Protein AF-A0AAD2FYW3-F1 (afdb_monomer_lite)

Radius of gyration: 29.4 Å; chains: 1; bounding box: 101×71×99 Å

InterPro domains:
  IPR007577 Glycosyltransferase, DXD sugar-binding motif [PF04488] (246-311)
  IPR029044 Nucleotide-diphospho-sugar transferases [SSF53448] (274-359)
  IPR051706 Glycosyltransferase domain-containing protein [PTHR32385] (171-465)

Sequence (490 aa):
MMSLLSVPASPSTAAPTSHLYRLRKALIPLLCFVVGFNINFGGIYHDISDGSFGGHPIIDATKEWKSLMVKEKETLSLIIEKGEKDNKKDNLGLNKDQAKADEAERRQYEEESAILRDHMKRNIEDYGFDPWANQVYDDDSEDEEYWCGEYCSTPKGTCWRNTTITDHYRPPNITHTTTTATPAMTTERTKIRRRRGGKPIIPRRLIFTYHTNLFDCTFPPHLYDNVQKTIQTYADLWGIENKSNVEVMFFDDQDCARVIEASEPKLVPIFWAETNGSYRADICRIAALYMYGGYYLDVDIEPIQALDPLPQVDFITAQAANRVFFQAVMASTPRHPLMKHTLETMLVDWYMIPKIMKDYGKTEYEPLWFRSQTYADMRLEHVVQYGFDPHHSIGILMGPATLRIAYDRKANLTTPWLLDEFENKAEKVYPALIRETSHWGCNFMVHDNATKTPYFYSRCKGTANCPNYDEKKKSHDEKKKSYDEKTMYS

Structure (mmCIF, N/CA/C/O backbone):
data_AF-A0AAD2FYW3-F1
#
_entry.id   AF-A0AAD2FYW3-F1
#
loop_
_atom_site.group_PDB
_atom_site.id
_atom_site.type_symbol
_atom_site.label_atom_id
_atom_site.label_alt_id
_atom_site.label_comp_id
_atom_site.label_asym_id
_atom_site.label_entity_id
_atom_site.label_seq_id
_atom_site.pdbx_PDB_ins_code
_atom_site.Cartn_x
_atom_site.Cartn_y
_atom_site.Cartn_z
_atom_site.occupancy
_atom_site.B_iso_or_equiv
_atom_site.auth_seq_id
_atom_site.auth_comp_id
_atom_site.auth_asym_id
_atom_site.auth_atom_id
_atom_site.pdbx_PDB_model_num
ATOM 1 N N . MET A 1 1 ? -52.696 -7.104 -53.228 1.00 42.19 1 MET A N 1
ATOM 2 C CA . MET A 1 1 ? -51.972 -7.104 -54.518 1.00 42.19 1 MET A CA 1
ATOM 3 C C . MET A 1 1 ? -50.487 -6.977 -54.186 1.00 42.19 1 MET A C 1
ATOM 5 O O . MET A 1 1 ? -50.029 -5.870 -53.983 1.00 42.19 1 MET A O 1
ATOM 9 N N . MET A 1 2 ? -49.779 -8.017 -53.733 1.00 33.59 2 MET A N 1
ATOM 10 C CA . MET A 1 2 ? -49.302 -9.218 -54.447 1.00 33.59 2 MET A CA 1
ATOM 11 C C . MET A 1 2 ? -48.606 -8.924 -55.783 1.00 33.59 2 MET A C 1
ATOM 13 O O . MET A 1 2 ? -49.286 -8.723 -56.780 1.00 33.59 2 MET A O 1
ATOM 17 N N . SER A 1 3 ? -47.268 -8.943 -55.758 1.00 33.78 3 SER A N 1
ATOM 18 C CA . SER A 1 3 ? -46.374 -9.629 -56.714 1.00 33.78 3 SER A CA 1
ATOM 19 C C . SER A 1 3 ? -44.949 -9.538 -56.128 1.00 33.78 3 SER A C 1
ATOM 21 O O . SER A 1 3 ? -44.424 -8.439 -56.006 1.00 33.78 3 SER A O 1
ATOM 23 N N . LEU A 1 4 ? -44.387 -10.549 -55.453 1.00 39.88 4 LEU A N 1
ATOM 24 C CA . LEU A 1 4 ? -43.815 -11.812 -55.954 1.00 39.88 4 LEU A CA 1
ATOM 25 C C . LEU A 1 4 ? -42.819 -11.619 -57.104 1.00 39.88 4 LEU A C 1
ATOM 27 O O . LEU A 1 4 ? -43.238 -11.556 -58.253 1.00 39.88 4 LEU A O 1
ATOM 31 N N . LEU A 1 5 ? -41.522 -11.644 -56.774 1.00 38.00 5 LEU A N 1
ATOM 32 C CA . LEU A 1 5 ? -40.512 -12.404 -57.514 1.00 38.00 5 LEU A CA 1
ATOM 33 C C . LEU A 1 5 ? -39.480 -12.984 -56.537 1.00 38.00 5 LEU A C 1
ATOM 35 O O . LEU A 1 5 ? -38.756 -12.283 -55.836 1.00 38.00 5 LEU A O 1
ATOM 39 N N . SER A 1 6 ? -39.495 -14.305 -56.499 1.00 37.31 6 SER A N 1
ATOM 40 C CA . SER A 1 6 ? -38.588 -15.239 -55.842 1.00 37.31 6 SER A CA 1
ATOM 41 C C . SER A 1 6 ? -37.495 -15.742 -56.797 1.00 37.31 6 SER A C 1
ATOM 43 O O . SER A 1 6 ? -37.725 -15.725 -58.006 1.00 37.31 6 SER A O 1
ATOM 45 N N . VAL A 1 7 ? -36.426 -16.323 -56.205 1.00 37.88 7 VAL A N 1
ATOM 46 C CA . VAL A 1 7 ? -35.569 -17.479 -56.642 1.00 37.88 7 VAL A CA 1
ATOM 47 C C . VAL A 1 7 ? -34.051 -17.149 -56.704 1.00 37.88 7 VAL A C 1
ATOM 49 O O . VAL A 1 7 ? -33.717 -16.074 -57.192 1.00 37.88 7 VAL A O 1
ATOM 52 N N . PRO A 1 8 ? -33.096 -18.053 -56.347 1.00 43.78 8 PRO A N 1
ATOM 53 C CA . PRO A 1 8 ? -33.008 -19.018 -55.236 1.00 43.78 8 PRO A CA 1
ATOM 54 C C . PRO A 1 8 ? -31.675 -18.911 -54.437 1.00 43.78 8 PRO A C 1
ATOM 56 O O . PRO A 1 8 ? -30.741 -18.197 -54.795 1.00 43.78 8 PRO A O 1
ATOM 59 N N . ALA A 1 9 ? -31.569 -19.701 -53.367 1.00 36.69 9 ALA A N 1
ATOM 60 C CA . ALA A 1 9 ? -30.332 -19.966 -52.634 1.00 36.69 9 ALA A CA 1
ATOM 61 C C . ALA A 1 9 ? -29.476 -21.070 -53.293 1.00 36.69 9 ALA A C 1
ATOM 63 O O . ALA A 1 9 ? -30.024 -22.061 -53.773 1.00 36.69 9 ALA A O 1
ATOM 64 N N . SER A 1 10 ? -28.147 -20.931 -53.197 1.00 33.19 10 SER A N 1
ATOM 65 C CA . SER A 1 10 ? -27.155 -22.019 -53.275 1.00 33.19 10 SER A CA 1
ATOM 66 C C . SER A 1 10 ? -26.056 -21.793 -52.219 1.00 33.19 10 SER A C 1
ATOM 68 O O . SER A 1 10 ? -25.721 -20.638 -51.945 1.00 33.19 10 SER A O 1
ATOM 70 N N . PRO A 1 11 ? -25.493 -22.855 -51.609 1.00 38.03 11 PRO A N 1
ATOM 71 C CA . PRO A 1 11 ? -24.612 -22.746 -50.450 1.00 38.03 11 PRO A CA 1
ATOM 72 C C . PRO A 1 11 ? -23.142 -22.585 -50.865 1.00 38.03 11 PRO A C 1
ATOM 74 O O . PRO A 1 11 ? -22.623 -23.359 -51.664 1.00 38.03 11 PRO A O 1
ATOM 77 N N . SER A 1 12 ? -22.450 -21.611 -50.273 1.00 32.25 12 SER A N 1
ATOM 78 C CA . SER A 1 12 ? -20.992 -21.476 -50.355 1.00 32.25 12 SER A CA 1
ATOM 79 C C . SER A 1 12 ? -20.386 -21.800 -48.993 1.00 32.25 12 SER A C 1
ATOM 81 O O . SER A 1 12 ? -20.363 -20.966 -48.089 1.00 32.25 12 SER A O 1
ATOM 83 N N . THR A 1 13 ? -19.881 -23.021 -48.852 1.00 38.25 13 THR A N 1
ATOM 84 C CA . THR A 1 13 ? -18.986 -23.432 -47.769 1.00 38.25 13 THR A CA 1
ATOM 85 C C . THR A 1 13 ? -17.618 -22.775 -47.963 1.00 38.25 13 THR A C 1
ATOM 87 O O . THR A 1 13 ? -16.819 -23.237 -48.776 1.00 38.25 13 THR A O 1
ATOM 90 N N . ALA A 1 14 ? -17.335 -21.711 -47.212 1.00 34.47 14 ALA A N 1
ATOM 91 C CA . ALA A 1 14 ? -15.979 -21.202 -47.035 1.00 34.47 14 ALA A CA 1
ATOM 92 C C . ALA A 1 14 ? -15.400 -21.787 -45.739 1.00 34.47 14 ALA A C 1
ATOM 94 O O . ALA A 1 14 ? -15.909 -21.535 -44.648 1.00 34.47 14 ALA A O 1
ATOM 95 N N . ALA A 1 15 ? -14.360 -22.610 -45.871 1.00 36.81 15 ALA A N 1
ATOM 96 C CA . ALA A 1 15 ? -13.594 -23.141 -44.749 1.00 36.81 15 ALA A CA 1
ATOM 97 C C . ALA A 1 15 ? -12.789 -22.019 -44.059 1.00 36.81 15 ALA A C 1
ATOM 99 O O . ALA A 1 15 ? -12.269 -21.138 -44.750 1.00 36.81 15 ALA A O 1
ATOM 100 N N . PRO A 1 16 ? -12.623 -22.045 -42.724 1.00 36.69 16 PRO A N 1
ATOM 101 C CA . PRO A 1 16 ? -11.762 -21.095 -42.039 1.00 36.69 16 PRO A CA 1
ATOM 102 C C . PRO A 1 16 ? -10.295 -21.438 -42.318 1.00 36.69 16 PRO A C 1
ATOM 104 O O . PRO A 1 16 ? -9.795 -22.506 -41.963 1.00 36.69 16 PRO A O 1
ATOM 107 N N . THR A 1 17 ? -9.588 -20.512 -42.961 1.00 36.56 17 THR A N 1
ATOM 108 C CA . THR A 1 17 ? -8.128 -20.533 -43.074 1.00 36.56 17 THR A CA 1
ATOM 109 C C . THR A 1 17 ? -7.512 -20.524 -41.678 1.00 36.56 17 THR A C 1
ATOM 111 O O . THR A 1 17 ? -7.669 -19.559 -40.929 1.00 36.56 17 THR A O 1
ATOM 114 N N . SER A 1 18 ? -6.821 -21.607 -41.327 1.00 42.88 18 SER A N 1
ATOM 115 C CA . SER A 1 18 ? -6.193 -21.789 -40.025 1.00 42.88 18 SER A CA 1
ATOM 116 C C . SER A 1 18 ? -4.970 -20.882 -39.838 1.00 42.88 18 SER A C 1
ATOM 118 O O . SER A 1 18 ? -4.176 -20.640 -40.753 1.00 42.88 18 SER A O 1
ATOM 120 N N . HIS A 1 19 ? -4.789 -20.431 -38.595 1.00 43.00 19 HIS A N 1
ATOM 121 C CA . HIS A 1 19 ? -3.648 -19.662 -38.081 1.00 43.00 19 HIS A CA 1
ATOM 122 C C . HIS A 1 19 ? -2.261 -20.279 -38.381 1.00 43.00 19 HIS A C 1
ATOM 124 O O . HIS A 1 19 ? -1.241 -19.593 -38.306 1.00 43.00 19 HIS A O 1
ATOM 130 N N . LEU A 1 20 ? -2.210 -21.549 -38.794 1.00 39.94 20 LEU A N 1
ATOM 131 C CA . LEU A 1 20 ? -0.994 -22.300 -39.116 1.00 39.94 20 LEU A CA 1
ATOM 132 C C . LEU A 1 20 ? -0.232 -21.780 -40.348 1.00 39.94 20 LEU A C 1
ATOM 134 O O . LEU A 1 20 ? 0.979 -21.981 -40.440 1.00 39.94 20 LEU A O 1
ATOM 138 N N . TYR A 1 21 ? -0.882 -21.065 -41.274 1.00 34.88 21 TYR A N 1
ATOM 139 C CA . TYR A 1 21 ? -0.188 -20.532 -42.456 1.00 34.88 21 TYR A CA 1
ATOM 140 C C . TYR A 1 21 ? 0.655 -19.278 -42.152 1.00 34.88 21 TYR A C 1
ATOM 142 O O . TYR A 1 21 ? 1.644 -19.018 -42.836 1.00 34.88 21 TYR A O 1
ATOM 150 N N . ARG A 1 22 ? 0.325 -18.523 -41.090 1.00 41.94 22 ARG A N 1
ATOM 151 C CA . ARG A 1 22 ? 1.111 -17.348 -40.661 1.00 41.94 22 ARG A CA 1
ATOM 152 C C . ARG A 1 22 ? 2.337 -17.727 -39.819 1.00 41.94 22 ARG A C 1
ATOM 154 O O . ARG A 1 22 ? 3.348 -17.039 -39.901 1.00 41.94 22 ARG A O 1
ATOM 161 N N . LEU A 1 23 ? 2.298 -18.860 -39.113 1.00 40.78 23 LEU A N 1
ATOM 162 C CA . LEU A 1 23 ? 3.420 -19.371 -38.308 1.00 40.78 23 LEU A CA 1
ATOM 163 C C . LEU A 1 23 ? 4.574 -19.949 -39.148 1.00 40.78 23 LEU A C 1
ATOM 165 O O . LEU A 1 23 ? 5.733 -19.858 -38.752 1.00 40.78 23 LEU A O 1
ATOM 169 N N . ARG A 1 24 ? 4.305 -20.462 -40.357 1.00 37.00 24 ARG A N 1
ATOM 170 C CA . ARG A 1 24 ? 5.354 -21.030 -41.228 1.00 37.00 24 ARG A CA 1
ATOM 171 C C . ARG A 1 24 ? 6.332 -20.007 -41.816 1.00 37.00 24 ARG A C 1
ATOM 173 O O . ARG A 1 24 ? 7.427 -20.399 -42.205 1.00 37.00 24 ARG A O 1
ATOM 180 N N . LYS A 1 25 ? 5.988 -18.714 -41.865 1.00 38.12 25 LYS A N 1
ATOM 181 C CA . LYS A 1 25 ? 6.899 -17.665 -42.368 1.00 38.12 25 LYS A CA 1
ATOM 182 C C . LYS A 1 25 ? 7.860 -17.099 -41.314 1.00 38.12 25 LYS A C 1
ATOM 184 O O . LYS A 1 25 ? 8.802 -16.420 -41.700 1.00 38.12 25 LYS A O 1
ATOM 189 N N . ALA A 1 26 ? 7.667 -17.405 -40.029 1.00 42.91 26 ALA A N 1
ATOM 190 C CA . ALA A 1 26 ? 8.534 -16.925 -38.946 1.00 42.91 26 ALA A CA 1
ATOM 191 C C . ALA A 1 26 ? 9.619 -17.936 -38.518 1.00 42.91 26 ALA A C 1
ATOM 193 O O . ALA A 1 26 ? 10.596 -17.552 -37.890 1.00 42.91 26 ALA A O 1
ATOM 194 N N . LEU A 1 27 ? 9.482 -19.217 -38.881 1.00 40.44 27 LEU A N 1
ATOM 195 C CA . LEU A 1 27 ? 10.332 -20.307 -38.368 1.00 40.44 27 LEU A CA 1
ATOM 196 C C . LEU A 1 27 ? 11.541 -20.674 -39.248 1.00 40.44 27 LEU A C 1
ATOM 198 O O . LEU A 1 27 ? 12.388 -21.454 -38.829 1.00 40.44 27 LEU A O 1
ATOM 202 N N . ILE A 1 28 ? 11.655 -20.110 -40.451 1.00 36.94 28 ILE A N 1
ATOM 203 C CA . ILE A 1 28 ? 12.764 -20.407 -41.377 1.00 36.94 28 ILE A CA 1
ATOM 204 C C . ILE A 1 28 ? 14.053 -19.607 -41.064 1.00 36.94 28 ILE A C 1
ATOM 206 O O . ILE A 1 28 ? 15.129 -20.175 -41.227 1.00 36.94 28 ILE A O 1
ATOM 210 N N . PRO A 1 29 ? 14.015 -18.364 -40.537 1.00 40.06 29 PRO A N 1
ATOM 211 C CA . PRO A 1 29 ? 15.241 -17.665 -40.127 1.00 40.06 29 PRO A CA 1
ATOM 212 C C . PRO A 1 29 ? 15.896 -18.235 -38.855 1.00 40.06 29 PRO A C 1
ATOM 214 O O . PRO A 1 29 ? 17.099 -18.080 -38.674 1.00 40.06 29 PRO A O 1
ATOM 217 N N . LEU A 1 30 ? 15.133 -18.923 -37.995 1.00 33.94 30 LEU A N 1
ATOM 218 C CA . LEU A 1 30 ? 15.613 -19.421 -36.697 1.00 33.94 30 LEU A CA 1
ATOM 219 C C . LEU A 1 30 ? 16.527 -20.657 -36.828 1.00 33.94 30 LEU A C 1
ATOM 221 O O . LEU A 1 30 ? 17.409 -20.876 -36.005 1.00 33.94 30 LEU A O 1
ATOM 225 N N . LEU A 1 31 ? 16.356 -21.444 -37.894 1.00 31.72 31 LEU A N 1
ATOM 226 C CA . LEU A 1 31 ? 17.137 -22.663 -38.144 1.00 31.72 31 LEU A CA 1
ATOM 227 C C . LEU A 1 31 ? 18.495 -22.402 -38.817 1.00 31.72 31 LEU A C 1
ATOM 229 O O . LEU A 1 31 ? 19.354 -23.278 -38.798 1.00 31.72 31 LEU A O 1
ATOM 233 N N . CYS A 1 32 ? 18.725 -21.202 -39.357 1.00 35.59 32 CYS A N 1
ATOM 234 C CA . CYS A 1 32 ? 19.996 -20.850 -40.000 1.00 35.59 32 CYS A CA 1
ATOM 235 C C . CYS A 1 32 ? 21.026 -20.214 -39.050 1.00 35.59 32 CYS A C 1
ATOM 237 O O . CYS A 1 32 ? 22.164 -20.022 -39.462 1.00 35.59 32 CYS A O 1
ATOM 239 N N . PHE A 1 33 ? 20.670 -19.902 -37.798 1.00 35.56 33 PHE A N 1
ATOM 240 C CA . PHE A 1 33 ? 21.558 -19.169 -36.879 1.00 35.56 33 PHE A CA 1
ATOM 241 C C . PHE A 1 33 ? 22.276 -20.053 -35.841 1.00 35.56 33 PHE A C 1
ATOM 243 O O . PHE A 1 33 ? 23.176 -19.593 -35.150 1.00 35.56 33 PHE A O 1
ATOM 250 N N . VAL A 1 34 ? 21.935 -21.346 -35.758 1.00 35.06 34 VAL A N 1
ATOM 251 C CA . VAL A 1 34 ? 22.518 -22.292 -34.780 1.00 35.06 34 VAL A CA 1
ATOM 252 C C . VAL A 1 34 ? 23.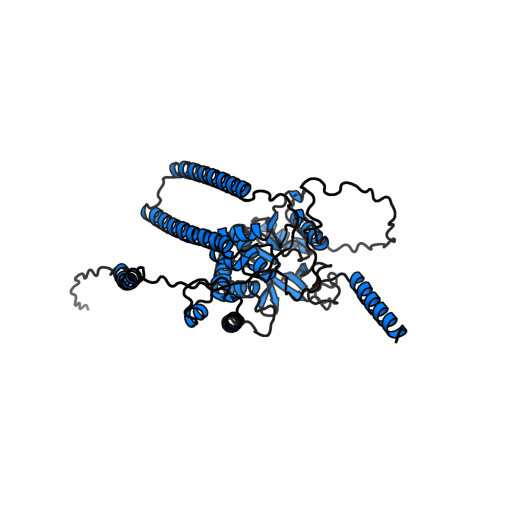913 -22.799 -35.196 1.00 35.06 34 VAL A C 1
ATOM 254 O O . VAL A 1 34 ? 24.581 -23.493 -34.436 1.00 35.06 34 VAL A O 1
ATOM 257 N N . VAL A 1 35 ? 24.425 -22.411 -36.370 1.00 40.03 35 VAL A N 1
ATOM 258 C CA . VAL A 1 35 ? 25.786 -22.762 -36.807 1.00 40.03 35 VAL A CA 1
ATOM 259 C C . VAL A 1 35 ? 26.584 -21.501 -37.131 1.00 40.03 35 VAL A C 1
ATOM 261 O O . VAL A 1 35 ? 26.675 -21.091 -38.284 1.00 40.03 35 VAL A O 1
ATOM 264 N N . GLY A 1 36 ? 27.204 -20.912 -36.107 1.00 30.50 36 GLY A N 1
ATOM 265 C CA . GLY A 1 36 ? 28.356 -20.025 -36.287 1.00 30.50 36 GLY A CA 1
ATOM 266 C C . GLY A 1 36 ? 28.380 -18.813 -35.364 1.00 30.50 36 GLY A C 1
ATOM 267 O O . GLY A 1 36 ? 27.772 -17.801 -35.675 1.00 30.50 36 GLY A O 1
ATOM 268 N N . PHE A 1 37 ? 29.145 -18.877 -34.273 1.00 28.88 37 PHE A N 1
ATOM 269 C CA . PHE A 1 37 ? 30.460 -18.227 -34.188 1.00 28.88 37 PHE A CA 1
ATOM 270 C C . PHE A 1 37 ? 31.071 -18.448 -32.795 1.00 28.88 37 PHE A C 1
ATOM 272 O O . PHE A 1 37 ? 30.545 -18.007 -31.780 1.00 28.88 37 PHE A O 1
ATOM 279 N N . ASN A 1 38 ? 32.220 -19.121 -32.779 1.00 34.31 38 ASN A N 1
ATOM 280 C CA . ASN A 1 38 ? 33.213 -19.047 -31.713 1.00 34.31 38 ASN A CA 1
ATOM 281 C C . ASN A 1 38 ? 34.026 -17.771 -31.959 1.00 34.31 38 ASN A C 1
ATOM 283 O O . ASN A 1 38 ? 34.689 -17.701 -32.995 1.00 34.31 38 ASN A O 1
ATOM 287 N N . ILE A 1 39 ? 34.024 -16.799 -31.041 1.00 29.95 39 ILE A N 1
ATOM 288 C CA . ILE A 1 39 ? 35.105 -15.806 -30.964 1.00 29.95 39 ILE A CA 1
ATOM 289 C C . ILE A 1 39 ? 35.578 -15.658 -29.522 1.00 29.95 39 ILE A C 1
ATOM 291 O O . ILE A 1 39 ? 34.840 -15.342 -28.598 1.00 29.95 39 ILE A O 1
ATOM 295 N N . ASN A 1 40 ? 36.868 -15.926 -29.432 1.00 32.56 40 ASN A N 1
ATOM 296 C CA . ASN A 1 40 ? 37.818 -15.845 -28.349 1.00 32.56 40 ASN A CA 1
ATOM 297 C C . ASN A 1 40 ? 38.068 -14.381 -27.938 1.00 32.56 40 ASN A C 1
ATOM 299 O O . ASN A 1 40 ? 38.341 -13.563 -28.813 1.00 32.56 40 ASN A O 1
ATOM 303 N N . PHE A 1 41 ? 38.083 -14.075 -26.639 1.00 28.53 41 PHE A N 1
ATOM 304 C CA . PHE A 1 41 ? 38.864 -12.957 -26.098 1.00 28.53 41 PHE A CA 1
ATOM 305 C C . PHE A 1 41 ? 39.431 -13.338 -24.729 1.00 28.53 41 PHE A C 1
ATOM 307 O O . PHE A 1 41 ? 38.738 -13.336 -23.716 1.00 28.53 41 PHE A O 1
ATOM 314 N N . GLY A 1 42 ? 40.722 -13.674 -24.729 1.00 26.59 42 GLY A N 1
ATOM 315 C CA . GLY A 1 42 ? 41.572 -13.597 -23.549 1.00 26.59 42 GLY A CA 1
ATOM 316 C C . GLY A 1 42 ? 42.080 -12.168 -23.358 1.00 26.59 42 GLY A C 1
ATOM 317 O O . GLY A 1 42 ? 42.318 -11.454 -24.333 1.00 26.59 42 GLY A O 1
ATOM 318 N N . GLY A 1 43 ? 42.266 -11.763 -22.102 1.00 26.91 43 GLY A N 1
ATOM 319 C CA . GLY A 1 43 ? 42.808 -10.450 -21.766 1.00 26.91 43 GLY A CA 1
ATOM 320 C C . GLY A 1 43 ? 42.942 -10.199 -20.264 1.00 26.91 43 GLY A C 1
ATOM 321 O O . GLY A 1 43 ? 42.068 -9.583 -19.680 1.00 26.91 43 GLY A O 1
ATOM 322 N N . ILE A 1 44 ? 44.048 -10.688 -19.692 1.00 31.03 44 ILE A N 1
ATOM 323 C CA . ILE A 1 44 ? 44.939 -10.031 -18.710 1.00 31.03 44 ILE A CA 1
ATOM 324 C C . ILE A 1 44 ? 44.282 -9.303 -17.516 1.00 31.03 44 ILE A C 1
ATOM 326 O O . ILE A 1 44 ? 43.795 -8.188 -17.667 1.00 31.03 44 ILE A O 1
ATOM 330 N N . TYR A 1 45 ? 44.473 -9.835 -16.301 1.00 27.34 45 TYR A N 1
ATOM 331 C CA . TYR A 1 45 ? 44.625 -9.016 -15.090 1.00 27.34 45 TYR A CA 1
ATOM 332 C C . TYR A 1 45 ? 45.788 -9.520 -14.224 1.00 27.34 45 TYR A C 1
ATOM 334 O O . TYR A 1 45 ? 46.006 -10.722 -14.080 1.00 27.34 45 TYR A O 1
ATOM 342 N N . HIS A 1 46 ? 46.558 -8.548 -13.738 1.00 28.78 46 HIS A N 1
ATOM 343 C CA . HIS A 1 46 ? 47.799 -8.657 -12.975 1.00 28.78 46 HIS A CA 1
ATOM 344 C C . HIS A 1 46 ? 47.568 -8.971 -11.486 1.00 28.78 46 HIS A C 1
ATOM 346 O O . HIS A 1 46 ? 46.540 -8.604 -10.922 1.00 28.78 46 HIS A O 1
ATOM 352 N N . ASP A 1 47 ? 48.597 -9.582 -10.888 1.00 32.91 47 ASP A N 1
ATOM 353 C CA . ASP A 1 47 ? 48.880 -9.776 -9.459 1.00 32.91 47 ASP A CA 1
ATOM 354 C C . ASP A 1 47 ? 48.373 -8.680 -8.509 1.00 32.91 47 ASP A C 1
ATOM 356 O O . ASP A 1 47 ? 48.756 -7.517 -8.651 1.00 32.91 47 ASP A O 1
ATOM 360 N N . ILE A 1 48 ? 47.689 -9.098 -7.435 1.00 31.94 48 ILE A N 1
ATOM 361 C CA . ILE A 1 48 ? 47.904 -8.561 -6.082 1.00 31.94 48 ILE A CA 1
ATOM 362 C C . ILE A 1 48 ? 47.941 -9.743 -5.104 1.00 31.94 48 ILE A C 1
ATOM 364 O O . ILE A 1 48 ? 46.972 -10.482 -4.941 1.00 31.94 48 ILE A O 1
ATOM 368 N N . SER A 1 49 ? 49.104 -9.906 -4.484 1.00 31.77 49 SER A N 1
ATOM 369 C CA . SER A 1 49 ? 49.434 -10.848 -3.422 1.00 31.77 49 SER A CA 1
ATOM 370 C C . SER A 1 49 ? 48.991 -10.360 -2.036 1.00 31.77 49 SER A C 1
ATOM 372 O O . SER A 1 49 ? 49.013 -9.164 -1.759 1.00 31.77 49 SER A O 1
ATOM 374 N N . ASP A 1 50 ? 48.759 -11.342 -1.165 1.00 32.50 50 ASP A N 1
ATOM 375 C CA . ASP A 1 50 ? 48.913 -11.337 0.296 1.00 32.50 50 ASP A CA 1
ATOM 376 C C . ASP A 1 50 ? 47.937 -10.532 1.172 1.00 32.50 50 ASP A C 1
ATOM 378 O O . ASP A 1 50 ? 48.023 -9.321 1.348 1.00 32.50 50 ASP A O 1
ATOM 382 N N . GLY A 1 51 ? 47.081 -11.287 1.868 1.00 26.67 51 GLY A N 1
ATOM 383 C CA . GLY A 1 51 ? 46.284 -10.823 2.999 1.00 26.67 51 GLY A CA 1
ATOM 384 C C . GLY A 1 51 ? 45.564 -11.985 3.677 1.00 26.67 51 GLY A C 1
ATOM 385 O O . GLY A 1 51 ? 44.409 -12.270 3.387 1.00 26.67 51 GLY A O 1
ATOM 386 N N . SER A 1 52 ? 46.266 -12.691 4.560 1.00 35.25 52 SER A N 1
ATOM 387 C CA . SER A 1 52 ? 45.741 -13.776 5.393 1.00 35.25 52 SER A CA 1
ATOM 388 C C . SER A 1 52 ? 44.553 -13.327 6.256 1.00 35.25 52 SER A C 1
ATOM 390 O O . SER A 1 52 ? 44.736 -12.492 7.142 1.00 35.25 52 SER A O 1
ATOM 392 N N . PHE A 1 53 ? 43.380 -13.946 6.084 1.00 31.33 53 PHE A N 1
ATOM 393 C CA . PHE A 1 53 ? 42.287 -13.898 7.060 1.00 31.33 53 PHE A CA 1
ATOM 394 C C . PHE A 1 53 ? 41.836 -15.308 7.452 1.00 31.33 53 PHE A C 1
ATOM 396 O O . PHE A 1 53 ? 41.723 -16.209 6.622 1.00 31.33 53 PHE A O 1
ATOM 403 N N . GLY A 1 54 ? 41.675 -15.490 8.765 1.00 28.81 54 GLY A N 1
ATOM 404 C CA . GLY A 1 54 ? 41.466 -16.765 9.437 1.00 28.81 54 GLY A CA 1
ATOM 405 C C . GLY A 1 54 ? 40.140 -17.437 9.090 1.00 28.81 54 GLY A C 1
ATOM 406 O O . GLY A 1 54 ? 39.109 -16.792 8.920 1.00 28.81 54 GLY A O 1
ATOM 407 N N . GLY A 1 55 ? 40.192 -18.766 9.008 1.00 31.33 55 GLY A N 1
ATOM 408 C CA . GLY A 1 55 ? 39.046 -19.612 8.714 1.00 31.33 55 GLY A CA 1
ATOM 409 C C . GLY A 1 55 ? 38.027 -19.637 9.852 1.00 31.33 55 GLY A C 1
ATOM 410 O O . GLY A 1 55 ? 38.319 -20.110 10.949 1.00 31.33 55 GLY A O 1
ATOM 411 N N . HIS A 1 56 ? 36.808 -19.207 9.541 1.00 31.52 56 HIS A N 1
ATOM 412 C CA . HIS A 1 56 ? 35.595 -19.634 10.229 1.00 31.52 56 HIS A CA 1
ATOM 413 C C . HIS A 1 56 ? 34.926 -20.766 9.431 1.00 31.52 56 HIS A C 1
ATOM 415 O O . HIS A 1 56 ? 35.077 -20.830 8.208 1.00 31.52 56 HIS A O 1
ATOM 421 N N . PRO A 1 57 ? 34.220 -21.699 10.094 1.00 33.94 57 PRO A N 1
ATOM 422 C CA . PRO A 1 57 ? 33.661 -22.865 9.430 1.00 33.94 57 PRO A CA 1
ATOM 423 C C . PRO A 1 57 ? 32.497 -22.443 8.530 1.00 33.94 57 PRO A C 1
ATOM 425 O O . PRO A 1 57 ? 31.445 -22.028 9.013 1.00 33.94 57 PRO A O 1
ATOM 428 N N . ILE A 1 58 ? 32.691 -22.584 7.218 1.00 36.09 58 ILE A N 1
ATOM 429 C CA . ILE A 1 58 ? 31.616 -22.533 6.228 1.00 36.09 58 ILE A CA 1
ATOM 430 C C . ILE A 1 58 ? 30.642 -23.662 6.574 1.00 36.09 58 ILE A C 1
ATOM 432 O O . ILE A 1 58 ? 30.952 -24.846 6.420 1.00 36.09 58 ILE A O 1
ATOM 436 N N . ILE A 1 59 ? 29.470 -23.293 7.084 1.00 40.22 59 ILE A N 1
ATOM 437 C CA . ILE A 1 59 ? 28.317 -24.186 7.124 1.00 40.22 59 ILE A CA 1
ATOM 438 C C . ILE A 1 59 ? 27.971 -24.479 5.662 1.00 40.22 59 ILE A C 1
ATOM 440 O O . ILE A 1 59 ? 27.729 -23.568 4.876 1.00 40.22 59 ILE A O 1
ATOM 444 N N . ASP A 1 60 ? 28.021 -25.756 5.291 1.00 45.62 60 ASP A N 1
ATOM 445 C CA . ASP A 1 60 ? 27.786 -26.257 3.937 1.00 45.62 60 ASP A CA 1
ATOM 446 C C . ASP A 1 60 ? 26.314 -26.023 3.528 1.00 45.62 60 ASP A C 1
ATOM 448 O O . ASP A 1 60 ? 25.463 -26.907 3.655 1.00 45.62 60 ASP A O 1
ATOM 452 N N . ALA A 1 61 ? 26.006 -24.803 3.068 1.00 41.88 61 ALA A N 1
ATOM 453 C CA . ALA A 1 61 ? 24.684 -24.353 2.615 1.00 41.88 61 ALA A CA 1
ATOM 454 C C . ALA A 1 61 ? 24.116 -25.242 1.493 1.00 41.88 61 ALA A C 1
ATOM 456 O O . ALA A 1 61 ? 22.904 -25.436 1.370 1.00 41.88 61 ALA A O 1
ATOM 457 N N . THR A 1 62 ? 24.995 -25.901 0.736 1.00 43.47 62 THR A N 1
ATOM 458 C CA . THR A 1 62 ? 24.639 -26.911 -0.262 1.00 43.47 62 THR A CA 1
ATOM 459 C C . THR A 1 62 ? 23.907 -28.111 0.342 1.00 43.47 62 THR A C 1
ATOM 461 O O . THR A 1 62 ? 23.119 -28.765 -0.345 1.00 43.47 62 THR A O 1
ATOM 464 N N . LYS A 1 63 ? 24.138 -28.424 1.622 1.00 44.47 63 LYS A N 1
ATOM 465 C CA . LYS A 1 63 ? 23.518 -29.555 2.319 1.00 44.47 63 LYS A CA 1
ATOM 466 C C . LYS A 1 63 ? 22.109 -29.229 2.818 1.00 44.47 63 LYS A C 1
ATOM 468 O O . LYS A 1 63 ? 21.221 -30.075 2.697 1.00 44.47 63 LYS A O 1
ATOM 473 N N . GLU A 1 64 ? 21.880 -28.013 3.313 1.00 46.56 64 GLU A N 1
ATOM 474 C CA . GLU A 1 64 ? 20.538 -27.545 3.694 1.00 46.56 64 GLU A CA 1
ATOM 475 C C . GLU A 1 64 ? 19.645 -27.321 2.472 1.00 46.56 64 GLU A C 1
ATOM 477 O O . GLU A 1 64 ? 18.496 -27.767 2.471 1.00 46.56 64 GLU A O 1
ATOM 482 N N . TRP A 1 65 ? 20.187 -26.762 1.387 1.00 48.94 65 TRP A N 1
ATOM 483 C CA . TRP A 1 65 ? 19.439 -26.568 0.143 1.00 48.94 65 TRP A CA 1
ATOM 484 C C . TRP A 1 65 ? 18.999 -27.899 -0.487 1.00 48.94 65 TRP A C 1
ATOM 486 O O . TRP A 1 65 ? 17.835 -28.076 -0.844 1.00 48.94 65 TRP A O 1
ATOM 496 N N . LYS A 1 66 ? 19.886 -28.907 -0.526 1.00 53.12 66 LYS A N 1
ATOM 497 C CA . LYS A 1 66 ? 19.528 -30.267 -0.975 1.00 53.12 66 LYS A CA 1
ATOM 498 C C . LYS A 1 66 ? 18.428 -30.899 -0.112 1.00 53.12 66 LYS A C 1
ATOM 500 O O . LYS A 1 66 ? 17.575 -31.601 -0.646 1.00 53.12 66 LYS A O 1
ATOM 505 N N . SER A 1 67 ? 18.431 -30.646 1.198 1.00 55.09 67 SER A N 1
ATOM 506 C CA . SER A 1 67 ? 17.404 -31.138 2.130 1.00 55.09 67 SER A CA 1
ATOM 507 C C . SER A 1 67 ? 16.035 -30.488 1.882 1.00 55.09 67 SER A C 1
ATOM 509 O O . SER A 1 67 ? 15.014 -31.178 1.872 1.00 55.09 67 SER A O 1
ATOM 511 N N . LEU A 1 68 ? 16.012 -29.179 1.612 1.00 52.19 68 LEU A N 1
ATOM 512 C CA . LEU A 1 68 ? 14.804 -28.430 1.246 1.00 52.19 68 LEU A CA 1
ATOM 513 C C . LEU A 1 68 ? 14.189 -28.931 -0.069 1.00 52.19 68 LEU A C 1
ATOM 515 O O . LEU A 1 68 ? 13.001 -29.246 -0.097 1.00 52.19 68 LEU A O 1
ATOM 519 N N . MET A 1 69 ? 15.005 -29.129 -1.108 1.00 60.91 69 MET A N 1
ATOM 520 C CA . MET A 1 69 ? 14.535 -29.620 -2.413 1.00 60.91 69 MET A CA 1
ATOM 521 C C . MET A 1 69 ? 13.943 -31.039 -2.344 1.00 60.91 69 MET A C 1
ATOM 523 O O . MET A 1 69 ? 13.000 -31.364 -3.067 1.00 60.91 69 MET A O 1
ATOM 527 N N . VAL A 1 70 ? 14.465 -31.900 -1.460 1.00 68.44 70 VAL A N 1
ATOM 528 C CA . VAL A 1 70 ? 13.902 -33.243 -1.225 1.00 68.44 70 VAL A CA 1
ATOM 529 C C . VAL A 1 70 ? 12.526 -33.149 -0.558 1.00 68.44 70 VAL A C 1
ATOM 531 O O . VAL A 1 70 ? 11.586 -33.787 -1.031 1.00 68.44 70 VAL A O 1
ATOM 534 N N . LYS A 1 71 ? 12.371 -32.305 0.472 1.00 59.00 71 LYS A N 1
ATOM 535 C CA . LYS A 1 71 ? 11.083 -32.101 1.163 1.00 59.00 71 LYS A CA 1
ATOM 536 C C . LYS A 1 71 ? 10.011 -31.508 0.250 1.00 59.00 71 LYS A C 1
ATOM 538 O O . LYS A 1 71 ? 8.840 -31.881 0.337 1.00 59.00 71 LYS A O 1
ATOM 543 N N . GLU A 1 72 ? 10.401 -30.603 -0.639 1.00 62.69 72 GLU A N 1
ATOM 544 C CA . GLU A 1 72 ? 9.488 -29.988 -1.601 1.00 62.69 72 GLU A CA 1
ATOM 545 C C . GLU A 1 72 ? 9.015 -31.002 -2.653 1.00 62.69 72 GLU A C 1
ATOM 547 O O . GLU A 1 72 ? 7.817 -31.111 -2.923 1.00 62.69 72 GLU A O 1
ATOM 552 N N . LYS A 1 73 ? 9.926 -31.847 -3.155 1.00 69.00 73 LYS A N 1
ATOM 553 C CA . LYS A 1 73 ? 9.593 -32.953 -4.066 1.00 69.00 73 LYS A CA 1
ATOM 554 C C . LYS A 1 73 ? 8.646 -33.980 -3.431 1.00 69.00 73 LYS A C 1
ATOM 556 O O . LYS A 1 73 ? 7.728 -34.466 -4.098 1.00 69.00 73 LYS A O 1
ATOM 561 N N . GLU A 1 74 ? 8.844 -34.309 -2.156 1.00 73.50 74 GLU A N 1
ATOM 562 C CA . GLU A 1 74 ? 7.954 -35.204 -1.402 1.00 73.50 74 GLU A CA 1
ATOM 563 C C . GLU A 1 74 ? 6.564 -34.583 -1.200 1.00 73.50 74 GLU A C 1
ATOM 565 O O . GLU A 1 74 ? 5.548 -35.241 -1.426 1.00 73.50 74 GLU A O 1
ATOM 570 N N . THR A 1 75 ? 6.509 -33.291 -0.869 1.00 62.25 75 THR A N 1
ATOM 571 C CA . THR A 1 75 ? 5.252 -32.549 -0.684 1.00 62.25 75 THR A CA 1
ATOM 572 C C . THR A 1 75 ? 4.453 -32.464 -1.987 1.00 62.25 75 THR A C 1
ATOM 574 O O . THR A 1 75 ? 3.252 -32.737 -1.996 1.00 62.25 75 THR A O 1
ATOM 577 N N . LEU A 1 76 ? 5.117 -32.168 -3.109 1.00 55.81 76 LEU A N 1
ATOM 578 C CA . LEU A 1 76 ? 4.496 -32.157 -4.436 1.00 55.81 76 LEU A CA 1
ATOM 579 C C . LEU A 1 76 ? 3.969 -33.540 -4.836 1.00 55.81 76 LEU A C 1
ATOM 581 O O . LEU A 1 76 ? 2.862 -33.642 -5.361 1.00 55.81 76 LEU A O 1
ATOM 585 N N . SER A 1 77 ? 4.708 -34.609 -4.525 1.00 69.00 77 SER A N 1
ATOM 586 C CA . SER A 1 77 ? 4.268 -35.985 -4.802 1.00 69.00 77 SER A CA 1
ATOM 587 C C . SER A 1 77 ? 2.983 -36.341 -4.041 1.00 69.00 77 SER A C 1
ATOM 589 O O . SER A 1 77 ? 2.069 -36.929 -4.617 1.00 69.00 77 SER A O 1
ATOM 591 N N . LEU A 1 78 ? 2.861 -35.917 -2.777 1.00 70.06 78 LEU A N 1
ATOM 592 C CA . LEU A 1 78 ? 1.657 -36.130 -1.962 1.00 70.06 78 LEU A CA 1
ATOM 593 C C . LEU A 1 78 ? 0.448 -35.325 -2.460 1.00 70.06 78 LEU A C 1
ATOM 595 O O . LEU A 1 78 ? -0.683 -35.816 -2.424 1.00 70.06 78 LEU A O 1
ATOM 599 N N . ILE A 1 79 ? 0.670 -34.097 -2.936 1.00 59.00 79 ILE A N 1
ATOM 600 C CA . ILE A 1 79 ? -0.384 -33.255 -3.520 1.00 59.00 79 ILE A CA 1
ATOM 601 C C . ILE A 1 79 ? -0.906 -33.877 -4.821 1.00 59.00 79 ILE A C 1
ATOM 603 O O . ILE A 1 79 ? -2.121 -33.929 -5.021 1.00 59.00 79 ILE A O 1
ATOM 607 N N . ILE A 1 80 ? -0.013 -34.396 -5.671 1.00 67.94 80 ILE A N 1
ATOM 608 C CA . ILE A 1 80 ? -0.376 -35.088 -6.916 1.00 67.94 80 ILE A CA 1
ATOM 609 C C . ILE A 1 80 ? -1.199 -36.343 -6.609 1.00 67.94 80 ILE A C 1
ATOM 611 O O . ILE A 1 80 ? -2.287 -36.509 -7.159 1.00 67.94 80 ILE A O 1
ATOM 615 N N . GLU A 1 81 ? -0.746 -37.183 -5.675 1.00 78.88 81 GLU A N 1
ATOM 616 C CA . GLU A 1 81 ? -1.454 -38.418 -5.318 1.00 78.88 81 GLU A CA 1
ATOM 617 C C . GLU A 1 81 ? -2.852 -38.138 -4.733 1.00 78.88 81 GLU A C 1
ATOM 619 O O . GLU A 1 81 ? -3.808 -38.885 -4.970 1.00 78.88 81 GLU A O 1
ATOM 624 N N . LYS A 1 82 ? -3.002 -37.036 -3.988 1.00 67.88 82 LYS A N 1
ATOM 625 C CA . LYS A 1 82 ? -4.299 -36.580 -3.475 1.00 67.88 82 LYS A CA 1
ATOM 626 C C . LYS A 1 82 ? -5.201 -36.062 -4.598 1.00 67.88 82 LYS A C 1
ATOM 628 O O . LYS A 1 82 ? -6.359 -36.467 -4.672 1.00 67.88 82 LYS A O 1
ATOM 633 N N . GLY A 1 83 ? -4.656 -35.255 -5.509 1.00 65.25 83 GLY A N 1
ATOM 634 C CA . GLY A 1 83 ? -5.369 -34.754 -6.684 1.00 65.25 83 GLY A CA 1
ATOM 635 C C . GLY A 1 83 ? -5.899 -35.878 -7.576 1.00 65.25 83 GLY A C 1
ATOM 636 O O . GLY A 1 83 ? -7.053 -35.836 -7.984 1.00 65.25 83 GLY A O 1
ATOM 637 N N . GLU A 1 84 ? -5.116 -36.933 -7.815 1.00 75.44 84 GLU A N 1
ATOM 638 C CA . GLU A 1 84 ? -5.550 -38.099 -8.600 1.00 75.44 84 GLU A CA 1
ATOM 639 C C . GLU A 1 84 ? -6.655 -38.923 -7.915 1.00 75.44 84 GLU A C 1
ATOM 641 O O . GLU A 1 84 ? -7.533 -39.476 -8.588 1.00 75.44 84 GLU A O 1
ATOM 646 N N . LYS A 1 85 ? -6.640 -39.005 -6.577 1.00 70.44 85 LYS A N 1
ATOM 647 C CA . LYS A 1 85 ? -7.691 -39.681 -5.795 1.00 70.44 85 LYS A CA 1
ATOM 648 C C . LYS A 1 85 ? -8.998 -38.893 -5.796 1.00 70.44 85 LYS A C 1
ATOM 650 O O . LYS A 1 85 ? -10.062 -39.504 -5.909 1.00 70.44 85 LYS A O 1
ATOM 655 N N . ASP A 1 86 ? -8.915 -37.570 -5.725 1.00 60.00 86 ASP A N 1
ATOM 656 C CA . ASP A 1 86 ? -10.081 -36.687 -5.726 1.00 60.00 86 ASP A CA 1
ATOM 657 C C . ASP A 1 86 ? -10.693 -36.574 -7.140 1.00 60.00 86 ASP A C 1
ATOM 659 O O . ASP A 1 86 ? -11.909 -36.680 -7.294 1.00 60.00 86 ASP A O 1
ATOM 663 N N . ASN A 1 87 ? -9.876 -36.544 -8.203 1.00 52.12 87 ASN A N 1
ATOM 664 C CA . ASN A 1 87 ? -10.360 -36.517 -9.596 1.00 52.12 87 ASN A CA 1
ATOM 665 C C . ASN A 1 87 ? -11.063 -37.817 -10.035 1.00 52.12 87 ASN A C 1
ATOM 667 O O . ASN A 1 87 ? -11.876 -37.820 -10.958 1.00 52.12 87 ASN A O 1
ATOM 671 N N . LYS A 1 88 ? -10.790 -38.947 -9.367 1.00 57.81 88 LYS A N 1
ATOM 672 C CA . LYS A 1 88 ? -11.545 -40.193 -9.584 1.00 57.81 88 LYS A CA 1
ATOM 673 C C . LYS A 1 88 ? -12.963 -40.149 -9.005 1.00 57.81 88 LYS A C 1
ATOM 675 O O . LYS A 1 88 ? -13.771 -40.991 -9.396 1.00 57.81 88 LYS A O 1
ATOM 680 N N . LYS A 1 89 ? -13.275 -39.216 -8.097 1.00 49.22 89 LYS A N 1
ATOM 681 C CA . LYS A 1 89 ? -14.601 -39.111 -7.465 1.00 49.22 89 LYS A CA 1
ATOM 682 C C . LYS A 1 89 ? -15.584 -38.210 -8.216 1.00 49.22 89 LYS A C 1
ATOM 684 O O . LYS A 1 89 ? -16.770 -38.520 -8.188 1.00 49.22 89 LYS A O 1
ATOM 689 N N . ASP A 1 90 ? -15.114 -37.216 -8.968 1.00 50.25 90 ASP A N 1
ATOM 690 C CA . ASP A 1 90 ? -15.982 -36.186 -9.569 1.00 50.25 90 ASP A CA 1
ATOM 691 C C . ASP A 1 90 ? -16.081 -36.265 -11.101 1.00 50.25 90 ASP A C 1
ATOM 693 O O . ASP A 1 90 ? -16.103 -35.262 -11.815 1.00 50.25 90 ASP A O 1
ATOM 697 N N . ASN A 1 91 ? -16.188 -37.480 -11.643 1.00 46.66 91 ASN A N 1
ATOM 698 C CA . ASN A 1 91 ? -16.367 -37.685 -13.081 1.00 46.66 91 ASN A CA 1
ATOM 699 C C . ASN A 1 91 ? -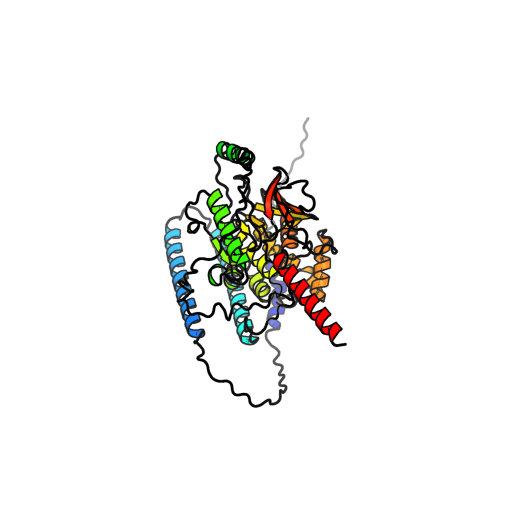17.845 -37.512 -13.495 1.00 46.66 91 ASN A C 1
ATOM 701 O O . ASN A 1 91 ? -18.534 -38.468 -13.850 1.00 46.66 91 ASN A O 1
ATOM 705 N N . LEU A 1 92 ? -18.330 -36.268 -13.448 1.00 51.12 92 LEU A N 1
ATOM 706 C CA . LEU A 1 92 ? -19.591 -35.821 -14.048 1.00 51.12 92 LEU A CA 1
ATOM 707 C C . LEU A 1 92 ? -19.346 -34.543 -14.875 1.00 51.12 92 LEU A C 1
ATOM 709 O O . LEU A 1 92 ? -19.523 -33.426 -14.405 1.00 51.12 92 LEU A O 1
ATOM 713 N N . GLY A 1 93 ? -18.981 -34.724 -16.150 1.00 52.66 93 GLY A N 1
ATOM 714 C CA . GLY A 1 93 ? -19.403 -33.805 -17.217 1.00 52.66 93 GLY A CA 1
ATOM 715 C C . GLY A 1 93 ? -18.453 -32.702 -17.702 1.00 52.66 93 GLY A C 1
ATOM 716 O O . GLY A 1 93 ? -18.918 -31.835 -18.438 1.00 52.66 93 GLY A O 1
ATOM 717 N N . LEU A 1 94 ? -17.156 -32.712 -17.382 1.00 56.56 94 LEU A N 1
ATOM 718 C CA . LEU A 1 94 ? -16.214 -31.773 -18.014 1.00 56.56 94 LEU A CA 1
ATOM 719 C C . LEU A 1 94 ? -15.832 -32.229 -19.435 1.00 56.56 94 LEU A C 1
ATOM 721 O O . LEU A 1 94 ? -15.472 -33.385 -19.669 1.00 56.56 94 LEU A O 1
ATOM 725 N N . ASN A 1 95 ? -15.933 -31.307 -20.398 1.00 76.25 95 ASN A N 1
ATOM 726 C CA . ASN A 1 95 ? -15.571 -31.534 -21.796 1.00 76.25 95 ASN A CA 1
ATOM 727 C C . ASN A 1 95 ? -14.070 -31.865 -21.898 1.00 76.25 95 ASN A C 1
ATOM 729 O O . ASN A 1 95 ? -13.225 -31.061 -21.502 1.00 76.25 95 ASN A O 1
ATOM 733 N N . LYS A 1 96 ? -13.740 -33.036 -22.461 1.00 77.62 96 LYS A N 1
ATOM 734 C CA . LYS A 1 96 ? -12.359 -33.517 -22.651 1.00 77.62 96 LYS A CA 1
ATOM 735 C C . LYS A 1 96 ? -11.473 -32.526 -23.408 1.00 77.62 96 LYS A C 1
ATOM 737 O O . LYS A 1 96 ? -10.261 -32.545 -23.213 1.00 77.62 96 LYS A O 1
ATOM 742 N N . ASP A 1 97 ? -12.059 -31.684 -24.252 1.00 76.06 97 ASP A N 1
ATOM 743 C CA . ASP A 1 97 ? -11.312 -30.695 -25.026 1.00 76.06 97 ASP A CA 1
ATOM 744 C C . ASP A 1 97 ? -10.889 -29.491 -24.172 1.00 76.06 97 ASP A C 1
ATOM 746 O O . ASP A 1 97 ? -9.785 -28.985 -24.355 1.00 76.06 97 ASP A O 1
ATOM 750 N N . GLN A 1 98 ? -11.698 -29.095 -23.180 1.00 64.25 98 GLN A N 1
ATOM 751 C CA . GLN A 1 98 ? -11.336 -28.024 -22.242 1.00 64.25 98 GLN A CA 1
ATOM 752 C C . GLN A 1 98 ? -10.215 -28.479 -21.305 1.00 64.25 98 GLN A C 1
ATOM 754 O O . GLN A 1 98 ? -9.218 -27.785 -21.161 1.00 64.25 98 GLN A O 1
ATOM 759 N N . ALA A 1 99 ? -10.318 -29.695 -20.759 1.00 73.69 99 ALA A N 1
ATOM 760 C CA . ALA A 1 99 ? -9.278 -30.251 -19.892 1.00 73.69 99 ALA A CA 1
ATOM 761 C C . ALA A 1 99 ? -7.916 -30.360 -20.604 1.00 73.69 99 ALA A C 1
ATOM 763 O O . ALA A 1 99 ? -6.877 -30.116 -19.999 1.00 73.69 99 ALA A O 1
ATOM 764 N N . LYS A 1 100 ? -7.913 -30.685 -21.906 1.00 82.50 100 LYS A N 1
ATOM 765 C CA . LYS A 1 100 ? -6.688 -30.710 -22.720 1.00 82.50 100 LYS A CA 1
ATOM 766 C C . LYS A 1 100 ? -6.116 -29.319 -22.988 1.00 82.50 100 LYS A C 1
ATOM 768 O O . LYS A 1 100 ? -4.897 -29.192 -23.051 1.00 82.50 100 LYS A O 1
ATOM 773 N N . ALA A 1 101 ? -6.967 -28.312 -23.184 1.00 77.56 101 ALA A N 1
ATOM 774 C CA . ALA A 1 101 ? -6.526 -26.932 -23.366 1.00 77.56 101 ALA A CA 1
ATOM 775 C C . ALA A 1 101 ? -5.898 -26.383 -22.075 1.00 77.56 101 ALA A C 1
ATOM 777 O O . ALA A 1 101 ? -4.776 -25.885 -22.118 1.00 77.56 101 ALA A O 1
ATOM 778 N N . ASP A 1 102 ? -6.563 -26.588 -20.935 1.00 68.06 102 ASP A N 1
ATOM 779 C CA . ASP A 1 102 ? -6.077 -26.162 -19.619 1.00 68.06 102 ASP A CA 1
ATOM 780 C C . ASP A 1 102 ? -4.758 -26.876 -19.250 1.00 68.06 102 ASP A C 1
ATOM 782 O O . ASP A 1 102 ? -3.838 -26.267 -18.704 1.00 68.06 102 ASP A O 1
ATOM 786 N N . GLU A 1 103 ? -4.616 -28.166 -19.588 1.00 85.88 103 GLU A N 1
ATOM 787 C CA . GLU A 1 103 ? -3.366 -28.909 -19.375 1.00 85.88 103 GLU A CA 1
ATOM 788 C C . GLU A 1 103 ? -2.226 -28.420 -20.285 1.00 85.88 103 GLU A C 1
ATOM 790 O O . GLU A 1 103 ? -1.075 -28.363 -19.849 1.00 85.88 103 GLU A O 1
ATOM 795 N N . ALA A 1 104 ? -2.520 -28.041 -21.533 1.00 82.88 104 ALA A N 1
ATOM 796 C CA . ALA A 1 104 ? -1.520 -27.487 -22.445 1.00 82.88 104 ALA A CA 1
ATOM 797 C C . ALA A 1 104 ? -1.028 -26.104 -21.986 1.00 82.88 104 ALA A C 1
ATOM 799 O O . ALA A 1 104 ? 0.179 -25.868 -21.972 1.00 82.88 104 ALA A O 1
ATOM 800 N N . GLU A 1 105 ? -1.941 -25.229 -21.556 1.00 69.25 105 GLU A N 1
ATOM 801 C CA . GLU A 1 105 ? -1.610 -23.913 -20.993 1.00 69.25 105 GLU A CA 1
ATOM 802 C C . GLU A 1 105 ? -0.774 -24.054 -19.712 1.00 69.25 105 GLU A C 1
ATOM 804 O O . GLU A 1 105 ? 0.257 -23.397 -19.557 1.00 69.25 105 GLU A O 1
ATOM 809 N N . ARG A 1 106 ? -1.142 -24.997 -18.834 1.00 70.69 106 ARG A N 1
ATOM 810 C CA . ARG A 1 106 ? -0.371 -25.305 -17.625 1.00 70.69 106 ARG A CA 1
ATOM 811 C C . ARG A 1 106 ? 1.044 -25.805 -17.933 1.00 70.69 106 ARG A C 1
ATOM 813 O O . ARG A 1 106 ? 1.984 -25.366 -17.276 1.00 70.69 106 ARG A O 1
ATOM 820 N N . ARG A 1 107 ? 1.221 -26.694 -18.919 1.00 82.25 107 ARG A N 1
ATOM 821 C CA . ARG A 1 107 ? 2.555 -27.189 -19.319 1.00 82.25 107 ARG A CA 1
ATOM 822 C C . ARG A 1 107 ? 3.433 -26.083 -19.888 1.00 82.25 107 ARG A C 1
ATOM 824 O O . ARG A 1 107 ? 4.609 -26.026 -19.548 1.00 82.25 107 ARG A O 1
ATOM 831 N N . GLN A 1 108 ? 2.862 -25.205 -20.713 1.00 76.06 108 GLN A N 1
ATOM 832 C CA . GLN A 1 108 ? 3.588 -24.052 -21.241 1.00 76.06 108 GLN A CA 1
ATOM 833 C C . GLN A 1 108 ? 4.070 -23.143 -20.101 1.00 76.06 108 GLN A C 1
ATOM 835 O O . GLN A 1 108 ? 5.233 -22.751 -20.072 1.00 76.06 108 GLN A O 1
ATOM 840 N N . TYR A 1 109 ? 3.206 -22.870 -19.122 1.00 64.81 109 TYR A N 1
ATOM 841 C CA . TYR A 1 109 ? 3.575 -22.083 -17.948 1.00 64.81 109 TYR A CA 1
ATOM 842 C C . TYR A 1 109 ? 4.671 -22.753 -17.099 1.00 64.81 109 TYR A C 1
ATOM 844 O O . TYR A 1 109 ? 5.614 -22.092 -16.663 1.00 64.81 109 TYR A O 1
ATOM 852 N N . GLU A 1 110 ? 4.578 -24.066 -16.866 1.00 72.44 110 GLU A N 1
ATOM 853 C CA . GLU A 1 110 ? 5.592 -24.826 -16.121 1.00 72.44 110 GLU A CA 1
ATOM 854 C C . GLU A 1 110 ? 6.962 -24.805 -16.829 1.00 72.44 110 GLU A C 1
ATOM 856 O O . GLU A 1 110 ? 7.988 -24.662 -16.159 1.00 72.44 110 GLU A O 1
ATOM 861 N N . GLU A 1 111 ? 6.984 -24.879 -18.164 1.00 82.88 111 GLU A N 1
ATOM 862 C CA . GLU A 1 111 ? 8.199 -24.784 -18.984 1.00 82.88 111 GLU A CA 1
ATOM 863 C C . GLU A 1 111 ? 8.819 -23.377 -18.936 1.00 82.88 111 GLU A C 1
ATOM 865 O O . GLU A 1 111 ? 10.006 -23.239 -18.634 1.00 82.88 111 GLU A O 1
ATOM 870 N N . GLU A 1 112 ? 8.018 -22.323 -19.128 1.00 62.91 112 GLU A N 1
ATOM 871 C CA . GLU A 1 112 ? 8.470 -20.926 -19.024 1.00 62.91 112 GLU A CA 1
ATOM 872 C C . GLU A 1 112 ? 9.021 -20.610 -17.620 1.00 62.91 112 GLU A C 1
ATOM 874 O O . GLU A 1 112 ? 10.075 -19.986 -17.473 1.00 62.91 112 GLU A O 1
ATOM 879 N N . SER A 1 113 ? 8.354 -21.104 -16.573 1.00 53.47 113 SER A N 1
ATOM 880 C CA . SER A 1 113 ? 8.790 -20.953 -15.182 1.00 53.47 113 SER A CA 1
ATOM 881 C C . SER A 1 113 ? 10.087 -21.721 -14.888 1.00 53.47 113 SER A C 1
ATOM 883 O O . SER A 1 113 ? 10.949 -21.225 -14.160 1.00 53.47 113 SER A O 1
ATOM 885 N N . ALA A 1 114 ? 10.273 -22.911 -15.470 1.00 72.31 114 ALA A N 1
ATOM 886 C CA . ALA A 1 114 ? 11.509 -23.679 -15.328 1.00 72.31 114 ALA A CA 1
ATOM 887 C C . ALA A 1 114 ? 12.706 -22.978 -15.989 1.00 72.31 114 ALA A C 1
ATOM 889 O O . ALA A 1 114 ? 13.776 -22.918 -15.383 1.00 72.31 114 ALA A O 1
ATOM 890 N N . ILE A 1 115 ? 12.513 -22.400 -17.179 1.00 70.19 115 ILE A N 1
ATOM 891 C CA . ILE A 1 115 ? 13.537 -21.604 -17.872 1.00 70.19 115 ILE A CA 1
ATOM 892 C C . ILE A 1 115 ? 13.923 -20.381 -17.033 1.00 70.19 115 ILE A C 1
ATOM 894 O O . ILE A 1 115 ? 15.111 -20.093 -16.877 1.00 70.19 115 ILE A O 1
ATOM 898 N N . LEU A 1 116 ? 12.941 -19.688 -16.446 1.00 55.41 116 LEU A N 1
ATOM 899 C CA . LEU A 1 116 ? 13.196 -18.528 -15.593 1.00 55.41 116 LEU A CA 1
ATOM 900 C C . LEU A 1 116 ? 13.991 -18.908 -14.335 1.00 55.41 116 LEU A C 1
ATOM 902 O O . LEU A 1 116 ? 14.986 -18.253 -14.034 1.00 55.41 116 LEU A O 1
ATOM 906 N N . ARG A 1 117 ? 13.609 -19.988 -13.635 1.00 66.06 117 ARG A N 1
ATOM 907 C CA . ARG A 1 117 ? 14.348 -20.486 -12.459 1.00 66.06 117 ARG A CA 1
ATOM 908 C C . ARG A 1 117 ? 15.792 -20.855 -12.793 1.00 66.06 117 ARG A C 1
ATOM 910 O O . ARG A 1 117 ? 16.699 -20.510 -12.041 1.00 66.06 117 ARG A O 1
ATOM 917 N N . ASP A 1 118 ? 16.010 -21.530 -13.917 1.00 72.25 118 ASP A N 1
ATOM 918 C CA . ASP A 1 118 ? 17.344 -21.912 -14.388 1.00 72.25 118 ASP A CA 1
ATOM 919 C C . ASP A 1 118 ? 18.193 -20.683 -14.761 1.00 72.25 118 ASP A C 1
ATOM 921 O O . ASP A 1 118 ? 19.369 -20.603 -14.412 1.00 72.25 118 ASP A O 1
ATOM 925 N N . HIS A 1 119 ? 17.584 -19.668 -15.383 1.00 57.50 119 HIS A N 1
ATOM 926 C CA . HIS A 1 119 ? 18.237 -18.388 -15.658 1.00 57.50 119 HIS A CA 1
ATOM 927 C C . HIS A 1 119 ? 18.587 -17.616 -14.377 1.00 57.50 119 HIS A C 1
ATOM 929 O O . HIS A 1 119 ? 19.692 -17.095 -14.269 1.00 57.50 119 HIS A O 1
ATOM 935 N N . MET A 1 120 ? 17.696 -17.574 -13.381 1.00 49.94 120 MET A N 1
ATOM 936 C CA . MET A 1 120 ? 17.988 -16.938 -12.088 1.00 49.94 120 MET A CA 1
ATOM 937 C C . MET A 1 120 ? 19.107 -17.662 -11.347 1.00 49.94 120 MET A C 1
ATOM 939 O O . MET A 1 120 ? 20.011 -17.013 -10.830 1.00 49.94 120 MET A O 1
ATOM 943 N N . LYS A 1 121 ? 19.085 -18.997 -11.352 1.00 67.12 121 LYS A N 1
ATOM 944 C CA . LYS A 1 121 ? 20.150 -19.813 -10.773 1.00 67.12 121 LYS A CA 1
ATOM 945 C C . LYS A 1 121 ? 21.500 -19.518 -11.432 1.00 67.12 121 LYS A C 1
ATOM 947 O O . LYS A 1 121 ? 22.458 -19.250 -10.717 1.00 67.12 121 LYS A O 1
ATOM 952 N N . ARG A 1 122 ? 21.553 -19.486 -12.769 1.00 61.69 122 ARG A N 1
ATOM 953 C CA . ARG A 1 122 ? 22.762 -19.092 -13.508 1.00 61.69 122 ARG A CA 1
ATOM 954 C C . ARG A 1 122 ? 23.207 -17.675 -13.178 1.00 61.69 122 ARG A C 1
ATOM 956 O O . ARG A 1 122 ? 24.377 -17.474 -12.924 1.00 61.69 122 ARG A O 1
ATOM 963 N N . ASN A 1 123 ? 22.297 -16.707 -13.101 1.00 48.25 123 ASN A N 1
ATOM 964 C CA . ASN A 1 123 ? 22.683 -15.332 -12.779 1.00 48.25 123 ASN A CA 1
ATOM 965 C C . ASN A 1 123 ? 23.256 -15.193 -11.361 1.00 48.25 123 ASN A C 1
ATOM 967 O O . ASN A 1 123 ? 24.173 -14.406 -11.147 1.00 48.25 123 ASN A O 1
ATOM 971 N N . ILE A 1 124 ? 22.752 -15.968 -10.399 1.00 53.12 124 ILE A N 1
ATOM 972 C CA . ILE A 1 124 ? 23.319 -16.018 -9.046 1.00 53.12 124 ILE A CA 1
ATOM 973 C C . ILE A 1 124 ? 24.725 -16.641 -9.076 1.00 53.12 124 ILE A C 1
ATOM 975 O O . ILE A 1 124 ? 25.639 -16.112 -8.445 1.00 53.12 124 ILE A O 1
ATOM 979 N N . GLU A 1 125 ? 24.905 -17.731 -9.828 1.00 60.91 125 GLU A N 1
ATOM 980 C CA . GLU A 1 125 ? 26.175 -18.463 -9.946 1.00 60.91 125 GLU A CA 1
ATOM 981 C C . GLU A 1 125 ? 27.245 -17.698 -10.761 1.00 60.91 125 GLU A C 1
ATOM 983 O O . GLU A 1 125 ? 28.404 -17.659 -10.352 1.00 60.91 125 GLU A O 1
ATOM 988 N N . ASP A 1 126 ? 26.867 -17.053 -11.870 1.00 49.25 126 ASP A N 1
ATOM 989 C CA . ASP A 1 126 ? 27.775 -16.430 -12.846 1.00 49.25 126 ASP A CA 1
ATOM 990 C C . ASP A 1 126 ? 28.182 -14.996 -12.471 1.00 49.25 126 ASP A C 1
ATOM 992 O O . ASP A 1 126 ? 29.299 -14.575 -12.775 1.00 49.25 126 ASP A O 1
ATOM 996 N N . TYR A 1 127 ? 27.309 -14.231 -11.804 1.00 42.06 127 TYR A N 1
ATOM 997 C CA . TYR A 1 127 ? 27.594 -12.833 -11.450 1.00 42.06 127 TYR A CA 1
ATOM 998 C C . TYR A 1 127 ? 28.123 -12.646 -10.028 1.00 42.06 127 TYR A C 1
ATOM 1000 O O . TYR A 1 127 ? 28.329 -11.507 -9.611 1.00 42.06 127 TYR A O 1
ATOM 1008 N N . GLY A 1 128 ? 28.346 -13.732 -9.275 1.00 35.69 128 GLY A N 1
ATOM 1009 C CA . GLY A 1 128 ? 28.762 -13.631 -7.876 1.00 35.69 128 GLY A CA 1
ATOM 1010 C C . GLY A 1 128 ? 27.793 -12.765 -7.073 1.00 35.69 128 GLY A C 1
ATOM 1011 O O . GLY A 1 128 ? 28.225 -11.947 -6.264 1.00 35.69 128 GLY A O 1
ATOM 1012 N N . PHE A 1 129 ? 26.491 -12.900 -7.356 1.00 40.97 129 PHE A N 1
ATOM 1013 C CA . PHE A 1 129 ? 25.444 -12.192 -6.636 1.00 40.97 129 PHE A CA 1
ATOM 1014 C C . PHE A 1 129 ? 25.397 -12.773 -5.226 1.00 40.97 129 PHE A C 1
ATOM 1016 O O . PHE A 1 129 ? 24.658 -13.715 -4.953 1.00 40.97 129 PHE A O 1
ATOM 1023 N N . ASP A 1 130 ? 26.241 -12.252 -4.344 1.00 45.94 130 ASP A N 1
ATOM 1024 C CA . ASP A 1 130 ? 26.006 -12.326 -2.919 1.00 45.94 130 ASP A CA 1
ATOM 1025 C C . ASP A 1 130 ? 24.886 -11.317 -2.632 1.00 45.94 130 ASP A C 1
ATOM 1027 O O . ASP A 1 130 ? 25.129 -10.110 -2.724 1.00 45.94 130 ASP A O 1
ATOM 1031 N N . PRO A 1 131 ? 23.658 -11.763 -2.302 1.00 43.34 131 PRO A N 1
ATOM 1032 C CA . PRO A 1 131 ? 22.571 -10.855 -1.935 1.00 43.34 131 PRO A CA 1
ATOM 1033 C C . PRO A 1 131 ? 22.923 -9.976 -0.722 1.00 43.34 131 PRO A C 1
ATOM 1035 O O . PRO A 1 131 ? 22.170 -9.063 -0.396 1.00 43.34 131 PRO A O 1
ATOM 1038 N N . TRP A 1 132 ? 24.045 -10.264 -0.050 1.00 42.62 132 TRP A N 1
ATOM 1039 C CA . TRP A 1 132 ? 24.514 -9.634 1.174 1.00 42.62 132 TRP A CA 1
ATOM 1040 C C . TRP A 1 132 ? 25.829 -8.856 1.014 1.00 42.62 132 TRP A C 1
ATOM 1042 O O . TRP A 1 132 ? 26.216 -8.151 1.947 1.00 42.62 132 TRP A O 1
ATOM 1052 N N . ALA A 1 133 ? 26.509 -8.911 -0.140 1.00 35.94 133 ALA A N 1
ATOM 1053 C CA . ALA A 1 133 ? 27.734 -8.137 -0.347 1.00 35.94 133 ALA A CA 1
ATOM 1054 C C . ALA A 1 133 ? 27.399 -6.704 -0.782 1.00 35.94 133 ALA A C 1
ATOM 1056 O O . ALA A 1 133 ? 27.276 -6.402 -1.966 1.00 35.94 133 ALA A O 1
ATOM 1057 N N . ASN A 1 134 ? 27.300 -5.819 0.211 1.00 42.41 134 ASN A N 1
ATOM 1058 C CA . ASN A 1 134 ? 27.350 -4.360 0.091 1.00 42.41 134 ASN A CA 1
ATOM 1059 C C . ASN A 1 134 ? 26.371 -3.737 -0.922 1.00 42.41 134 ASN A C 1
ATOM 1061 O O . ASN A 1 134 ? 26.762 -3.286 -1.998 1.00 42.41 134 ASN A O 1
ATOM 1065 N N . GLN A 1 135 ? 25.110 -3.589 -0.513 1.00 37.00 135 GLN A N 1
ATOM 1066 C CA . GLN A 1 135 ? 24.262 -2.503 -1.007 1.00 37.00 135 GLN A CA 1
ATOM 1067 C C . GLN A 1 135 ? 24.131 -1.448 0.087 1.00 37.00 135 GLN A C 1
ATOM 1069 O O . GLN A 1 135 ? 23.413 -1.621 1.068 1.00 37.00 135 GLN A O 1
ATOM 1074 N N . VAL A 1 136 ? 24.881 -0.364 -0.096 1.00 34.50 136 VAL A N 1
ATOM 1075 C CA . VAL A 1 136 ? 24.635 0.908 0.578 1.00 34.50 136 VAL A CA 1
ATOM 1076 C C . VAL A 1 136 ? 23.317 1.443 0.021 1.00 34.50 136 VAL A C 1
ATOM 1078 O O . VAL A 1 136 ? 23.151 1.551 -1.195 1.00 34.50 136 VAL A O 1
ATOM 1081 N N . TYR A 1 137 ? 22.359 1.693 0.908 1.00 38.84 137 TYR A N 1
ATOM 1082 C CA . TYR A 1 137 ? 21.105 2.351 0.574 1.00 38.84 137 TYR A CA 1
ATOM 1083 C C . TYR A 1 137 ? 21.392 3.841 0.349 1.00 38.84 137 TYR A C 1
ATOM 1085 O O . TYR A 1 137 ? 21.486 4.591 1.311 1.00 38.84 137 TYR A O 1
ATOM 1093 N N . ASP A 1 138 ? 21.529 4.267 -0.908 1.00 30.08 138 ASP A N 1
ATOM 1094 C CA . ASP A 1 138 ? 21.370 5.680 -1.279 1.00 30.08 138 ASP A CA 1
ATOM 1095 C C . ASP A 1 138 ? 19.863 5.964 -1.398 1.00 30.08 138 ASP A C 1
ATOM 1097 O O . ASP A 1 138 ? 19.297 6.027 -2.491 1.00 30.08 138 ASP A O 1
ATOM 1101 N N . ASP A 1 139 ? 19.186 6.040 -0.256 1.00 37.59 139 ASP A N 1
ATOM 1102 C CA . ASP A 1 139 ? 17.929 6.777 -0.133 1.00 37.59 139 ASP A CA 1
ATOM 1103 C C . ASP A 1 139 ? 18.223 7.983 0.765 1.00 37.59 139 ASP A C 1
ATOM 1105 O O . ASP A 1 139 ? 19.074 7.892 1.651 1.00 37.59 139 ASP A O 1
ATOM 1109 N N . ASP A 1 140 ? 17.518 9.099 0.579 1.00 36.84 140 ASP A N 1
ATOM 1110 C CA . ASP A 1 140 ? 17.660 10.338 1.370 1.00 36.84 140 ASP A CA 1
ATOM 1111 C C . ASP A 1 140 ? 17.241 10.160 2.862 1.00 36.84 140 ASP A C 1
ATOM 1113 O O . ASP A 1 140 ? 16.897 11.113 3.565 1.00 36.84 140 ASP A O 1
ATOM 1117 N N . SER A 1 141 ? 17.269 8.926 3.376 1.00 42.94 141 SER A N 1
ATOM 1118 C CA . SER A 1 141 ? 17.282 8.561 4.788 1.00 42.94 141 SER A CA 1
ATOM 1119 C C . SER A 1 141 ? 18.729 8.435 5.287 1.00 42.94 141 SER A C 1
ATOM 1121 O O . SER A 1 141 ? 19.189 7.341 5.608 1.00 42.94 141 SER A O 1
ATOM 1123 N N . GLU A 1 142 ? 19.453 9.551 5.398 1.00 37.06 142 GLU A N 1
ATOM 1124 C CA . GLU A 1 142 ? 20.820 9.587 5.960 1.00 37.06 142 GLU A CA 1
ATOM 1125 C C . GLU A 1 142 ? 20.924 9.120 7.441 1.00 37.06 142 GLU A C 1
ATOM 1127 O O . GLU A 1 142 ? 22.007 9.170 8.013 1.00 37.06 142 GLU A O 1
ATOM 1132 N N . ASP A 1 143 ? 19.850 8.630 8.081 1.00 38.56 143 ASP A N 1
ATOM 1133 C CA . ASP A 1 143 ? 19.812 8.350 9.528 1.00 38.56 143 ASP A CA 1
ATOM 1134 C C . ASP A 1 143 ? 19.456 6.894 9.937 1.00 38.56 143 ASP A C 1
ATOM 1136 O O . ASP A 1 143 ? 19.340 6.624 11.133 1.00 38.56 143 ASP A O 1
ATOM 1140 N N . GLU A 1 144 ? 19.305 5.923 9.023 1.00 47.28 144 GLU A N 1
ATOM 1141 C CA . GLU A 1 144 ? 18.943 4.530 9.398 1.00 47.28 144 GLU A CA 1
ATOM 1142 C C . GLU A 1 144 ? 19.998 3.468 9.038 1.00 47.28 144 GLU A C 1
ATOM 1144 O O . GLU A 1 144 ? 19.693 2.354 8.612 1.00 47.28 144 GLU A O 1
ATOM 1149 N N . GLU A 1 145 ? 21.270 3.766 9.305 1.00 38.03 145 GLU A N 1
ATOM 1150 C CA . GLU A 1 145 ? 22.335 2.757 9.363 1.00 38.03 145 GLU A CA 1
ATOM 1151 C C . GLU A 1 145 ? 22.245 1.948 10.679 1.00 38.03 145 GLU A C 1
ATOM 1153 O O . GLU A 1 145 ? 23.093 2.041 11.562 1.00 38.03 145 GLU A O 1
ATOM 1158 N N . TYR A 1 146 ? 21.190 1.143 10.847 1.00 45.44 146 TYR A N 1
ATOM 1159 C CA . TYR A 1 146 ? 21.095 0.176 11.948 1.00 45.44 146 TYR A CA 1
ATOM 1160 C C . TYR A 1 146 ? 20.969 -1.243 11.402 1.00 45.44 146 TYR A C 1
ATOM 1162 O O . TYR A 1 146 ? 19.886 -1.803 11.243 1.00 45.44 146 TYR A O 1
ATOM 1170 N N . TRP A 1 147 ? 22.125 -1.849 11.141 1.00 44.12 147 TRP A N 1
ATOM 1171 C CA . TRP A 1 147 ? 22.239 -3.270 10.838 1.00 44.12 147 TRP A CA 1
ATOM 1172 C C . TRP A 1 147 ? 21.694 -4.116 12.004 1.00 44.12 147 TRP A C 1
ATOM 1174 O O . TRP A 1 147 ? 22.264 -4.152 13.094 1.00 44.12 147 TRP A O 1
ATOM 1184 N N . CYS A 1 148 ? 20.627 -4.886 11.766 1.00 47.44 148 CYS A N 1
ATOM 1185 C CA . CYS A 1 148 ? 20.120 -5.872 12.732 1.00 47.44 148 CYS A CA 1
ATOM 1186 C C . CYS A 1 148 ? 21.096 -7.040 12.999 1.00 47.44 148 CYS A C 1
ATOM 1188 O O . CYS A 1 148 ? 20.850 -7.841 13.904 1.00 47.44 148 CYS A O 1
ATOM 1190 N N . GLY A 1 149 ? 22.193 -7.160 12.239 1.00 44.38 149 GLY A N 1
ATOM 1191 C CA . GLY A 1 149 ? 23.12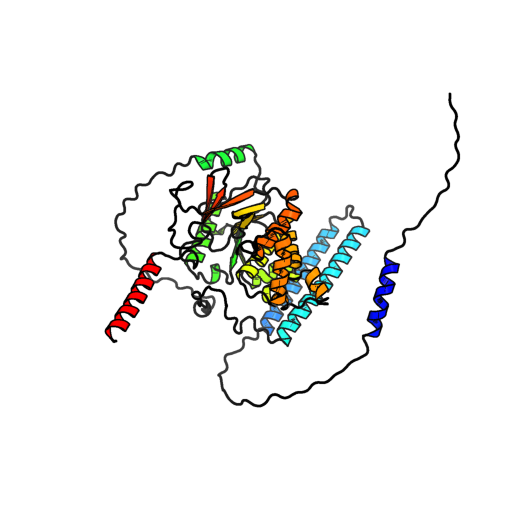7 -8.291 12.309 1.00 44.38 149 GLY A CA 1
ATOM 1192 C C . GLY A 1 149 ? 23.823 -8.472 13.662 1.00 44.38 149 GLY A C 1
ATOM 1193 O O . GLY A 1 149 ? 24.036 -9.611 14.079 1.00 44.38 149 GLY A O 1
ATOM 1194 N N . GLU A 1 150 ? 24.110 -7.397 14.401 1.00 49.16 150 GLU A N 1
ATOM 1195 C CA . GLU A 1 150 ? 24.710 -7.517 15.743 1.00 49.16 150 GLU A CA 1
ATOM 1196 C C . GLU A 1 150 ? 23.680 -7.829 16.839 1.00 49.16 150 GLU A C 1
ATOM 1198 O O . GLU A 1 150 ? 24.001 -8.514 17.808 1.00 49.16 150 GLU A O 1
ATOM 1203 N N . TYR A 1 151 ? 22.423 -7.405 16.678 1.00 46.75 151 TYR A N 1
ATOM 1204 C CA . TYR A 1 151 ? 21.382 -7.614 17.693 1.00 46.75 151 TYR A CA 1
ATOM 1205 C C . TYR A 1 151 ? 20.608 -8.930 17.524 1.00 46.75 151 TYR A C 1
ATOM 1207 O O . TYR A 1 151 ? 20.082 -9.462 18.502 1.00 46.75 151 TYR A O 1
ATOM 1215 N N . CYS A 1 152 ? 20.562 -9.492 16.311 1.00 48.19 152 CYS A N 1
ATOM 1216 C CA . CYS A 1 152 ? 19.797 -10.710 16.008 1.00 48.19 152 CYS A CA 1
ATOM 1217 C C . CYS A 1 152 ? 20.645 -11.991 15.950 1.00 48.19 152 CYS A C 1
ATOM 1219 O O . CYS A 1 152 ? 20.097 -13.082 15.809 1.00 48.19 152 CYS A O 1
ATOM 1221 N N . SER A 1 153 ? 21.970 -11.903 16.089 1.00 42.50 153 SER A N 1
ATOM 1222 C CA . SER A 1 153 ? 22.891 -13.044 15.950 1.00 42.50 153 SER A CA 1
ATOM 1223 C C . SER A 1 153 ? 22.993 -13.948 17.187 1.00 42.50 153 SER A C 1
ATOM 1225 O O . SER A 1 153 ? 23.849 -14.834 17.240 1.00 42.50 153 SER A O 1
ATOM 1227 N N . THR A 1 154 ? 22.093 -13.820 18.170 1.00 41.31 154 THR A N 1
ATOM 1228 C CA . THR A 1 154 ? 22.022 -14.846 19.220 1.00 41.31 154 THR A CA 1
ATOM 1229 C C . THR A 1 154 ? 21.386 -16.124 18.656 1.00 41.31 154 THR A C 1
ATOM 1231 O O . THR A 1 154 ? 20.313 -16.065 18.051 1.00 41.31 154 THR A O 1
ATOM 1234 N N . PRO A 1 155 ? 22.016 -17.303 18.824 1.00 40.19 155 PRO A N 1
ATOM 1235 C CA . PRO A 1 155 ? 21.418 -18.566 18.410 1.00 40.19 155 PRO A CA 1
ATOM 1236 C C . PRO A 1 155 ? 20.031 -18.696 19.037 1.00 40.19 155 PRO A C 1
ATOM 1238 O O . PRO A 1 155 ? 19.906 -18.476 20.242 1.00 40.19 155 PRO A O 1
ATOM 1241 N N . LYS A 1 156 ? 19.019 -19.046 18.225 1.00 42.44 156 LYS A N 1
ATOM 1242 C CA . LYS A 1 156 ? 17.624 -19.346 18.612 1.00 42.44 156 LYS A CA 1
ATOM 1243 C C . LYS A 1 156 ? 17.567 -20.025 19.990 1.00 42.44 156 LYS A C 1
ATOM 1245 O O . LYS A 1 156 ? 17.671 -21.247 20.072 1.00 42.44 156 LYS A O 1
ATOM 1250 N N . GLY A 1 157 ? 17.476 -19.255 21.077 1.00 39.78 157 GLY A N 1
ATOM 1251 C CA . GLY A 1 157 ? 17.789 -19.846 22.379 1.00 39.78 157 GLY A CA 1
ATOM 1252 C C . GLY A 1 157 ? 17.894 -18.948 23.604 1.00 39.78 157 GLY A C 1
ATOM 1253 O O . GLY A 1 157 ? 17.697 -19.483 24.687 1.00 39.78 157 GLY A O 1
ATOM 1254 N N . THR A 1 158 ? 18.125 -17.635 23.505 1.00 35.09 158 THR A N 1
ATOM 1255 C CA . THR A 1 158 ? 18.075 -16.746 24.687 1.00 35.09 158 THR A CA 1
ATOM 1256 C C . THR A 1 158 ? 17.767 -15.292 24.313 1.00 35.09 158 THR A C 1
ATOM 1258 O O . THR A 1 158 ? 18.654 -14.444 24.324 1.00 35.09 158 THR A O 1
ATOM 1261 N N . CYS A 1 159 ? 16.496 -14.965 24.058 1.00 34.91 159 CYS A N 1
ATOM 1262 C CA . CYS A 1 159 ? 16.033 -13.608 24.360 1.00 34.91 159 CYS A CA 1
ATOM 1263 C C . CYS A 1 159 ? 16.084 -13.430 25.881 1.00 34.91 159 CYS A C 1
ATOM 1265 O O . CYS A 1 159 ? 15.616 -14.294 26.629 1.00 34.91 159 CYS A O 1
ATOM 1267 N N . TRP A 1 160 ? 16.680 -12.324 26.319 1.00 28.33 160 TRP A N 1
ATOM 1268 C CA . TRP A 1 160 ? 16.826 -11.914 27.711 1.00 28.33 160 TRP A CA 1
ATOM 1269 C C . TRP A 1 160 ? 15.562 -12.194 28.542 1.00 28.33 160 TRP A C 1
ATOM 1271 O O . TRP A 1 160 ? 14.551 -11.505 28.426 1.00 28.33 160 TRP A O 1
ATOM 1281 N N . ARG A 1 161 ? 15.625 -13.203 29.421 1.00 32.75 161 ARG A N 1
ATOM 1282 C CA . ARG A 1 161 ? 14.709 -13.324 30.560 1.00 32.75 161 ARG A CA 1
ATOM 1283 C C . ARG A 1 161 ? 15.292 -12.549 31.738 1.00 32.75 161 ARG A C 1
ATOM 1285 O O . ARG A 1 161 ? 16.390 -12.854 32.184 1.00 32.75 161 ARG A O 1
ATOM 1292 N N . ASN A 1 162 ? 14.478 -11.640 32.268 1.00 35.66 162 ASN A N 1
ATOM 1293 C CA . ASN A 1 162 ? 14.535 -11.045 33.603 1.00 35.66 162 ASN A CA 1
ATOM 1294 C C . ASN A 1 162 ? 15.853 -10.386 34.035 1.00 35.66 162 ASN A C 1
ATOM 1296 O O . ASN A 1 162 ? 16.648 -10.968 34.769 1.00 35.66 162 ASN A O 1
ATOM 1300 N N . THR A 1 163 ? 15.945 -9.082 33.797 1.00 28.97 163 THR A N 1
ATOM 1301 C CA . THR A 1 163 ? 16.359 -8.165 34.863 1.00 28.97 163 THR A CA 1
ATOM 1302 C C . THR A 1 163 ? 15.103 -7.573 35.493 1.00 28.97 163 THR A C 1
ATOM 1304 O O . THR A 1 163 ? 14.339 -6.841 34.870 1.00 28.97 163 THR A O 1
ATOM 1307 N N . THR A 1 164 ? 14.860 -7.939 36.748 1.00 32.50 164 THR A N 1
ATOM 1308 C CA . THR A 1 164 ? 13.958 -7.224 37.650 1.00 32.50 164 THR A CA 1
ATOM 1309 C C . THR A 1 164 ? 14.361 -5.754 37.686 1.00 32.50 164 THR A C 1
ATOM 1311 O O . THR A 1 164 ? 15.350 -5.401 38.325 1.00 32.50 164 THR A O 1
ATOM 1314 N N . ILE A 1 165 ? 13.593 -4.900 37.009 1.00 30.03 165 ILE A N 1
ATOM 1315 C CA . ILE A 1 165 ? 13.580 -3.465 37.280 1.00 30.03 165 ILE A CA 1
ATOM 1316 C C . ILE A 1 165 ? 12.846 -3.303 38.609 1.00 30.03 165 ILE A C 1
ATOM 1318 O O . ILE A 1 165 ? 11.619 -3.331 38.679 1.00 30.03 165 ILE A O 1
ATOM 1322 N N . THR A 1 166 ? 13.620 -3.216 39.684 1.00 30.62 166 THR A N 1
ATOM 1323 C CA . THR A 1 166 ? 13.149 -2.705 40.966 1.00 30.62 166 THR A CA 1
ATOM 1324 C C . THR A 1 166 ? 12.849 -1.218 40.825 1.00 30.62 166 THR A C 1
ATOM 1326 O O . THR A 1 166 ? 13.702 -0.458 40.370 1.00 30.62 166 THR A O 1
ATOM 1329 N N . ASP A 1 167 ? 11.626 -0.857 41.211 1.00 38.41 167 ASP A N 1
ATOM 1330 C CA . ASP A 1 167 ? 11.183 0.421 41.767 1.00 38.41 167 ASP A CA 1
ATOM 1331 C C . ASP A 1 167 ? 12.149 1.606 41.634 1.00 38.41 167 ASP A C 1
ATOM 1333 O O . ASP A 1 167 ? 13.089 1.717 42.411 1.00 38.41 167 ASP A O 1
ATOM 1337 N N . HIS A 1 168 ? 11.847 2.532 40.717 1.00 31.97 168 HIS A N 1
ATOM 1338 C CA . HIS A 1 168 ? 11.841 3.987 40.949 1.00 31.97 168 HIS A CA 1
ATOM 1339 C C . HIS A 1 168 ? 11.444 4.736 39.667 1.00 31.97 168 HIS A C 1
ATOM 1341 O O . HIS A 1 168 ? 12.246 5.404 39.022 1.00 31.97 168 HIS A O 1
ATOM 1347 N N . TYR A 1 169 ? 10.156 4.682 39.325 1.00 26.44 169 TYR A N 1
ATOM 1348 C CA . TYR A 1 169 ? 9.537 5.743 38.534 1.00 26.44 169 TYR A CA 1
ATOM 1349 C C . TYR A 1 169 ? 8.114 5.971 39.045 1.00 26.44 169 TYR A C 1
ATOM 1351 O O . TYR A 1 169 ? 7.188 5.228 38.732 1.00 26.44 169 TYR A O 1
ATOM 1359 N N . ARG A 1 170 ? 7.951 6.979 39.910 1.00 28.00 170 ARG A N 1
ATOM 1360 C CA . ARG A 1 170 ? 6.637 7.546 40.234 1.00 28.00 170 ARG A CA 1
ATOM 1361 C C . ARG A 1 170 ? 6.330 8.575 39.144 1.00 28.00 170 ARG A C 1
ATOM 1363 O O . ARG A 1 170 ? 6.984 9.619 39.147 1.00 28.00 170 ARG A O 1
ATOM 1370 N N . PRO A 1 171 ? 5.379 8.334 38.229 1.00 29.94 171 PRO A N 1
ATOM 1371 C CA . PRO A 1 171 ? 4.906 9.406 37.370 1.00 29.94 171 PRO A CA 1
ATOM 1372 C C . PRO A 1 171 ? 4.203 10.468 38.237 1.00 29.94 171 PRO A C 1
ATOM 1374 O O . PRO A 1 171 ? 3.594 10.126 39.260 1.00 29.94 171 PRO A O 1
ATOM 1377 N N . PRO A 1 172 ? 4.292 11.761 37.883 1.00 30.11 172 PRO A N 1
ATOM 1378 C CA . PRO A 1 172 ? 3.540 12.796 38.574 1.00 30.11 172 PRO A CA 1
ATOM 1379 C C . PRO A 1 172 ? 2.039 12.518 38.439 1.00 30.11 172 PRO A C 1
ATOM 1381 O O . PRO A 1 172 ? 1.573 12.083 37.387 1.00 30.11 172 PRO A O 1
ATOM 1384 N N . ASN A 1 173 ? 1.293 12.778 39.518 1.00 28.17 173 ASN A N 1
ATOM 1385 C CA . ASN A 1 173 ? -0.170 12.775 39.545 1.00 28.17 173 ASN A CA 1
ATOM 1386 C C . ASN A 1 173 ? -0.705 13.781 38.516 1.00 28.17 173 ASN A C 1
ATOM 1388 O O . ASN A 1 173 ? -0.982 14.936 38.835 1.00 28.17 173 ASN A O 1
ATOM 1392 N N . ILE A 1 174 ? -0.856 13.333 37.275 1.00 29.14 174 ILE A N 1
ATOM 1393 C CA . ILE A 1 174 ? -1.710 13.968 36.287 1.00 29.14 174 ILE A CA 1
ATOM 1394 C C . ILE A 1 174 ? -3.091 13.382 36.542 1.00 29.14 174 ILE A C 1
ATOM 1396 O O . ILE A 1 174 ? -3.391 12.241 36.193 1.00 29.14 174 ILE A O 1
ATOM 1400 N N . THR A 1 175 ? -3.935 14.164 37.206 1.00 26.12 175 THR A N 1
ATOM 1401 C CA . THR A 1 175 ? -5.380 13.965 37.175 1.00 26.12 175 THR A CA 1
ATOM 1402 C C . THR A 1 175 ? -5.828 14.055 35.720 1.00 26.12 175 THR A C 1
ATOM 1404 O O . THR A 1 175 ? -6.093 15.140 35.207 1.00 26.12 175 THR A O 1
ATOM 1407 N N . HIS A 1 176 ? -5.883 12.913 35.038 1.00 29.31 176 HIS A N 1
ATOM 1408 C CA . HIS A 1 176 ? -6.601 12.780 33.785 1.00 29.31 176 HIS A CA 1
ATOM 1409 C C . HIS A 1 176 ? -8.083 12.979 34.093 1.00 29.31 176 HIS A C 1
ATOM 1411 O O . HIS A 1 176 ? -8.767 12.072 34.571 1.00 29.31 176 HIS A O 1
ATOM 1417 N N . THR A 1 177 ? -8.590 14.180 33.822 1.00 26.03 177 THR A N 1
ATOM 1418 C CA . THR A 1 177 ? -10.013 14.386 33.574 1.00 26.03 177 THR A CA 1
ATOM 1419 C C . THR A 1 177 ? -10.374 13.425 32.451 1.00 26.03 177 THR A C 1
ATOM 1421 O O . THR A 1 177 ? -10.003 13.619 31.295 1.00 26.03 177 THR A O 1
ATOM 1424 N N . THR A 1 178 ? -11.008 12.314 32.817 1.00 27.75 178 THR A N 1
ATOM 1425 C CA . THR A 1 178 ? -11.526 11.336 31.869 1.00 27.75 178 THR A CA 1
ATOM 1426 C C . THR A 1 178 ? -12.689 12.014 31.162 1.00 27.75 178 THR A C 1
ATOM 1428 O O . THR A 1 178 ? -13.834 11.930 31.598 1.00 27.75 178 THR A O 1
ATOM 1431 N N . THR A 1 179 ? -12.391 12.769 30.105 1.00 29.45 179 THR A N 1
ATOM 1432 C CA . THR A 1 179 ? -13.407 13.216 29.162 1.00 29.45 179 THR A CA 1
ATOM 1433 C C . THR A 1 179 ? -13.949 11.947 28.531 1.00 29.45 179 THR A C 1
ATOM 1435 O O . THR A 1 179 ? -13.291 11.302 27.718 1.00 29.45 179 THR A O 1
ATOM 1438 N N . THR A 1 180 ? -15.119 11.537 29.001 1.00 31.83 180 THR A N 1
ATOM 1439 C CA . THR A 1 180 ? -15.917 10.449 28.458 1.00 31.83 180 THR A CA 1
ATOM 1440 C C . THR A 1 180 ? -16.159 10.738 26.982 1.00 31.83 180 THR A C 1
ATOM 1442 O O . THR A 1 180 ? -17.045 11.505 26.616 1.00 31.83 180 THR A O 1
ATOM 1445 N N . ALA A 1 181 ? -15.320 10.157 26.124 1.00 36.50 181 ALA A N 1
ATOM 1446 C CA . ALA A 1 181 ? -15.525 10.167 24.690 1.00 36.50 181 ALA A CA 1
ATOM 1447 C C . ALA A 1 181 ? -16.885 9.519 24.413 1.00 36.50 181 ALA A C 1
ATOM 1449 O O . ALA A 1 181 ? -17.134 8.362 24.754 1.00 36.50 181 ALA A O 1
ATOM 1450 N N . THR A 1 182 ? -17.792 10.309 23.858 1.00 34.50 182 THR A N 1
ATOM 1451 C CA . THR A 1 182 ? -19.178 9.945 23.593 1.00 34.50 182 THR A CA 1
ATOM 1452 C C . THR A 1 182 ? -19.235 8.709 22.677 1.00 34.50 182 THR A C 1
ATOM 1454 O O . THR A 1 182 ? -18.814 8.799 21.524 1.00 34.50 182 THR A O 1
ATOM 1457 N N . PRO A 1 183 ? -19.803 7.563 23.104 1.00 43.44 183 PRO A N 1
ATOM 1458 C CA . PRO A 1 183 ? -19.830 6.324 22.313 1.00 43.44 183 PRO A CA 1
ATOM 1459 C C . PRO A 1 183 ? -20.913 6.314 21.210 1.00 43.44 183 PRO A C 1
ATOM 1461 O O . PRO A 1 183 ? -21.424 5.265 20.822 1.00 43.44 183 PRO A O 1
ATOM 1464 N N . ALA A 1 184 ? -21.322 7.479 20.700 1.00 45.19 184 ALA A N 1
ATOM 1465 C CA . ALA A 1 184 ? -22.547 7.595 19.909 1.00 45.19 184 ALA A CA 1
ATOM 1466 C C . ALA A 1 184 ? -22.398 7.191 18.425 1.00 45.19 184 ALA A C 1
ATOM 1468 O O . ALA A 1 184 ? -23.346 6.641 17.857 1.00 45.19 184 ALA A O 1
ATOM 1469 N N . MET A 1 185 ? -21.238 7.396 17.784 1.00 47.34 185 MET A N 1
ATOM 1470 C CA . MET A 1 185 ? -21.133 7.264 16.315 1.00 47.34 185 MET A CA 1
ATOM 1471 C C . MET A 1 185 ? -20.864 5.844 15.793 1.00 47.34 185 MET A C 1
ATOM 1473 O O . MET A 1 185 ? -21.298 5.516 14.690 1.00 47.34 185 MET A O 1
ATOM 1477 N N . THR A 1 186 ? -20.271 4.941 16.579 1.00 51.25 186 THR A N 1
ATOM 1478 C CA . THR A 1 186 ? -20.128 3.522 16.183 1.00 51.25 186 THR A CA 1
ATOM 1479 C C . THR A 1 186 ? -21.470 2.789 16.109 1.00 51.25 186 THR A C 1
ATOM 1481 O O . THR A 1 186 ? -21.565 1.709 15.519 1.00 51.25 186 THR A O 1
ATOM 1484 N N . THR A 1 187 ? -22.551 3.359 16.654 1.00 55.72 187 THR A N 1
ATOM 1485 C CA . THR A 1 187 ? -23.830 2.650 16.725 1.00 55.72 187 THR A CA 1
ATOM 1486 C C . THR A 1 187 ? -24.549 2.534 15.381 1.00 55.72 187 THR A C 1
ATOM 1488 O O . THR A 1 187 ? -25.247 1.544 15.180 1.00 55.72 187 THR A O 1
ATOM 1491 N N . GLU A 1 188 ? -24.391 3.462 14.435 1.00 59.69 188 GLU A N 1
ATOM 1492 C CA . GLU A 1 188 ? -25.249 3.492 13.239 1.00 59.69 188 GLU A CA 1
ATOM 1493 C C . GLU A 1 188 ? -24.826 2.494 12.150 1.00 59.69 188 GLU A C 1
ATOM 1495 O O . GLU A 1 188 ? -25.659 1.706 11.695 1.00 59.69 188 GLU A O 1
ATOM 1500 N N . ARG A 1 189 ? -23.530 2.397 11.816 1.00 60.84 189 ARG A N 1
ATOM 1501 C CA . ARG A 1 189 ? -23.028 1.338 10.914 1.00 60.84 189 ARG A CA 1
ATOM 1502 C C . ARG A 1 189 ? -23.226 -0.054 11.500 1.00 60.84 189 ARG A C 1
ATOM 1504 O O . ARG A 1 189 ? -23.707 -0.948 10.805 1.00 60.84 189 ARG A O 1
ATOM 1511 N N . THR A 1 190 ? -22.965 -0.221 12.794 1.00 59.16 190 THR A N 1
ATOM 1512 C CA . THR A 1 190 ? -23.188 -1.496 13.488 1.00 59.16 190 THR A CA 1
ATOM 1513 C C . THR A 1 190 ? -24.674 -1.886 13.476 1.00 59.16 190 THR A C 1
ATOM 1515 O O . THR A 1 190 ? -25.014 -3.053 13.266 1.00 59.16 190 THR A O 1
ATOM 1518 N N . LYS A 1 191 ? -25.589 -0.912 13.622 1.00 61.12 191 LYS A N 1
ATOM 1519 C CA . LYS A 1 191 ? -27.042 -1.119 13.473 1.00 61.12 191 LYS A CA 1
ATOM 1520 C C . LYS A 1 191 ? -27.426 -1.492 12.036 1.00 61.12 191 LYS A C 1
ATOM 1522 O O . LYS A 1 191 ? -28.215 -2.420 11.860 1.00 61.12 191 LYS A O 1
ATOM 1527 N N . ILE A 1 192 ? -26.868 -0.833 11.014 1.00 62.16 192 ILE A N 1
ATOM 1528 C CA . ILE A 1 192 ? -27.096 -1.182 9.597 1.00 62.16 192 ILE A CA 1
ATOM 1529 C C . ILE A 1 192 ? -26.597 -2.605 9.304 1.00 62.16 192 ILE A C 1
ATOM 1531 O O . ILE A 1 192 ? -27.304 -3.379 8.657 1.00 62.16 192 ILE A O 1
ATOM 1535 N N . ARG A 1 193 ? -25.432 -2.991 9.841 1.00 61.22 193 ARG A N 1
ATOM 1536 C CA . ARG A 1 193 ? -24.867 -4.341 9.695 1.00 61.22 193 ARG A CA 1
ATOM 1537 C C . ARG A 1 193 ? -25.777 -5.401 10.305 1.00 61.22 193 ARG A C 1
ATOM 1539 O O . ARG A 1 193 ? -26.106 -6.380 9.640 1.00 61.22 193 ARG A O 1
ATOM 1546 N N . ARG A 1 194 ? -26.265 -5.167 11.531 1.00 58.50 194 ARG A N 1
ATOM 1547 C CA . ARG A 1 194 ? -27.244 -6.053 12.190 1.00 58.50 194 ARG A CA 1
ATOM 1548 C C . ARG A 1 194 ? -28.524 -6.226 11.374 1.00 58.50 194 ARG A C 1
ATOM 1550 O O . ARG A 1 194 ? -29.112 -7.298 11.414 1.00 58.50 194 ARG A O 1
ATOM 1557 N N . ARG A 1 195 ? -28.938 -5.207 10.613 1.00 62.56 195 ARG A N 1
ATOM 1558 C CA . ARG A 1 195 ? -30.119 -5.288 9.741 1.00 62.56 195 ARG A CA 1
ATOM 1559 C C . ARG A 1 195 ? -29.875 -6.058 8.442 1.00 62.56 195 ARG A C 1
ATOM 1561 O O . ARG A 1 195 ? -30.826 -6.618 7.914 1.00 62.56 195 ARG A O 1
ATOM 1568 N N . ARG A 1 196 ? -28.644 -6.077 7.914 1.00 65.06 196 ARG A N 1
ATOM 1569 C CA . ARG A 1 196 ? -28.323 -6.690 6.607 1.00 65.06 196 ARG A CA 1
ATOM 1570 C C . ARG A 1 196 ? -27.647 -8.063 6.677 1.00 65.06 196 ARG A C 1
ATOM 1572 O O . ARG A 1 196 ? -27.527 -8.703 5.643 1.00 65.06 196 ARG A O 1
ATOM 1579 N N . GLY A 1 197 ? -27.223 -8.531 7.852 1.00 71.56 197 GLY A N 1
ATOM 1580 C CA . GLY A 1 197 ? -26.872 -9.939 8.111 1.00 71.56 197 GLY A CA 1
ATOM 1581 C C . GLY A 1 197 ? -25.652 -10.526 7.378 1.00 71.56 197 GLY A C 1
ATOM 1582 O O . GLY A 1 197 ? -25.280 -11.659 7.665 1.00 71.56 197 GLY A O 1
ATOM 1583 N N . GLY A 1 198 ? -25.005 -9.799 6.463 1.00 84.00 198 GLY A N 1
ATOM 1584 C CA . GLY A 1 198 ? -23.840 -10.292 5.723 1.00 84.00 198 GLY A CA 1
ATOM 1585 C C . GLY A 1 198 ? -22.534 -10.198 6.518 1.00 84.00 198 GLY A C 1
ATOM 1586 O O . GLY A 1 198 ? -22.288 -9.211 7.215 1.00 84.00 198 GLY A O 1
ATOM 1587 N N . LYS A 1 199 ? -21.673 -11.211 6.386 1.00 88.31 199 LYS A N 1
ATOM 1588 C CA . LYS A 1 199 ? -20.264 -11.149 6.804 1.00 88.31 199 LYS A CA 1
ATOM 1589 C C . LYS A 1 199 ? -19.456 -10.418 5.713 1.00 88.31 199 LYS A C 1
ATOM 1591 O O . LYS A 1 199 ? -19.736 -10.662 4.541 1.00 88.31 199 LYS A O 1
ATOM 1596 N N . PRO A 1 200 ? -18.478 -9.557 6.058 1.00 92.88 200 PRO A N 1
ATOM 1597 C CA . PRO A 1 200 ? -17.536 -9.006 5.083 1.00 92.88 200 PRO A CA 1
ATOM 1598 C C . PRO A 1 200 ? -16.873 -10.094 4.236 1.00 92.88 200 PRO A C 1
ATOM 1600 O O . PRO A 1 200 ? -16.477 -11.130 4.777 1.00 92.88 200 PRO A O 1
ATOM 1603 N N . ILE A 1 201 ? -16.766 -9.852 2.927 1.00 97.00 201 ILE A N 1
ATOM 1604 C CA . ILE A 1 201 ? -16.121 -10.772 1.976 1.00 97.00 201 ILE A CA 1
ATOM 1605 C C . ILE A 1 201 ? -14.592 -10.683 2.007 1.00 97.00 201 ILE A C 1
ATOM 1607 O O . ILE A 1 201 ? -13.923 -11.662 1.686 1.00 97.00 201 ILE A O 1
ATOM 1611 N N . ILE A 1 202 ? -14.033 -9.546 2.436 1.00 98.31 202 ILE A N 1
ATOM 1612 C CA . ILE A 1 202 ? -12.595 -9.396 2.685 1.00 98.31 202 ILE A CA 1
ATOM 1613 C C . ILE A 1 202 ? -12.207 -10.278 3.889 1.00 98.31 202 ILE A C 1
ATOM 1615 O O . ILE A 1 202 ? -12.793 -10.116 4.970 1.00 98.31 202 ILE A O 1
ATOM 1619 N N . PRO A 1 203 ? -11.238 -11.205 3.744 1.00 98.25 203 PRO A N 1
ATOM 1620 C CA . PRO A 1 203 ? -10.795 -12.070 4.834 1.00 98.25 203 PRO A CA 1
ATOM 1621 C C . PRO A 1 203 ? -10.310 -11.285 6.057 1.00 98.25 203 PRO A C 1
ATOM 1623 O O . PRO A 1 203 ? -9.651 -10.258 5.935 1.00 98.25 203 PRO A O 1
ATOM 1626 N N . ARG A 1 204 ? -10.601 -11.789 7.260 1.00 97.94 204 ARG A N 1
ATOM 1627 C CA . ARG A 1 204 ? -10.100 -11.220 8.523 1.00 97.94 204 ARG A CA 1
ATOM 1628 C C . ARG A 1 204 ? -8.652 -11.648 8.766 1.00 97.94 204 ARG A C 1
ATOM 1630 O O . ARG A 1 204 ? -8.395 -12.516 9.593 1.00 97.94 204 ARG A O 1
ATOM 1637 N N . ARG A 1 205 ? -7.748 -11.056 7.995 1.00 98.38 205 ARG A N 1
ATOM 1638 C CA . ARG A 1 205 ? -6.309 -11.317 7.992 1.00 98.38 205 ARG A CA 1
ATOM 1639 C C . ARG A 1 205 ? -5.569 -9.993 7.893 1.00 98.38 205 ARG A C 1
ATOM 1641 O O . ARG A 1 205 ? -5.940 -9.169 7.060 1.00 98.38 205 ARG A O 1
ATOM 1648 N N . LEU A 1 206 ? -4.545 -9.805 8.714 1.00 98.75 206 LEU A N 1
ATOM 1649 C CA . LEU A 1 206 ? -3.623 -8.677 8.606 1.00 98.75 206 LEU A CA 1
ATOM 1650 C C . LEU A 1 206 ? -2.399 -9.086 7.789 1.00 98.75 206 LEU A C 1
ATOM 1652 O O . LEU A 1 206 ? -1.901 -10.199 7.947 1.00 98.75 206 LEU A O 1
ATOM 1656 N N . ILE A 1 207 ? -1.932 -8.192 6.926 1.00 98.81 207 ILE A N 1
ATOM 1657 C CA . ILE A 1 207 ? -0.729 -8.356 6.113 1.00 98.81 207 ILE A CA 1
ATOM 1658 C C . ILE A 1 207 ? 0.195 -7.174 6.395 1.00 98.81 207 ILE A C 1
ATOM 1660 O O . ILE A 1 207 ? -0.227 -6.023 6.300 1.00 98.81 207 ILE A O 1
ATOM 1664 N N . PHE A 1 208 ? 1.453 -7.473 6.696 1.00 98.56 208 PHE A N 1
ATOM 1665 C CA . PHE A 1 208 ? 2.532 -6.500 6.832 1.00 98.56 208 PHE A CA 1
ATOM 1666 C C . PHE A 1 208 ? 3.697 -6.902 5.930 1.00 98.56 208 PHE A C 1
ATOM 1668 O O . PHE A 1 208 ? 3.910 -8.091 5.682 1.00 98.56 208 PHE A O 1
ATOM 1675 N N . THR A 1 209 ? 4.462 -5.919 5.467 1.00 97.75 209 THR A N 1
ATOM 1676 C CA . THR A 1 209 ? 5.727 -6.129 4.752 1.00 97.75 209 THR A CA 1
ATOM 1677 C C . THR A 1 209 ? 6.799 -5.250 5.375 1.00 97.75 209 THR A C 1
ATOM 1679 O O . THR A 1 209 ? 6.545 -4.072 5.633 1.00 97.75 209 THR A O 1
ATOM 1682 N N . TYR A 1 210 ? 7.987 -5.799 5.591 1.00 95.88 210 TYR A N 1
ATOM 1683 C CA . TYR A 1 210 ? 9.171 -5.055 6.019 1.00 95.88 210 TYR A CA 1
ATOM 1684 C C . TYR A 1 210 ? 10.409 -5.871 5.650 1.00 95.88 210 TYR A C 1
ATOM 1686 O O . TYR A 1 210 ? 10.309 -7.085 5.550 1.00 95.88 210 TYR A O 1
ATOM 1694 N N . HIS A 1 211 ? 11.572 -5.245 5.464 1.00 90.44 211 HIS A N 1
ATOM 1695 C CA . HIS A 1 211 ? 12.777 -5.962 5.015 1.00 90.44 211 HIS A CA 1
ATOM 1696 C C . HIS A 1 211 ? 13.205 -7.092 5.981 1.00 90.44 211 HIS A C 1
ATOM 1698 O O . HIS A 1 211 ? 13.859 -8.049 5.576 1.00 90.44 211 HIS A O 1
ATOM 1704 N N . THR A 1 212 ? 12.806 -7.008 7.256 1.00 91.69 212 THR A N 1
ATOM 1705 C CA . THR A 1 212 ? 12.932 -8.074 8.261 1.00 91.69 212 THR A CA 1
ATOM 1706 C C . THR A 1 212 ? 11.593 -8.360 8.934 1.00 91.69 212 THR A C 1
ATOM 1708 O O . THR A 1 212 ? 10.744 -7.481 9.075 1.00 91.69 212 THR A O 1
ATOM 1711 N N . ASN A 1 213 ? 11.391 -9.591 9.404 1.00 94.62 213 ASN A N 1
ATOM 1712 C CA . ASN A 1 213 ? 10.208 -9.917 10.190 1.00 94.62 213 ASN A CA 1
ATOM 1713 C C . ASN A 1 213 ? 10.310 -9.301 11.596 1.00 94.62 213 ASN A C 1
ATOM 1715 O O . ASN A 1 213 ? 11.105 -9.740 12.429 1.00 94.62 213 ASN A O 1
ATOM 1719 N N . LEU A 1 214 ? 9.473 -8.298 11.887 1.00 94.50 214 LEU A N 1
ATOM 1720 C CA . LEU A 1 214 ? 9.499 -7.597 13.178 1.00 94.50 214 LEU A CA 1
ATOM 1721 C C . LEU A 1 214 ? 9.131 -8.500 14.366 1.00 94.50 214 LEU A C 1
ATOM 1723 O O . LEU A 1 214 ? 9.432 -8.145 15.505 1.00 94.50 214 LEU A O 1
ATOM 1727 N N . PHE A 1 215 ? 8.516 -9.666 14.140 1.00 94.50 215 PHE A N 1
ATOM 1728 C CA . PHE A 1 215 ? 8.301 -10.657 15.199 1.00 94.50 215 PHE A CA 1
ATOM 1729 C C . PHE A 1 215 ? 9.576 -11.411 15.589 1.00 94.50 215 PHE A C 1
ATOM 1731 O O . PHE A 1 215 ? 9.628 -11.952 16.694 1.00 94.50 215 PHE A O 1
ATOM 1738 N N . ASP A 1 216 ? 10.596 -11.400 14.729 1.00 94.56 216 ASP A N 1
ATOM 1739 C CA . ASP A 1 216 ? 11.881 -12.050 14.976 1.00 94.56 216 ASP A CA 1
ATOM 1740 C C . ASP A 1 216 ? 12.922 -11.075 15.555 1.00 94.56 216 ASP A C 1
ATOM 1742 O O . ASP A 1 216 ? 13.679 -11.460 16.445 1.00 94.56 216 ASP A O 1
ATOM 1746 N N . CYS A 1 217 ? 12.956 -9.812 15.100 1.00 88.94 217 CYS A N 1
ATOM 1747 C CA . CYS A 1 217 ? 13.967 -8.830 15.526 1.00 88.94 217 CYS A CA 1
ATOM 1748 C C . CYS A 1 217 ? 13.465 -7.775 16.532 1.00 88.94 217 CYS A C 1
ATOM 1750 O O . CYS A 1 217 ? 14.269 -7.207 17.269 1.00 88.94 217 CYS A O 1
ATOM 1752 N N . THR A 1 218 ? 12.156 -7.501 16.616 1.00 92.12 218 THR A N 1
ATOM 1753 C CA . THR A 1 218 ? 11.524 -6.435 17.439 1.00 92.12 218 THR A CA 1
ATOM 1754 C C . THR A 1 218 ? 12.087 -5.012 17.264 1.00 92.12 218 THR A C 1
ATOM 1756 O O . THR A 1 218 ? 11.632 -4.089 17.938 1.00 92.12 218 THR A O 1
ATOM 1759 N N . PHE A 1 219 ? 13.046 -4.807 16.358 1.00 90.50 219 PHE A N 1
ATOM 1760 C CA . PHE A 1 219 ? 13.702 -3.532 16.096 1.00 90.50 219 PHE A CA 1
ATOM 1761 C C . PHE A 1 219 ? 13.305 -3.003 14.705 1.00 90.50 219 PHE A C 1
ATOM 1763 O O . PHE A 1 219 ? 13.325 -3.776 13.749 1.00 90.50 219 PHE A O 1
ATOM 1770 N N . PRO A 1 220 ? 12.990 -1.703 14.566 1.00 92.81 220 PRO A N 1
ATOM 1771 C CA . PRO A 1 220 ? 12.950 -0.707 15.635 1.00 92.81 220 PRO A CA 1
ATOM 1772 C C . PRO A 1 220 ? 11.701 -0.864 16.539 1.00 92.81 220 PRO A C 1
ATOM 1774 O O . PRO A 1 220 ? 10.609 -1.153 16.037 1.00 92.81 220 PRO A O 1
ATOM 1777 N N . PRO A 1 221 ? 11.815 -0.647 17.871 1.00 93.00 221 PRO A N 1
ATOM 1778 C CA . PRO A 1 221 ? 10.737 -0.955 18.819 1.00 93.00 221 PRO A CA 1
ATOM 1779 C C . PRO A 1 221 ? 9.428 -0.218 18.541 1.00 93.00 221 PRO A C 1
ATOM 1781 O O . PRO A 1 221 ? 8.354 -0.788 18.699 1.00 93.00 221 PRO A O 1
ATOM 1784 N N . HIS A 1 222 ? 9.502 1.031 18.073 1.00 92.00 222 HIS A N 1
ATOM 1785 C CA . HIS A 1 222 ? 8.311 1.829 17.786 1.00 92.00 222 HIS A CA 1
ATOM 1786 C C . HIS A 1 222 ? 7.476 1.247 16.629 1.00 92.00 222 HIS A C 1
ATOM 1788 O O . HIS A 1 222 ? 6.248 1.322 16.674 1.00 92.00 222 HIS A O 1
ATOM 1794 N N . LEU A 1 223 ? 8.107 0.612 15.630 1.00 95.06 223 LEU A N 1
ATOM 1795 C CA . LEU A 1 223 ? 7.392 -0.100 14.565 1.00 95.06 223 LEU A CA 1
ATOM 1796 C C . LEU A 1 223 ? 6.785 -1.403 15.087 1.00 95.06 223 LEU A C 1
ATOM 1798 O O . LEU A 1 223 ? 5.617 -1.684 14.818 1.00 95.06 223 LEU A O 1
ATOM 1802 N N . TYR A 1 224 ? 7.534 -2.173 15.883 1.00 96.50 224 TYR A N 1
ATOM 1803 C CA . TYR A 1 224 ? 7.010 -3.390 16.507 1.00 96.50 224 TYR A CA 1
ATOM 1804 C C . TYR A 1 224 ? 5.785 -3.093 17.388 1.00 96.50 224 TYR A C 1
ATOM 1806 O O . TYR A 1 224 ? 4.737 -3.727 17.236 1.00 96.50 224 TYR A O 1
ATOM 1814 N N . ASP A 1 225 ? 5.879 -2.087 18.257 1.00 96.38 225 ASP A N 1
ATOM 1815 C CA . ASP A 1 225 ? 4.783 -1.652 19.123 1.00 96.38 225 ASP A CA 1
ATOM 1816 C C . ASP A 1 225 ? 3.573 -1.189 18.302 1.00 96.38 225 ASP A C 1
ATOM 1818 O O . ASP A 1 225 ? 2.428 -1.517 18.633 1.00 96.38 225 ASP A O 1
ATOM 1822 N N . ASN A 1 226 ? 3.808 -0.484 17.191 1.00 97.25 226 ASN A N 1
ATOM 1823 C CA . ASN A 1 226 ? 2.748 -0.063 16.282 1.00 97.25 226 ASN A CA 1
ATOM 1824 C C . ASN A 1 226 ? 2.050 -1.251 15.587 1.00 97.25 226 ASN A C 1
ATOM 1826 O O . ASN A 1 226 ? 0.816 -1.293 15.512 1.00 97.25 226 ASN A O 1
ATOM 1830 N N . VAL A 1 227 ? 2.804 -2.264 15.150 1.00 97.75 227 VAL A N 1
ATOM 1831 C CA . VAL A 1 227 ? 2.248 -3.516 14.609 1.00 97.75 227 VAL A CA 1
ATOM 1832 C C . VAL A 1 227 ? 1.410 -4.232 15.673 1.00 97.75 227 VAL A C 1
ATOM 1834 O O . VAL A 1 227 ? 0.268 -4.614 15.405 1.00 97.75 227 VAL A O 1
ATOM 1837 N N . GLN A 1 228 ? 1.904 -4.347 16.910 1.00 98.00 228 GLN A N 1
ATOM 1838 C CA . GLN A 1 228 ? 1.152 -4.950 18.019 1.00 98.00 228 GLN A CA 1
ATOM 1839 C C . GLN A 1 228 ? -0.144 -4.187 18.326 1.00 98.00 228 GLN A C 1
ATOM 1841 O O . GLN A 1 228 ? -1.194 -4.806 18.532 1.00 98.00 228 GLN A O 1
ATOM 1846 N N . LYS A 1 229 ? -0.098 -2.850 18.316 1.00 97.81 229 LYS A N 1
ATOM 1847 C CA . LYS A 1 229 ? -1.274 -1.984 18.479 1.00 97.81 229 LYS A CA 1
ATOM 1848 C C . LYS A 1 229 ? -2.293 -2.206 17.360 1.00 97.81 229 LYS A C 1
ATOM 1850 O O . LYS A 1 229 ? -3.494 -2.274 17.628 1.00 97.81 229 LYS A O 1
ATOM 1855 N N . THR A 1 230 ? -1.833 -2.367 16.122 1.00 98.31 230 THR A N 1
ATOM 1856 C CA . THR A 1 230 ? -2.689 -2.662 14.962 1.00 98.31 230 THR A CA 1
ATOM 1857 C C . THR A 1 230 ? -3.386 -4.007 15.115 1.00 98.31 230 THR A C 1
ATOM 1859 O O . THR A 1 230 ? -4.610 -4.076 14.987 1.00 98.31 230 THR A O 1
ATOM 1862 N N . ILE A 1 231 ? -2.643 -5.054 15.485 1.00 98.56 231 ILE A N 1
ATOM 1863 C CA . ILE A 1 231 ? -3.200 -6.389 15.747 1.00 98.56 231 ILE A CA 1
ATOM 1864 C C . ILE A 1 231 ? -4.282 -6.319 16.825 1.00 98.56 231 ILE A C 1
ATOM 1866 O O . ILE A 1 231 ? -5.377 -6.843 16.622 1.00 98.56 231 ILE A O 1
ATOM 1870 N N . GLN A 1 232 ? -4.013 -5.629 17.938 1.00 98.25 232 GLN A N 1
ATOM 1871 C CA . GLN A 1 232 ? -4.992 -5.473 19.014 1.00 98.25 232 GLN A CA 1
ATOM 1872 C C . GLN A 1 232 ? -6.250 -4.731 18.542 1.00 98.25 232 GLN A C 1
ATOM 1874 O O . GLN A 1 232 ? -7.362 -5.188 18.786 1.00 98.25 232 GLN A O 1
ATOM 1879 N N . THR A 1 233 ? -6.080 -3.635 17.799 1.00 98.31 233 THR A N 1
ATOM 1880 C CA . THR A 1 233 ? -7.195 -2.818 17.294 1.00 98.31 233 THR A CA 1
ATOM 1881 C C . THR A 1 233 ? -8.156 -3.640 16.423 1.00 98.31 233 THR A C 1
ATOM 1883 O O . THR A 1 233 ? -9.377 -3.493 16.513 1.00 98.31 233 THR A O 1
ATOM 1886 N N . TYR A 1 234 ? -7.624 -4.537 15.589 1.00 98.19 234 TYR A N 1
ATOM 1887 C CA . TYR A 1 234 ? -8.441 -5.439 14.776 1.00 98.19 234 TYR A CA 1
ATOM 1888 C C . TYR A 1 234 ? -8.988 -6.637 15.565 1.00 98.19 234 TYR A C 1
ATOM 1890 O O . TYR A 1 234 ? -10.120 -7.051 15.301 1.00 98.19 234 TYR A O 1
ATOM 1898 N N . ALA A 1 235 ? -8.250 -7.168 16.548 1.00 98.25 235 ALA A N 1
ATOM 1899 C CA . ALA A 1 235 ? -8.746 -8.206 17.456 1.00 98.25 235 ALA A CA 1
ATOM 1900 C C . ALA A 1 235 ? -10.029 -7.747 18.167 1.00 98.25 235 ALA A C 1
ATOM 1902 O O . ALA A 1 235 ? -11.038 -8.460 18.145 1.00 98.25 235 ALA A O 1
ATOM 1903 N N . ASP A 1 236 ? -10.010 -6.519 18.694 1.00 97.50 236 ASP A N 1
ATOM 1904 C CA . ASP A 1 236 ? -11.139 -5.894 19.384 1.00 97.50 236 ASP A CA 1
ATOM 1905 C C . ASP A 1 236 ? -12.358 -5.771 18.458 1.00 97.50 236 ASP A C 1
ATOM 1907 O O . ASP A 1 236 ? -13.462 -6.196 18.809 1.00 97.50 236 ASP A O 1
ATOM 1911 N N . LEU A 1 237 ? -12.165 -5.263 17.231 1.00 96.31 237 LEU A N 1
ATOM 1912 C CA . LEU A 1 237 ? -13.241 -5.153 16.239 1.00 96.31 237 LEU A CA 1
ATOM 1913 C C . LEU A 1 237 ? -13.822 -6.524 15.859 1.00 96.31 237 LEU A C 1
ATOM 1915 O O . LEU A 1 237 ? -15.032 -6.675 15.649 1.00 96.31 237 LEU A O 1
ATOM 1919 N N . TRP A 1 238 ? -12.963 -7.529 15.704 1.00 96.88 238 TRP A N 1
ATOM 1920 C CA . TRP A 1 238 ? -13.366 -8.857 15.253 1.00 96.88 238 TRP A CA 1
ATOM 1921 C C . TRP A 1 238 ? -13.947 -9.733 16.363 1.00 96.88 238 TRP A C 1
ATOM 1923 O O . TRP A 1 238 ? -14.516 -10.780 16.032 1.00 96.88 238 TRP A O 1
ATOM 1933 N N . GLY A 1 239 ? -13.884 -9.281 17.621 1.00 96.75 239 GLY A N 1
ATOM 1934 C CA . GLY A 1 239 ? -14.346 -10.018 18.795 1.00 96.75 239 GLY A CA 1
ATOM 1935 C C . GLY A 1 239 ? -13.442 -11.205 19.124 1.00 96.75 239 GLY A C 1
ATOM 1936 O O . GLY A 1 239 ? -13.937 -12.265 19.497 1.00 96.75 239 GLY A O 1
ATOM 1937 N N . ILE A 1 240 ? -12.135 -11.057 18.905 1.00 97.38 240 ILE A N 1
ATOM 1938 C CA . ILE A 1 240 ? -11.129 -12.082 19.177 1.00 97.38 240 ILE A CA 1
ATOM 1939 C C . ILE A 1 240 ? -10.489 -11.760 20.532 1.00 97.38 240 ILE A C 1
ATOM 1941 O O . ILE A 1 240 ? -9.681 -10.845 20.631 1.00 97.38 240 ILE A O 1
ATOM 1945 N N . GLU A 1 241 ? -10.847 -12.517 21.574 1.00 95.62 241 GLU A N 1
ATOM 1946 C CA . GLU A 1 241 ? -10.380 -12.268 22.952 1.00 95.62 241 GLU A CA 1
ATOM 1947 C C . GLU A 1 241 ? -8.859 -12.386 23.100 1.00 95.62 241 GLU A C 1
ATOM 1949 O O . GLU A 1 241 ? -8.227 -11.593 23.794 1.00 95.62 241 GLU A O 1
ATOM 1954 N N . ASN A 1 242 ? -8.261 -13.380 22.439 1.00 95.75 242 ASN A N 1
ATOM 1955 C CA . ASN A 1 242 ? -6.821 -13.578 22.447 1.00 95.75 242 ASN A CA 1
ATOM 1956 C C . ASN A 1 242 ? -6.217 -13.099 21.126 1.00 95.75 242 ASN A C 1
ATOM 1958 O O . ASN A 1 242 ? -6.390 -13.754 20.097 1.00 95.75 242 ASN A O 1
ATOM 1962 N N . LYS A 1 243 ? -5.453 -12.001 21.167 1.00 95.31 243 LYS A N 1
ATOM 1963 C CA . LYS A 1 243 ? -4.814 -11.412 19.983 1.00 95.31 243 LYS A CA 1
ATOM 1964 C C . LYS A 1 243 ? -3.923 -12.383 19.197 1.00 95.31 243 LYS A C 1
ATOM 1966 O O . LYS A 1 243 ? -3.757 -12.191 18.001 1.00 95.31 243 LYS A O 1
ATOM 1971 N N . SER A 1 244 ? -3.396 -13.448 19.815 1.00 95.56 244 SER A N 1
ATOM 1972 C CA . SER A 1 244 ? -2.617 -14.474 19.098 1.00 95.56 244 SER A CA 1
ATOM 1973 C C . SER A 1 244 ? -3.454 -15.301 18.115 1.00 95.56 244 SER A C 1
ATOM 1975 O O . SER A 1 244 ? -2.895 -16.021 17.298 1.00 95.56 244 SER A O 1
ATOM 1977 N N . ASN A 1 245 ? -4.786 -15.229 18.207 1.00 97.50 245 ASN A N 1
ATOM 1978 C CA . ASN A 1 245 ? -5.712 -15.882 17.283 1.00 97.50 245 ASN A CA 1
ATOM 1979 C C . ASN A 1 245 ? -6.066 -14.991 16.081 1.00 97.50 245 ASN A C 1
ATOM 1981 O O . ASN A 1 245 ? -6.850 -15.403 15.225 1.00 97.50 245 ASN A O 1
ATOM 1985 N N . VAL A 1 246 ? -5.543 -13.762 16.026 1.00 98.12 246 VAL A N 1
ATOM 1986 C CA . VAL A 1 246 ? -5.626 -12.927 14.829 1.00 98.12 246 VAL A CA 1
ATOM 1987 C C . VAL A 1 246 ? -4.728 -13.542 13.765 1.00 98.12 246 VAL A C 1
ATOM 1989 O O . VAL A 1 246 ? -3.552 -13.798 14.010 1.00 98.12 246 VAL A O 1
ATOM 1992 N N . GLU A 1 247 ? -5.273 -13.773 12.574 1.00 98.38 247 GLU A N 1
ATOM 1993 C CA . GLU A 1 247 ? -4.462 -14.223 11.451 1.00 98.38 247 GLU A CA 1
ATOM 1994 C C . GLU A 1 247 ? -3.592 -13.062 10.953 1.00 98.38 247 GLU A C 1
ATOM 1996 O O . GLU A 1 247 ? -4.110 -12.064 10.444 1.00 98.38 247 GLU A O 1
ATOM 2001 N N . VAL A 1 248 ? -2.275 -13.195 11.108 1.00 98.56 248 VAL A N 1
ATOM 2002 C CA . VAL A 1 248 ? -1.286 -12.205 10.674 1.00 98.56 248 VAL A CA 1
ATOM 2003 C C . VAL A 1 248 ? -0.298 -12.872 9.729 1.00 98.56 248 VAL A C 1
ATOM 2005 O O . VAL A 1 248 ? 0.263 -13.917 10.050 1.00 98.56 248 VAL A O 1
ATOM 2008 N N . MET A 1 249 ? -0.077 -12.254 8.574 1.00 98.56 249 MET A N 1
ATOM 2009 C CA . MET A 1 249 ? 1.005 -12.590 7.661 1.00 98.56 249 MET A CA 1
ATOM 2010 C C . MET A 1 249 ? 2.004 -11.440 7.658 1.00 98.56 249 MET A C 1
ATOM 2012 O O . MET A 1 249 ? 1.629 -10.290 7.435 1.00 98.56 249 MET A O 1
ATOM 2016 N N . PHE A 1 250 ? 3.265 -11.752 7.914 1.00 98.38 250 PHE A N 1
ATOM 2017 C CA . PHE A 1 250 ? 4.350 -10.786 7.887 1.00 98.38 250 PHE A CA 1
ATOM 2018 C C . PHE A 1 250 ? 5.340 -11.260 6.831 1.00 98.38 250 PHE A C 1
ATOM 2020 O O . PHE A 1 250 ? 5.815 -12.385 6.933 1.00 98.38 250 PHE A O 1
ATOM 2027 N N . PHE A 1 251 ? 5.581 -10.444 5.810 1.00 98.00 251 PHE A N 1
ATOM 2028 C CA . PHE A 1 251 ? 6.440 -10.796 4.687 1.00 98.00 251 PHE A CA 1
ATOM 2029 C C . PHE A 1 251 ? 7.765 -10.044 4.795 1.00 98.00 251 PHE A C 1
ATOM 2031 O O . PHE A 1 251 ? 7.780 -8.813 4.699 1.00 98.00 251 PHE A O 1
ATOM 2038 N N . ASP A 1 252 ? 8.849 -10.794 4.990 1.00 96.94 252 ASP A N 1
ATOM 2039 C CA . ASP A 1 252 ? 10.203 -10.319 4.709 1.00 96.94 252 ASP A CA 1
ATOM 2040 C C . ASP A 1 252 ? 10.538 -10.417 3.210 1.00 96.94 252 ASP A C 1
ATOM 2042 O O . ASP A 1 252 ? 9.713 -10.858 2.407 1.00 96.94 252 ASP A O 1
ATOM 2046 N N . ASP A 1 253 ? 11.749 -10.028 2.806 1.00 96.06 253 ASP A N 1
ATOM 2047 C CA . ASP A 1 253 ? 12.153 -10.057 1.394 1.00 96.06 253 ASP A CA 1
ATOM 2048 C C . ASP A 1 253 ? 12.069 -11.466 0.764 1.00 96.06 253 ASP A C 1
ATOM 2050 O O . ASP A 1 253 ? 11.735 -11.608 -0.416 1.00 96.06 253 ASP A O 1
ATOM 2054 N N . GLN A 1 254 ? 12.310 -12.530 1.539 1.00 96.75 254 GLN A N 1
ATOM 2055 C CA . GLN A 1 254 ? 12.250 -13.913 1.053 1.00 96.75 254 GLN A CA 1
ATOM 2056 C C . GLN A 1 254 ? 10.809 -14.417 0.935 1.00 96.75 254 GLN A C 1
ATOM 2058 O O . GLN A 1 254 ? 10.459 -15.125 -0.016 1.00 96.75 254 GLN A O 1
ATOM 2063 N N . ASP A 1 255 ? 9.950 -14.076 1.895 1.00 98.06 255 ASP A N 1
ATOM 2064 C CA . ASP A 1 255 ? 8.507 -14.291 1.792 1.00 98.06 255 ASP A CA 1
ATOM 2065 C C . ASP A 1 255 ? 7.923 -13.513 0.601 1.00 98.06 255 ASP A C 1
ATOM 2067 O O . ASP A 1 255 ? 7.108 -14.057 -0.155 1.00 98.06 255 ASP A O 1
ATOM 2071 N N . CYS A 1 256 ? 8.372 -12.270 0.397 1.00 98.50 256 CYS A N 1
ATOM 2072 C CA . CYS A 1 256 ? 7.989 -11.418 -0.722 1.00 98.50 256 CYS A CA 1
ATOM 2073 C C . CYS A 1 256 ? 8.338 -12.066 -2.065 1.00 98.50 256 CYS A C 1
ATOM 2075 O O . CYS A 1 256 ? 7.456 -12.245 -2.904 1.00 98.50 256 CYS A O 1
ATOM 2077 N N . ALA A 1 257 ? 9.582 -12.506 -2.261 1.00 98.31 257 ALA A N 1
ATOM 2078 C CA . ALA A 1 257 ? 9.982 -13.179 -3.495 1.00 98.31 257 ALA A CA 1
ATOM 2079 C C . ALA A 1 257 ? 9.116 -14.417 -3.796 1.00 98.31 257 ALA A C 1
ATOM 2081 O O . ALA A 1 257 ? 8.671 -14.594 -4.931 1.00 98.31 257 ALA A O 1
ATOM 2082 N N . ARG A 1 258 ? 8.793 -15.228 -2.777 1.00 98.50 258 ARG A N 1
ATOM 2083 C CA . ARG A 1 258 ? 7.932 -16.415 -2.930 1.00 98.50 258 ARG A CA 1
ATOM 2084 C C . ARG A 1 258 ? 6.497 -16.068 -3.316 1.00 98.50 258 ARG A C 1
ATOM 2086 O O . ARG A 1 258 ? 5.912 -16.730 -4.174 1.00 98.50 258 ARG A O 1
ATOM 2093 N N . VAL A 1 259 ? 5.898 -15.049 -2.696 1.00 98.62 259 VAL A N 1
ATOM 2094 C CA . VAL A 1 259 ? 4.523 -14.653 -3.043 1.00 98.62 259 VAL A CA 1
ATOM 2095 C C . VAL A 1 259 ? 4.452 -13.978 -4.412 1.00 98.62 259 VAL A C 1
ATOM 2097 O O . VAL A 1 259 ? 3.466 -14.161 -5.130 1.00 98.62 259 VAL A O 1
ATOM 2100 N N . ILE A 1 260 ? 5.505 -13.261 -4.811 1.00 98.62 260 ILE A N 1
ATOM 2101 C CA . ILE A 1 260 ? 5.646 -12.699 -6.157 1.00 98.62 260 ILE A CA 1
ATOM 2102 C C . ILE A 1 260 ? 5.777 -13.831 -7.179 1.00 98.62 260 ILE A C 1
ATOM 2104 O O . ILE A 1 260 ? 5.028 -13.842 -8.149 1.00 98.62 260 ILE A O 1
ATOM 2108 N N . GLU A 1 261 ? 6.617 -14.841 -6.931 1.00 98.44 261 GLU A N 1
ATOM 2109 C CA . GLU A 1 261 ? 6.739 -16.012 -7.813 1.00 98.44 261 GLU A CA 1
ATOM 2110 C C . GLU A 1 261 ? 5.393 -16.726 -8.008 1.00 98.44 261 GLU A C 1
ATOM 2112 O O . GLU A 1 261 ? 5.048 -17.135 -9.114 1.00 98.44 261 GLU A O 1
ATOM 2117 N N . ALA A 1 262 ? 4.582 -16.824 -6.954 1.00 98.19 262 ALA A N 1
ATOM 2118 C CA . ALA A 1 262 ? 3.268 -17.457 -7.024 1.00 98.19 262 ALA A CA 1
ATOM 2119 C C . ALA A 1 262 ? 2.182 -16.609 -7.723 1.00 98.19 262 ALA A C 1
ATOM 2121 O O . ALA A 1 262 ? 1.107 -17.135 -8.039 1.00 98.19 262 ALA A O 1
ATOM 2122 N N . SER A 1 263 ? 2.411 -15.308 -7.923 1.00 98.12 263 SER A N 1
ATOM 2123 C CA . SER A 1 263 ? 1.409 -14.366 -8.440 1.00 98.12 263 SER A CA 1
ATOM 2124 C C . SER A 1 263 ? 1.757 -13.780 -9.805 1.00 98.12 263 SER A C 1
ATOM 2126 O O . SER A 1 263 ? 0.902 -13.796 -10.688 1.00 98.12 263 SER A O 1
ATOM 2128 N N . GLU A 1 264 ? 2.981 -13.284 -9.968 1.00 97.75 264 GLU A N 1
ATOM 2129 C CA . GLU A 1 264 ? 3.537 -12.718 -11.196 1.00 97.75 264 GLU A CA 1
ATOM 2130 C C . GLU A 1 264 ? 5.058 -12.992 -11.242 1.00 97.75 264 GLU A C 1
ATOM 2132 O O . GLU A 1 264 ? 5.867 -12.140 -10.855 1.00 97.75 264 GLU A O 1
ATOM 2137 N N . PRO A 1 265 ? 5.484 -14.184 -11.711 1.00 96.94 265 PRO A N 1
ATOM 2138 C CA . PRO A 1 265 ? 6.889 -14.599 -11.694 1.00 96.94 265 PRO A CA 1
ATOM 2139 C C . PRO A 1 265 ? 7.843 -13.639 -12.408 1.00 96.94 265 PRO A C 1
ATOM 2141 O O . PRO A 1 265 ? 9.018 -13.551 -12.053 1.00 96.94 265 PRO A O 1
ATOM 2144 N N . LYS A 1 266 ? 7.357 -12.893 -13.409 1.00 95.50 266 LYS A N 1
ATOM 2145 C CA . LYS A 1 266 ? 8.180 -11.946 -14.176 1.00 95.50 266 LYS A CA 1
ATOM 2146 C C . LYS A 1 266 ? 8.663 -10.765 -13.334 1.00 95.50 266 LYS A C 1
ATOM 2148 O O . LYS A 1 266 ? 9.629 -10.112 -13.721 1.00 95.50 266 LYS A O 1
ATOM 2153 N N . LEU A 1 267 ? 8.029 -10.505 -12.189 1.00 96.50 267 LEU A N 1
ATOM 2154 C CA . LEU A 1 267 ? 8.448 -9.470 -11.248 1.00 96.50 267 LEU A CA 1
ATOM 2155 C C . LEU A 1 267 ? 9.521 -9.951 -10.260 1.00 96.50 267 LEU A C 1
ATOM 2157 O O . LEU A 1 267 ? 10.140 -9.103 -9.632 1.00 96.50 267 LEU A O 1
ATOM 2161 N N . VAL A 1 268 ? 9.807 -11.254 -10.126 1.00 96.88 268 VAL A N 1
ATOM 2162 C CA . VAL A 1 268 ? 10.806 -11.737 -9.144 1.00 96.88 268 VAL A CA 1
ATOM 2163 C C . VAL A 1 268 ? 12.217 -11.211 -9.441 1.00 96.88 268 VAL A C 1
ATOM 2165 O O . VAL A 1 268 ? 12.856 -10.700 -8.522 1.00 96.88 268 VAL A O 1
ATOM 2168 N N . PRO A 1 269 ? 12.739 -11.258 -10.685 1.00 95.12 269 PRO A N 1
ATOM 2169 C CA . PRO A 1 269 ? 14.068 -10.712 -10.934 1.00 95.12 269 PRO A CA 1
ATOM 2170 C C . PRO A 1 269 ? 14.083 -9.176 -10.852 1.00 95.12 269 PRO A C 1
ATOM 2172 O O . PRO A 1 269 ? 15.098 -8.611 -10.462 1.00 95.12 269 PRO A O 1
ATOM 2175 N N . ILE A 1 270 ? 12.957 -8.506 -11.141 1.00 95.00 270 ILE A N 1
ATOM 2176 C CA . ILE A 1 270 ? 12.801 -7.056 -10.937 1.00 95.00 270 ILE A CA 1
ATOM 2177 C C . ILE A 1 270 ? 12.875 -6.726 -9.449 1.00 95.00 270 ILE A C 1
ATOM 2179 O O . ILE A 1 270 ? 13.586 -5.805 -9.080 1.00 95.00 270 ILE A O 1
ATOM 2183 N N . PHE A 1 271 ? 12.181 -7.488 -8.604 1.00 96.12 271 PHE A N 1
ATOM 2184 C CA . PHE A 1 271 ? 12.153 -7.301 -7.158 1.00 96.12 271 PHE A CA 1
ATOM 2185 C C . PHE A 1 271 ? 13.562 -7.354 -6.557 1.00 96.12 271 PHE A C 1
ATOM 2187 O O . PHE A 1 271 ? 13.947 -6.441 -5.836 1.00 96.12 271 PHE A O 1
ATOM 2194 N N . TRP A 1 272 ? 14.370 -8.354 -6.921 1.00 95.38 272 TRP A N 1
ATOM 2195 C CA . TRP A 1 272 ? 15.767 -8.439 -6.469 1.00 95.38 272 TRP A CA 1
ATOM 2196 C C . TRP A 1 272 ? 16.676 -7.370 -7.085 1.00 95.38 272 TRP A C 1
ATOM 2198 O O . TRP A 1 272 ? 17.669 -6.966 -6.483 1.00 95.38 272 TRP A O 1
ATOM 2208 N N . ALA A 1 273 ? 16.339 -6.901 -8.285 1.00 93.62 273 ALA A N 1
ATOM 2209 C CA . ALA A 1 273 ? 17.018 -5.799 -8.945 1.00 93.62 273 ALA A CA 1
ATOM 2210 C C . ALA A 1 273 ? 16.474 -4.417 -8.539 1.00 93.62 273 ALA A C 1
ATOM 2212 O O . ALA A 1 273 ? 16.965 -3.410 -9.045 1.00 93.62 273 ALA A O 1
ATOM 2213 N N . GLU A 1 274 ? 15.497 -4.297 -7.650 1.00 94.19 274 GLU A N 1
ATOM 2214 C CA . GLU A 1 274 ? 14.963 -3.001 -7.240 1.00 94.19 274 GLU A CA 1
ATOM 2215 C C . GLU A 1 274 ? 15.727 -2.502 -6.011 1.00 94.19 274 GLU A C 1
ATOM 2217 O O . GLU A 1 274 ? 15.700 -3.118 -4.946 1.00 94.19 274 GLU A O 1
ATOM 2222 N N . THR A 1 275 ? 16.439 -1.384 -6.157 1.00 92.50 275 THR A N 1
ATOM 2223 C CA . THR A 1 275 ? 17.213 -0.800 -5.052 1.00 92.50 275 THR A CA 1
ATOM 2224 C C . THR A 1 275 ? 16.315 -0.024 -4.101 1.00 92.50 275 THR A C 1
ATOM 2226 O O . THR A 1 275 ? 16.585 0.013 -2.902 1.00 92.50 275 THR A O 1
ATOM 2229 N N . ASN A 1 276 ? 15.211 0.541 -4.600 1.00 92.38 276 ASN A N 1
ATOM 2230 C CA . ASN A 1 276 ? 14.280 1.285 -3.770 1.00 92.38 276 ASN A CA 1
ATOM 2231 C C . ASN A 1 276 ? 13.421 0.325 -2.924 1.00 92.38 276 ASN A C 1
ATOM 2233 O O . ASN A 1 276 ? 12.550 -0.385 -3.435 1.00 92.38 276 ASN A O 1
ATOM 2237 N N . GLY A 1 277 ? 13.647 0.320 -1.607 1.00 93.19 277 GLY A N 1
ATOM 2238 C CA . GLY A 1 277 ? 12.921 -0.544 -0.671 1.00 93.19 277 GLY A CA 1
ATOM 2239 C C . GLY A 1 277 ? 11.403 -0.328 -0.689 1.00 93.19 277 GLY A C 1
ATOM 2240 O O . GLY A 1 277 ? 10.645 -1.291 -0.571 1.00 93.19 277 GLY A O 1
ATOM 2241 N N . SER A 1 278 ? 10.938 0.905 -0.920 1.00 93.31 278 SER A N 1
ATOM 2242 C CA . SER A 1 278 ? 9.501 1.194 -1.018 1.00 93.31 278 SER A CA 1
ATOM 2243 C C . SER A 1 278 ? 8.868 0.556 -2.259 1.00 93.31 278 SER A C 1
ATOM 2245 O O . SER A 1 278 ? 7.779 -0.008 -2.171 1.00 93.31 278 SER A O 1
ATOM 2247 N N . TYR A 1 279 ? 9.581 0.526 -3.390 1.00 95.81 279 TYR A N 1
ATOM 2248 C CA . TYR A 1 279 ? 9.105 -0.137 -4.607 1.00 95.81 279 TYR A CA 1
ATOM 2249 C C . TYR A 1 279 ? 9.119 -1.662 -4.471 1.00 95.81 279 TYR A C 1
ATOM 2251 O O . TYR A 1 279 ? 8.189 -2.327 -4.932 1.00 95.81 279 TYR A O 1
ATOM 2259 N N . ARG A 1 280 ? 10.101 -2.234 -3.762 1.00 96.56 280 ARG A N 1
ATOM 2260 C CA . ARG A 1 280 ? 10.063 -3.653 -3.365 1.00 96.56 280 ARG A CA 1
ATOM 2261 C C . ARG A 1 280 ? 8.815 -3.966 -2.535 1.00 96.56 280 ARG A C 1
ATOM 2263 O O . ARG A 1 280 ? 8.090 -4.918 -2.843 1.00 96.56 280 ARG A O 1
ATOM 2270 N N . ALA A 1 281 ? 8.520 -3.137 -1.534 1.00 97.06 281 ALA A N 1
ATOM 2271 C CA . ALA A 1 281 ? 7.331 -3.286 -0.699 1.00 97.06 281 ALA A CA 1
ATOM 2272 C C . ALA A 1 281 ? 6.023 -3.131 -1.499 1.00 97.06 281 ALA A C 1
ATOM 2274 O O . ALA A 1 281 ? 5.075 -3.876 -1.248 1.00 97.06 281 ALA A O 1
ATOM 2275 N N . ASP A 1 282 ? 5.972 -2.228 -2.485 1.00 98.00 282 ASP A N 1
ATOM 2276 C CA . ASP A 1 282 ? 4.833 -2.050 -3.396 1.00 98.00 282 ASP A CA 1
ATOM 2277 C C . ASP A 1 282 ? 4.543 -3.316 -4.221 1.00 98.00 282 ASP A C 1
ATOM 2279 O O . ASP A 1 282 ? 3.392 -3.751 -4.306 1.00 98.00 282 ASP A O 1
ATOM 2283 N N . ILE A 1 283 ? 5.569 -3.958 -4.792 1.00 98.31 283 ILE A N 1
ATOM 2284 C CA . ILE A 1 283 ? 5.389 -5.228 -5.518 1.00 98.31 283 ILE A CA 1
ATOM 2285 C C . ILE A 1 283 ? 4.854 -6.300 -4.554 1.00 98.31 283 ILE A C 1
ATOM 2287 O O . ILE A 1 283 ? 3.861 -6.978 -4.840 1.00 98.31 283 ILE A O 1
ATOM 2291 N N . CYS A 1 284 ? 5.488 -6.427 -3.386 1.00 98.62 284 CYS A N 1
ATOM 2292 C CA . CYS A 1 284 ? 5.162 -7.460 -2.412 1.00 98.62 284 CYS A CA 1
ATOM 2293 C C . CYS A 1 284 ? 3.742 -7.329 -1.843 1.00 98.62 284 CYS A C 1
ATOM 2295 O O . CYS A 1 284 ? 3.000 -8.313 -1.808 1.00 98.62 284 CYS A O 1
ATOM 2297 N N . ARG A 1 285 ? 3.312 -6.122 -1.450 1.00 98.44 285 ARG A N 1
ATOM 2298 C CA . ARG A 1 285 ? 1.976 -5.900 -0.868 1.00 98.44 285 ARG A CA 1
ATOM 2299 C C . ARG A 1 285 ? 0.855 -6.237 -1.847 1.00 98.44 285 ARG A C 1
ATOM 2301 O O . ARG A 1 285 ? -0.143 -6.841 -1.452 1.00 98.44 285 ARG A O 1
ATOM 2308 N N . ILE A 1 286 ? 1.021 -5.894 -3.128 1.00 98.69 286 ILE A N 1
ATOM 2309 C CA . ILE A 1 286 ? 0.024 -6.199 -4.159 1.00 98.69 286 ILE A CA 1
ATOM 2310 C C . ILE A 1 286 ? 0.001 -7.705 -4.436 1.00 98.69 286 ILE A C 1
ATOM 2312 O O . ILE A 1 286 ? -1.083 -8.286 -4.515 1.00 98.69 286 ILE A O 1
ATOM 2316 N N . ALA A 1 287 ? 1.166 -8.358 -4.511 1.00 98.75 287 ALA A N 1
ATOM 2317 C CA . ALA A 1 287 ? 1.261 -9.811 -4.649 1.00 98.75 287 ALA A CA 1
ATOM 2318 C C . ALA A 1 287 ? 0.590 -10.543 -3.473 1.00 98.75 287 ALA A C 1
ATOM 2320 O O . ALA A 1 287 ? -0.234 -11.439 -3.681 1.00 98.75 287 ALA A O 1
ATOM 2321 N N . ALA A 1 288 ? 0.866 -10.121 -2.237 1.00 98.81 288 ALA A N 1
ATOM 2322 C CA . ALA A 1 288 ? 0.271 -10.686 -1.031 1.00 98.81 288 ALA A CA 1
ATOM 2323 C C . ALA A 1 288 ? -1.253 -10.506 -0.994 1.00 98.81 288 ALA A C 1
ATOM 2325 O O . ALA A 1 288 ? -1.982 -11.474 -0.764 1.00 98.81 288 ALA A O 1
ATOM 2326 N N . LEU A 1 289 ? -1.758 -9.306 -1.294 1.00 98.75 289 LEU A N 1
ATOM 2327 C CA . LEU A 1 289 ? -3.197 -9.057 -1.393 1.00 98.75 289 LEU A CA 1
ATOM 2328 C C . LEU A 1 289 ? -3.850 -9.871 -2.514 1.00 98.75 289 LEU A C 1
ATOM 2330 O O . LEU A 1 289 ? -4.920 -10.439 -2.305 1.00 98.75 289 LEU A O 1
ATOM 2334 N N . TYR A 1 290 ? -3.210 -9.995 -3.679 1.00 98.75 290 TYR A N 1
ATOM 2335 C CA . TYR A 1 290 ? -3.730 -10.826 -4.762 1.00 98.75 290 TYR A CA 1
ATOM 2336 C C . TYR A 1 290 ? -3.808 -12.304 -4.365 1.00 98.75 290 TYR A C 1
ATOM 2338 O O . TYR A 1 290 ? -4.797 -12.968 -4.667 1.00 98.75 290 TYR A O 1
ATOM 2346 N N . MET A 1 291 ? -2.799 -12.838 -3.681 1.00 98.62 291 MET A N 1
ATOM 2347 C CA . MET A 1 291 ? -2.776 -14.251 -3.300 1.00 98.62 291 MET A CA 1
ATOM 2348 C C . MET A 1 291 ? -3.738 -14.563 -2.156 1.00 98.62 291 MET A C 1
ATOM 2350 O O . MET A 1 291 ? -4.475 -15.549 -2.214 1.00 98.62 291 MET A O 1
ATOM 2354 N N . TYR A 1 292 ? -3.744 -13.719 -1.128 1.00 98.69 292 TYR A N 1
ATOM 2355 C CA . TYR A 1 292 ? -4.342 -14.047 0.161 1.00 98.69 292 TYR A CA 1
ATOM 2356 C C . TYR A 1 292 ? -5.562 -13.189 0.498 1.00 98.69 292 TYR A C 1
ATOM 2358 O O . TYR A 1 292 ? -6.420 -13.632 1.265 1.00 98.69 292 TYR A O 1
ATOM 2366 N N . GLY A 1 293 ? -5.679 -11.987 -0.067 1.00 98.69 293 GLY A N 1
ATOM 2367 C CA . GLY A 1 293 ? -6.623 -10.976 0.404 1.00 98.69 293 GLY A CA 1
ATOM 2368 C C . GLY A 1 293 ? -6.403 -10.619 1.878 1.00 98.69 293 GLY A C 1
ATOM 2369 O O . GLY A 1 293 ? -5.505 -11.130 2.546 1.00 98.69 293 GLY A O 1
ATOM 2370 N N . GLY A 1 294 ? -7.259 -9.759 2.414 1.00 98.62 294 GLY A N 1
ATOM 2371 C CA . GLY A 1 294 ? -7.170 -9.272 3.790 1.00 98.62 294 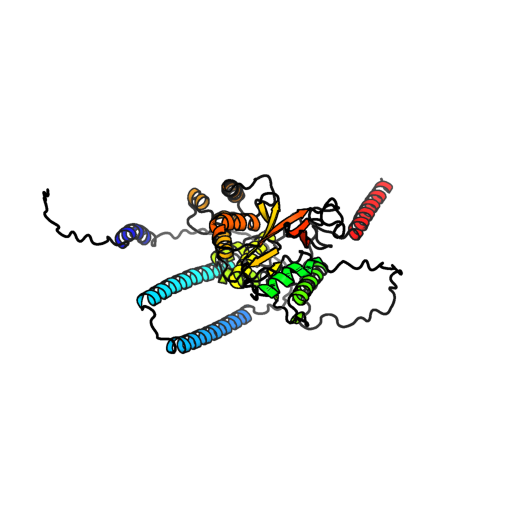GLY A CA 1
ATOM 2372 C C . GLY A 1 294 ? -6.892 -7.778 3.845 1.00 98.62 294 GLY A C 1
ATOM 2373 O O . GLY A 1 294 ? -7.287 -7.055 2.934 1.00 98.62 294 GLY A O 1
ATOM 2374 N N . TYR A 1 295 ? -6.254 -7.333 4.924 1.00 98.75 295 TYR A N 1
ATOM 2375 C CA . TYR A 1 295 ? -5.974 -5.934 5.236 1.00 98.75 295 TYR A CA 1
ATOM 2376 C C . TYR A 1 295 ? -4.462 -5.739 5.299 1.00 98.75 295 TYR A C 1
ATOM 2378 O O . TYR A 1 295 ? -3.808 -6.242 6.210 1.00 98.75 295 TYR A O 1
ATOM 2386 N N . TYR A 1 296 ? -3.923 -5.021 4.326 1.00 98.75 296 TYR A N 1
ATOM 2387 C CA . TYR A 1 296 ? -2.535 -4.595 4.296 1.00 98.75 296 TYR A CA 1
ATOM 2388 C C . TYR A 1 296 ? -2.381 -3.231 4.972 1.00 98.75 296 TYR A C 1
ATOM 2390 O O . TYR A 1 296 ? -3.153 -2.310 4.680 1.00 98.75 296 TYR A O 1
ATOM 2398 N N . LEU A 1 297 ? -1.378 -3.104 5.841 1.00 98.31 297 LEU A N 1
ATOM 2399 C CA . LEU A 1 297 ? -0.956 -1.833 6.422 1.00 98.31 297 LEU A CA 1
ATOM 2400 C C . LEU A 1 297 ? 0.576 -1.739 6.404 1.00 98.31 297 LEU A C 1
ATOM 2402 O O . LEU A 1 297 ? 1.238 -2.717 6.759 1.00 98.31 297 LEU A O 1
ATOM 2406 N N . ASP A 1 298 ? 1.140 -0.578 6.053 1.00 97.62 298 ASP A N 1
ATOM 2407 C CA . ASP A 1 298 ? 2.565 -0.334 6.315 1.00 97.62 298 ASP A CA 1
ATOM 2408 C C . ASP A 1 298 ? 2.806 -0.385 7.833 1.00 97.62 298 ASP A C 1
ATOM 2410 O O . ASP A 1 298 ? 1.951 -0.007 8.643 1.00 97.62 298 ASP A O 1
ATOM 2414 N N . VAL A 1 299 ? 3.986 -0.860 8.232 1.00 97.31 299 VAL A N 1
ATOM 2415 C CA . VAL A 1 299 ? 4.354 -1.024 9.650 1.00 97.31 299 VAL A CA 1
ATOM 2416 C C . VAL A 1 299 ? 4.414 0.303 10.414 1.00 97.31 299 VAL A C 1
ATOM 2418 O O . VAL A 1 299 ? 4.359 0.303 11.644 1.00 97.31 299 VAL A O 1
ATOM 2421 N N . ASP A 1 300 ? 4.474 1.429 9.702 1.00 95.81 300 ASP A N 1
ATOM 2422 C CA . ASP A 1 300 ? 4.462 2.783 10.244 1.00 95.81 300 ASP A CA 1
ATOM 2423 C C . ASP A 1 300 ? 3.079 3.459 10.211 1.00 95.81 300 ASP A C 1
ATOM 2425 O O . ASP A 1 300 ? 2.962 4.603 10.645 1.00 95.81 300 ASP A O 1
ATOM 2429 N N . ILE A 1 301 ? 2.007 2.789 9.769 1.00 95.75 301 ILE A N 1
ATOM 2430 C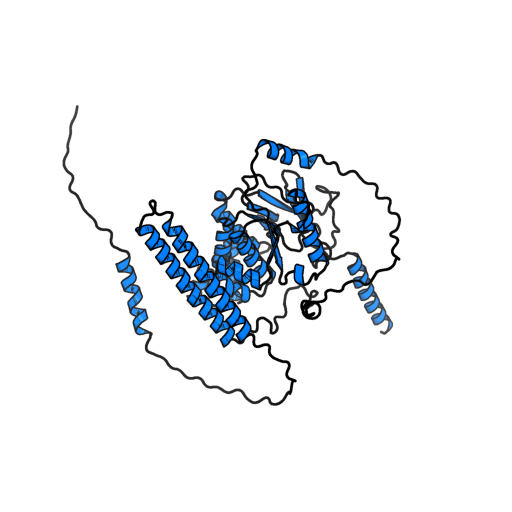 CA . ILE A 1 301 ? 0.645 3.335 9.864 1.00 95.75 301 ILE A CA 1
ATOM 2431 C C . ILE A 1 301 ? 0.113 3.177 11.277 1.00 95.75 301 ILE A C 1
ATOM 2433 O O . ILE A 1 301 ? -0.080 2.059 11.756 1.00 95.75 301 ILE A O 1
ATOM 2437 N N . GLU A 1 302 ? -0.198 4.290 11.945 1.00 96.19 302 GLU A N 1
ATOM 2438 C CA . GLU A 1 302 ? -0.691 4.221 13.316 1.00 96.19 302 GLU A CA 1
ATOM 2439 C C . GLU A 1 302 ? -2.219 4.109 13.379 1.00 96.19 302 GLU A C 1
ATOM 2441 O O . GLU A 1 302 ? -2.926 5.033 12.956 1.00 96.19 302 GLU A O 1
ATOM 2446 N N . PRO A 1 303 ? -2.764 3.030 13.967 1.00 97.12 303 PRO A N 1
ATOM 2447 C CA . PRO A 1 303 ? -4.201 2.841 14.068 1.00 97.12 303 PRO A CA 1
ATOM 2448 C C . PRO A 1 303 ? -4.827 3.795 15.089 1.00 97.12 303 PRO A C 1
ATOM 2450 O O . PRO A 1 303 ? -4.368 3.938 16.228 1.00 97.12 303 PRO A O 1
ATOM 2453 N N . ILE A 1 304 ? -5.933 4.408 14.669 1.00 96.69 304 ILE A N 1
ATOM 2454 C CA . ILE A 1 304 ? -6.921 5.075 15.524 1.00 96.69 304 ILE A CA 1
ATOM 2455 C C . ILE A 1 304 ? -8.059 4.089 15.804 1.00 96.69 304 ILE A C 1
ATOM 2457 O O . ILE A 1 304 ? -8.483 3.933 16.945 1.00 96.69 304 ILE A O 1
ATOM 2461 N N . GLN A 1 305 ? -8.532 3.404 14.759 1.00 96.88 305 GLN A N 1
ATOM 2462 C CA . GLN A 1 305 ? -9.535 2.340 14.827 1.00 96.88 305 GLN A CA 1
ATOM 2463 C C . GLN A 1 305 ? -9.472 1.454 13.572 1.00 96.88 305 GLN A C 1
ATOM 2465 O O . GLN A 1 305 ? -9.000 1.876 12.518 1.00 96.88 305 GLN A O 1
ATOM 2470 N N . ALA A 1 306 ? -9.986 0.230 13.671 1.00 97.75 306 ALA A N 1
ATOM 2471 C CA . ALA A 1 306 ? -9.989 -0.727 12.568 1.00 97.75 306 ALA A CA 1
ATOM 2472 C C . ALA A 1 306 ? -11.064 -0.423 11.505 1.00 97.75 306 ALA A C 1
ATOM 2474 O O . ALA A 1 306 ? -12.114 0.162 11.789 1.00 97.75 306 ALA A O 1
ATOM 2475 N N . LEU A 1 307 ? -10.818 -0.878 10.274 1.00 97.19 307 LEU A N 1
ATOM 2476 C CA . LEU A 1 307 ? -11.777 -0.808 9.171 1.00 97.19 307 LEU A CA 1
ATOM 2477 C C . LEU A 1 307 ? -12.853 -1.899 9.317 1.00 97.19 307 LEU A C 1
ATOM 2479 O O . LEU A 1 307 ? -12.537 -3.087 9.353 1.00 97.19 307 LEU A O 1
ATOM 2483 N N . ASP A 1 308 ? -14.131 -1.502 9.344 1.00 95.31 308 ASP A N 1
ATOM 2484 C CA . ASP A 1 308 ? -15.295 -2.411 9.336 1.00 95.31 308 ASP A CA 1
ATOM 2485 C C . ASP A 1 308 ? -16.132 -2.191 8.061 1.00 95.31 308 ASP A C 1
ATOM 2487 O O . ASP A 1 308 ? -17.086 -1.397 8.068 1.00 95.31 308 ASP A O 1
ATOM 2491 N N . PRO A 1 309 ? -15.749 -2.811 6.928 1.00 95.12 309 PRO A N 1
ATOM 2492 C CA . PRO A 1 309 ? -16.435 -2.618 5.657 1.00 95.12 309 PRO A CA 1
ATOM 2493 C C . PRO A 1 309 ? -17.828 -3.255 5.622 1.00 95.12 309 PRO A C 1
ATOM 2495 O O . PRO A 1 309 ? -18.133 -4.227 6.317 1.00 95.12 309 PRO A O 1
ATOM 2498 N N . LEU A 1 310 ? -18.681 -2.731 4.736 1.00 94.25 310 LEU A N 1
ATOM 2499 C CA . LEU A 1 310 ? -19.952 -3.377 4.408 1.00 94.25 310 LEU A CA 1
ATOM 2500 C C . LEU A 1 310 ? -19.715 -4.709 3.665 1.00 94.25 310 LEU A C 1
ATOM 2502 O O . LEU A 1 310 ? -18.702 -4.848 2.982 1.00 94.25 310 LEU A O 1
ATOM 2506 N N . PRO A 1 311 ? -20.657 -5.672 3.724 1.00 94.62 311 PRO A N 1
ATOM 2507 C CA . PRO A 1 311 ? -20.454 -7.012 3.167 1.00 94.62 311 PRO A CA 1
ATOM 2508 C C . PRO A 1 311 ? -20.106 -7.076 1.680 1.00 94.62 311 PRO A C 1
ATOM 2510 O O . PRO A 1 311 ? -19.416 -7.997 1.272 1.00 94.62 311 PRO A O 1
ATOM 2513 N N . GLN A 1 312 ? -20.580 -6.119 0.883 1.00 95.12 312 GLN A N 1
ATOM 2514 C CA . GLN A 1 312 ? -20.345 -6.070 -0.559 1.00 95.12 312 GLN A CA 1
ATOM 2515 C C . GLN A 1 312 ? -19.033 -5.386 -0.967 1.00 95.12 312 GLN A C 1
ATOM 2517 O O . GLN A 1 312 ? -18.722 -5.371 -2.149 1.00 95.12 312 GLN A O 1
ATOM 2522 N N . VAL A 1 313 ? -18.306 -4.771 -0.029 1.00 96.94 313 VAL A N 1
ATOM 2523 C CA . VAL A 1 313 ? -17.044 -4.086 -0.335 1.00 96.94 313 VAL A CA 1
ATOM 2524 C C . VAL A 1 313 ? -15.959 -5.132 -0.563 1.00 96.94 313 VAL A C 1
ATOM 2526 O O . VAL A 1 313 ? -15.680 -5.936 0.329 1.00 96.94 313 VAL A O 1
ATOM 2529 N N . ASP A 1 314 ? -15.355 -5.111 -1.748 1.00 97.81 314 ASP A N 1
ATOM 2530 C CA . ASP A 1 314 ? -14.315 -6.057 -2.171 1.00 97.81 314 ASP A CA 1
ATOM 2531 C C . ASP A 1 314 ? -12.908 -5.448 -2.214 1.00 97.81 314 ASP A C 1
ATOM 2533 O O . ASP A 1 314 ? -11.935 -6.204 -2.246 1.00 97.81 314 ASP A O 1
ATOM 2537 N N . PHE A 1 315 ? -12.810 -4.116 -2.162 1.00 98.19 315 PHE A N 1
ATOM 2538 C CA . PHE A 1 315 ? -11.570 -3.351 -2.185 1.00 98.19 315 PHE A CA 1
ATOM 2539 C C . PHE A 1 315 ? -11.677 -2.088 -1.320 1.00 98.19 315 PHE A C 1
ATOM 2541 O O . PHE A 1 315 ? -12.704 -1.409 -1.309 1.00 98.19 315 PHE A O 1
ATOM 2548 N N . ILE A 1 316 ? -10.610 -1.755 -0.598 1.00 98.12 316 ILE A N 1
ATOM 2549 C CA . ILE A 1 316 ? -10.484 -0.544 0.218 1.00 98.12 316 ILE A CA 1
ATOM 2550 C C . ILE A 1 316 ? -9.098 0.044 -0.021 1.00 98.12 316 ILE A C 1
ATOM 2552 O O . ILE A 1 316 ? -8.110 -0.685 -0.008 1.00 98.12 316 ILE A O 1
ATOM 2556 N N . THR A 1 317 ? -9.023 1.357 -0.190 1.00 97.44 317 THR A N 1
ATOM 2557 C CA . THR A 1 317 ? -7.782 2.139 -0.118 1.00 97.44 317 THR A CA 1
ATOM 2558 C C . THR A 1 317 ? -8.142 3.592 0.194 1.00 97.44 317 THR A C 1
ATOM 2560 O O . THR A 1 317 ? -9.326 3.939 0.233 1.00 97.44 317 THR A O 1
ATOM 2563 N N . ALA A 1 318 ? -7.149 4.444 0.427 1.00 95.38 318 ALA A N 1
ATOM 2564 C CA . ALA A 1 318 ? -7.359 5.875 0.585 1.00 95.38 318 ALA A CA 1
ATOM 2565 C C . ALA A 1 318 ? -6.907 6.633 -0.664 1.00 95.38 318 ALA A C 1
ATOM 2567 O O . ALA A 1 318 ? -5.972 6.234 -1.352 1.00 95.38 318 ALA A O 1
ATOM 2568 N N . GLN A 1 319 ? -7.587 7.728 -0.971 1.00 93.25 319 GLN A N 1
ATOM 2569 C CA . GLN A 1 319 ? -7.207 8.654 -2.018 1.00 93.25 319 GLN A CA 1
ATOM 2570 C C . GLN A 1 319 ? -6.497 9.842 -1.369 1.00 93.25 319 GLN A C 1
ATOM 2572 O O . GLN A 1 319 ? -7.073 10.554 -0.549 1.00 93.25 319 GLN A O 1
ATOM 2577 N N . ALA A 1 320 ? -5.240 10.047 -1.736 1.00 87.25 320 ALA A N 1
ATOM 2578 C CA . ALA A 1 320 ? -4.486 11.233 -1.381 1.00 87.25 320 ALA A CA 1
ATOM 2579 C C . ALA A 1 320 ? -4.882 12.421 -2.273 1.00 87.25 320 ALA A C 1
ATOM 2581 O O . ALA A 1 320 ? -5.727 12.326 -3.178 1.00 87.25 320 ALA A O 1
ATOM 2582 N N . ALA A 1 321 ? -4.237 13.566 -2.040 1.00 78.25 321 ALA A N 1
ATOM 2583 C CA . ALA A 1 321 ? -4.320 14.703 -2.948 1.00 78.25 321 ALA A CA 1
ATOM 2584 C C . ALA A 1 321 ? -4.017 14.280 -4.404 1.00 78.25 321 ALA A C 1
ATOM 2586 O O . ALA A 1 321 ? -3.338 13.288 -4.669 1.00 78.25 321 ALA A O 1
ATOM 2587 N N . ASN A 1 322 ? -4.557 15.025 -5.372 1.00 78.62 322 ASN A N 1
ATOM 2588 C CA . ASN A 1 322 ? -4.319 14.795 -6.805 1.00 78.62 322 ASN A CA 1
ATOM 2589 C C . ASN A 1 322 ? -4.762 13.418 -7.333 1.00 78.62 322 ASN A C 1
ATOM 2591 O O . ASN A 1 322 ? -4.292 12.963 -8.370 1.00 78.62 322 ASN A O 1
ATOM 2595 N N . ARG A 1 323 ? -5.728 12.777 -6.660 1.00 80.62 323 ARG A N 1
ATOM 2596 C CA . ARG A 1 323 ? -6.330 11.494 -7.073 1.00 80.62 323 ARG A CA 1
ATOM 2597 C C . ARG A 1 323 ? -5.365 10.301 -7.062 1.00 80.62 323 ARG A C 1
ATOM 2599 O O . ARG A 1 323 ? -5.677 9.263 -7.651 1.00 80.62 323 ARG A O 1
ATOM 2606 N N . VAL A 1 324 ? -4.238 10.435 -6.376 1.00 85.81 324 VAL A N 1
ATOM 2607 C CA . VAL A 1 324 ? -3.272 9.357 -6.157 1.00 85.81 324 VAL A CA 1
ATOM 2608 C C . VAL A 1 324 ? -3.809 8.420 -5.073 1.00 85.81 324 VAL A C 1
ATOM 2610 O O . VAL A 1 324 ? -4.469 8.878 -4.142 1.00 85.81 324 VAL A O 1
ATOM 2613 N N . PHE A 1 325 ? -3.574 7.112 -5.185 1.00 92.88 325 PHE A N 1
ATOM 2614 C CA . PHE A 1 325 ? -3.949 6.182 -4.118 1.00 92.88 325 PHE A CA 1
ATOM 2615 C C . PHE A 1 325 ? -2.848 6.070 -3.070 1.00 92.88 325 PHE A C 1
ATOM 2617 O O . PHE A 1 325 ? -1.686 5.844 -3.394 1.00 92.88 325 PHE A O 1
ATOM 2624 N N . PHE A 1 326 ? -3.237 6.182 -1.808 1.00 92.38 326 PHE A N 1
ATOM 2625 C CA . PHE A 1 326 ? -2.385 5.949 -0.659 1.00 92.38 326 PHE A CA 1
ATOM 2626 C C . PHE A 1 326 ? -2.378 4.454 -0.327 1.00 92.38 326 PHE A C 1
ATOM 2628 O O . PHE A 1 326 ? -3.344 3.900 0.202 1.00 92.38 326 PHE A O 1
ATOM 2635 N N . GLN A 1 327 ? -1.281 3.788 -0.681 1.00 94.69 327 GLN A N 1
ATOM 2636 C CA . GLN A 1 327 ? -1.164 2.328 -0.624 1.00 94.69 327 GLN A CA 1
ATOM 2637 C C . GLN A 1 327 ? -0.703 1.771 0.717 1.00 94.69 327 GLN A C 1
ATOM 2639 O O . GLN A 1 327 ? -0.719 0.558 0.907 1.00 94.69 327 GLN A O 1
ATOM 2644 N N . ALA A 1 328 ? -0.355 2.638 1.664 1.00 95.56 328 ALA A N 1
ATOM 2645 C CA . ALA A 1 328 ? 0.027 2.205 2.999 1.00 95.56 328 ALA A CA 1
ATOM 2646 C C . ALA A 1 328 ? -1.157 1.627 3.796 1.00 95.56 328 ALA A C 1
ATOM 2648 O O . ALA A 1 328 ? -0.955 1.025 4.843 1.00 95.56 328 ALA A O 1
ATOM 2649 N N . VAL A 1 329 ? -2.396 1.795 3.311 1.00 97.19 329 VAL A N 1
ATOM 2650 C CA . VAL A 1 329 ? -3.593 1.121 3.828 1.00 97.19 329 VAL A CA 1
ATOM 2651 C C . VAL A 1 329 ? -4.409 0.591 2.658 1.00 97.19 329 VAL A C 1
ATOM 2653 O O . VAL A 1 329 ? -4.956 1.356 1.859 1.00 97.19 329 VAL A O 1
ATOM 2656 N N . MET A 1 330 ? -4.535 -0.730 2.575 1.00 98.44 330 MET A N 1
ATOM 2657 C CA . MET A 1 330 ? -5.339 -1.390 1.552 1.00 98.44 330 MET A CA 1
ATOM 2658 C C . MET A 1 330 ? -6.068 -2.596 2.125 1.00 98.44 330 MET A C 1
ATOM 2660 O O . MET A 1 330 ? -5.605 -3.241 3.058 1.00 98.44 330 MET A O 1
ATOM 2664 N N . ALA A 1 331 ? -7.200 -2.952 1.534 1.00 98.56 331 ALA A N 1
ATOM 2665 C CA . ALA A 1 331 ? -7.818 -4.239 1.795 1.00 98.56 331 ALA A CA 1
ATOM 2666 C C . ALA A 1 331 ? -8.450 -4.789 0.523 1.00 98.56 331 ALA A C 1
ATOM 2668 O O . ALA A 1 331 ? -8.980 -4.024 -0.278 1.00 98.56 331 ALA A O 1
ATOM 2669 N N . SER A 1 332 ? -8.402 -6.103 0.319 1.00 98.62 332 SER A N 1
ATOM 2670 C CA . SER A 1 332 ? -9.058 -6.723 -0.834 1.00 98.62 332 SER A CA 1
ATOM 2671 C C . SER A 1 332 ? -9.474 -8.167 -0.587 1.00 98.62 332 SER A C 1
ATOM 2673 O O . SER A 1 332 ? -8.988 -8.837 0.329 1.00 98.62 332 SER A O 1
ATOM 2675 N N . THR A 1 333 ? -10.399 -8.663 -1.403 1.00 98.56 333 THR A N 1
ATOM 2676 C CA . THR A 1 333 ? -10.659 -10.103 -1.497 1.00 98.56 333 THR A CA 1
ATOM 2677 C C . THR A 1 333 ? -9.473 -10.832 -2.150 1.00 98.56 333 THR A C 1
ATOM 2679 O O . THR A 1 333 ? -8.730 -10.240 -2.931 1.00 98.56 333 THR A O 1
ATOM 2682 N N . PRO A 1 334 ? -9.248 -12.123 -1.853 1.00 98.56 334 PRO A N 1
ATOM 2683 C CA . PRO A 1 334 ? -8.230 -12.897 -2.554 1.00 98.56 334 PRO A CA 1
ATOM 2684 C C . PRO A 1 334 ? -8.557 -12.973 -4.047 1.00 98.56 334 PRO A C 1
ATOM 2686 O O . PRO A 1 334 ? -9.721 -13.052 -4.440 1.00 98.56 334 PRO A O 1
ATOM 2689 N N . ARG A 1 335 ? -7.516 -12.983 -4.879 1.00 98.06 335 ARG A N 1
ATOM 2690 C CA . ARG A 1 335 ? -7.586 -12.982 -6.348 1.00 98.06 335 ARG A CA 1
ATOM 2691 C C . ARG A 1 335 ? -8.372 -11.801 -6.926 1.00 98.06 335 ARG A C 1
ATOM 2693 O O . ARG A 1 335 ? -8.928 -11.907 -8.019 1.00 98.06 335 ARG A O 1
ATOM 2700 N N . HIS A 1 336 ? -8.403 -10.669 -6.221 1.00 97.88 336 HIS A N 1
ATOM 2701 C CA . HIS A 1 336 ? -9.134 -9.492 -6.674 1.00 97.88 336 HIS A CA 1
ATOM 2702 C C . HIS A 1 336 ? -8.625 -9.014 -8.053 1.00 97.88 336 HIS A C 1
ATOM 2704 O O . HIS A 1 336 ? -7.416 -8.799 -8.209 1.00 97.88 336 HIS A O 1
ATOM 2710 N N . PRO A 1 337 ? -9.510 -8.785 -9.051 1.00 97.38 337 PRO A N 1
ATOM 2711 C CA . PRO A 1 337 ? -9.103 -8.404 -10.404 1.00 97.38 337 PRO A CA 1
ATOM 2712 C C . PRO A 1 337 ? -8.222 -7.158 -10.441 1.00 97.38 337 PRO A C 1
ATOM 2714 O O . PRO A 1 337 ? -7.258 -7.126 -11.198 1.00 97.38 337 PRO A O 1
ATOM 2717 N N . LEU A 1 338 ? -8.516 -6.156 -9.607 1.00 97.69 338 LEU A N 1
ATOM 2718 C CA . LEU A 1 338 ? -7.689 -4.952 -9.512 1.00 97.69 338 LEU A CA 1
ATOM 2719 C C . LEU A 1 338 ? -6.238 -5.274 -9.134 1.00 97.69 338 LEU A C 1
ATOM 2721 O O . LEU A 1 338 ? -5.346 -4.784 -9.807 1.00 97.69 338 LEU A O 1
ATOM 2725 N N . MET A 1 339 ? -6.000 -6.137 -8.136 1.00 98.31 339 MET A N 1
ATOM 2726 C CA . MET A 1 339 ? -4.638 -6.479 -7.702 1.00 98.31 339 MET A CA 1
ATOM 2727 C C . MET A 1 339 ? -3.861 -7.185 -8.817 1.00 98.31 339 MET A C 1
ATOM 2729 O O . MET A 1 339 ? -2.707 -6.847 -9.064 1.00 98.31 339 MET A O 1
ATOM 2733 N N . LYS A 1 340 ? -4.518 -8.089 -9.562 1.00 98.00 340 LYS A N 1
ATOM 2734 C CA . LYS A 1 340 ? -3.923 -8.723 -10.748 1.00 98.00 340 LYS A CA 1
ATOM 2735 C C . LYS A 1 340 ? -3.498 -7.684 -11.787 1.00 98.00 340 LYS A C 1
ATOM 2737 O O . LYS A 1 340 ? -2.355 -7.681 -12.226 1.00 98.00 340 LYS A O 1
ATOM 2742 N N . HIS A 1 341 ? -4.405 -6.775 -12.142 1.00 97.81 341 HIS A N 1
ATOM 2743 C CA . HIS A 1 341 ? -4.107 -5.742 -13.133 1.00 97.81 341 HIS A CA 1
ATOM 2744 C C . HIS A 1 341 ? -3.062 -4.747 -12.627 1.00 97.81 341 HIS A C 1
ATOM 2746 O O . HIS A 1 341 ? -2.334 -4.190 -13.441 1.00 97.81 341 HIS A O 1
ATOM 2752 N N . THR A 1 342 ? -2.957 -4.518 -11.316 1.00 98.00 342 THR A N 1
ATOM 2753 C CA . THR A 1 342 ? -1.884 -3.703 -10.738 1.00 98.00 342 THR A CA 1
ATOM 2754 C C . THR A 1 342 ? -0.529 -4.373 -10.942 1.00 98.00 342 THR A C 1
ATOM 2756 O O . THR A 1 342 ? 0.360 -3.700 -11.446 1.00 98.00 342 THR A O 1
ATOM 2759 N N . LEU A 1 343 ? -0.382 -5.679 -10.676 1.00 98.31 343 LEU A N 1
ATOM 2760 C CA . LEU A 1 343 ? 0.862 -6.420 -10.969 1.00 98.31 343 LEU A CA 1
ATOM 2761 C C . LEU A 1 343 ? 1.217 -6.365 -12.461 1.00 98.31 343 LEU A C 1
ATOM 2763 O O . LEU A 1 343 ? 2.342 -6.027 -12.824 1.00 98.31 343 LEU A O 1
ATOM 2767 N N . GLU A 1 344 ? 0.238 -6.614 -13.334 1.00 97.25 344 GLU A N 1
ATOM 2768 C CA . GLU A 1 344 ? 0.418 -6.496 -14.785 1.00 97.25 344 GLU A CA 1
ATOM 2769 C C . GLU A 1 344 ? 0.851 -5.073 -15.180 1.00 97.25 344 GLU A C 1
ATOM 2771 O O . GLU A 1 344 ? 1.727 -4.905 -16.021 1.00 97.25 344 GLU A O 1
ATOM 2776 N N . THR A 1 345 ? 0.280 -4.041 -14.550 1.00 97.06 345 THR A N 1
ATOM 2777 C CA . THR A 1 345 ? 0.618 -2.630 -14.802 1.00 97.06 345 THR A CA 1
ATOM 2778 C C . THR A 1 345 ? 2.019 -2.284 -14.291 1.00 97.06 345 THR A C 1
ATOM 2780 O O . THR A 1 345 ? 2.757 -1.598 -14.992 1.00 97.06 345 THR A O 1
ATOM 2783 N N . MET A 1 346 ? 2.441 -2.794 -13.129 1.00 97.19 346 MET A N 1
ATOM 2784 C CA . MET A 1 346 ? 3.835 -2.676 -12.675 1.00 97.19 346 MET A CA 1
ATOM 2785 C C . MET A 1 346 ? 4.784 -3.267 -13.721 1.00 97.19 346 MET A C 1
ATOM 2787 O O . MET A 1 346 ? 5.799 -2.669 -14.070 1.00 97.19 346 MET A O 1
ATOM 2791 N N . LEU A 1 347 ? 4.422 -4.405 -14.306 1.00 94.62 347 LEU A N 1
ATOM 2792 C CA . LEU A 1 347 ? 5.222 -5.006 -15.358 1.00 94.62 347 LEU A CA 1
ATOM 2793 C C . LEU A 1 347 ? 5.241 -4.140 -16.630 1.00 94.62 347 LEU A C 1
ATOM 2795 O O . LEU A 1 347 ? 6.310 -3.723 -17.058 1.00 94.62 347 LEU A O 1
ATOM 2799 N N . VAL A 1 348 ? 4.087 -3.843 -17.235 1.00 94.56 348 VAL A N 1
ATOM 2800 C CA . VAL A 1 348 ? 4.021 -3.311 -18.615 1.00 94.56 348 VAL A CA 1
ATOM 2801 C C . VAL A 1 348 ? 3.920 -1.791 -18.728 1.00 94.56 348 VAL A C 1
ATOM 2803 O O . VAL A 1 348 ? 4.102 -1.251 -19.815 1.00 94.56 348 VAL A O 1
ATOM 2806 N N . ASP A 1 349 ? 3.623 -1.084 -17.642 1.00 93.81 349 ASP A N 1
ATOM 2807 C CA . ASP A 1 349 ? 3.556 0.382 -17.616 1.00 93.81 349 ASP A CA 1
ATOM 2808 C C . ASP A 1 349 ? 4.647 1.010 -16.742 1.00 93.81 349 ASP A C 1
ATOM 2810 O O . ASP A 1 349 ? 4.784 2.233 -16.746 1.00 93.81 349 ASP A O 1
ATOM 2814 N N . TRP A 1 350 ? 5.442 0.196 -16.034 1.00 94.56 350 TRP A N 1
ATOM 2815 C CA . TRP A 1 350 ? 6.557 0.675 -15.219 1.00 94.56 350 TRP A CA 1
ATOM 2816 C C . TRP A 1 350 ? 7.905 0.076 -15.622 1.00 94.56 350 TRP A C 1
ATOM 2818 O O . TRP A 1 350 ? 8.777 0.805 -16.098 1.00 94.56 350 TRP A O 1
ATOM 2828 N N . TYR A 1 351 ? 8.097 -1.237 -15.467 1.00 93.44 351 TYR A N 1
ATOM 2829 C CA . TYR A 1 351 ? 9.415 -1.873 -15.627 1.00 93.44 351 TYR A CA 1
ATOM 2830 C C . TYR A 1 351 ? 9.734 -2.368 -17.044 1.00 93.44 351 TYR A C 1
ATOM 2832 O O . TYR A 1 351 ? 10.905 -2.446 -17.408 1.00 93.44 351 TYR A O 1
ATOM 2840 N N . MET A 1 352 ? 8.720 -2.695 -17.846 1.00 90.50 352 MET A N 1
ATOM 2841 C CA . MET A 1 352 ? 8.857 -3.279 -19.186 1.00 90.50 352 MET A CA 1
ATOM 2842 C C . MET A 1 352 ? 7.917 -2.611 -20.193 1.00 90.50 352 MET A C 1
ATOM 2844 O O . MET A 1 352 ? 7.102 -3.275 -20.837 1.00 90.50 352 MET A O 1
ATOM 2848 N N . ILE A 1 353 ? 8.005 -1.288 -20.339 1.00 92.06 353 ILE A N 1
ATOM 2849 C CA . ILE A 1 353 ? 7.103 -0.542 -21.226 1.00 92.06 353 ILE A CA 1
ATOM 2850 C C . ILE A 1 353 ? 7.322 -0.975 -22.688 1.00 92.06 353 ILE A C 1
ATOM 2852 O O . ILE A 1 353 ? 8.375 -0.666 -23.257 1.00 92.06 353 ILE A O 1
ATOM 2856 N N . PRO A 1 354 ? 6.344 -1.628 -23.358 1.00 91.44 354 PRO A N 1
ATOM 2857 C CA . PRO A 1 354 ? 6.574 -2.254 -24.663 1.00 91.44 354 PRO A CA 1
ATOM 2858 C C . PRO A 1 354 ? 7.020 -1.279 -25.753 1.00 91.44 354 PRO A C 1
ATOM 2860 O O . PRO A 1 354 ? 7.818 -1.640 -26.616 1.00 91.44 354 PRO A O 1
ATOM 2863 N N . LYS A 1 355 ? 6.519 -0.036 -25.710 1.00 91.31 355 LYS A N 1
ATOM 2864 C CA . LYS A 1 355 ? 6.928 1.032 -26.631 1.00 91.31 355 LYS A CA 1
ATOM 2865 C C . LYS A 1 355 ? 8.427 1.318 -26.494 1.00 91.31 355 LYS A C 1
ATOM 2867 O O . LYS A 1 355 ? 9.142 1.267 -27.485 1.00 91.31 355 LYS A O 1
ATOM 2872 N N . ILE A 1 356 ? 8.894 1.524 -25.263 1.00 90.31 356 ILE A N 1
ATOM 2873 C CA . ILE A 1 356 ? 10.294 1.838 -24.962 1.00 90.31 356 ILE A CA 1
ATOM 2874 C C . ILE A 1 356 ? 11.200 0.650 -25.318 1.00 90.31 356 ILE A C 1
ATOM 2876 O O . ILE A 1 356 ? 12.210 0.825 -25.994 1.00 90.31 356 ILE A O 1
ATOM 2880 N N . MET A 1 357 ? 10.804 -0.572 -24.946 1.00 88.19 357 MET A N 1
ATOM 2881 C CA . MET A 1 357 ? 11.541 -1.792 -25.306 1.00 88.19 357 MET A CA 1
ATOM 2882 C C . MET A 1 357 ? 11.716 -1.911 -26.830 1.00 88.19 357 MET A C 1
ATOM 2884 O O . MET A 1 357 ? 12.821 -2.135 -27.327 1.00 88.19 357 MET A O 1
ATOM 2888 N N . LYS A 1 358 ? 10.632 -1.688 -27.588 1.00 89.81 358 LYS A N 1
ATOM 2889 C CA . LYS A 1 358 ? 10.638 -1.740 -29.054 1.00 89.81 358 LYS A CA 1
ATOM 2890 C C . LYS A 1 358 ? 11.540 -0.672 -29.672 1.00 89.81 358 LYS A C 1
ATOM 2892 O O . LYS A 1 358 ? 12.301 -0.996 -30.582 1.00 89.81 358 LYS A O 1
ATOM 2897 N N . ASP A 1 359 ? 11.454 0.569 -29.200 1.00 88.94 359 ASP A N 1
ATOM 2898 C CA . ASP A 1 359 ? 12.204 1.701 -29.759 1.00 88.94 359 ASP A CA 1
ATOM 2899 C C . ASP A 1 359 ? 13.729 1.521 -29.600 1.00 88.94 359 ASP A C 1
ATOM 2901 O O . ASP A 1 359 ? 14.498 2.019 -30.421 1.00 88.94 359 ASP A O 1
ATOM 2905 N N . TYR A 1 360 ? 14.169 0.724 -28.619 1.00 85.75 360 TYR A N 1
ATOM 2906 C CA . TYR A 1 360 ? 15.583 0.414 -28.358 1.00 85.75 360 TYR A CA 1
ATOM 2907 C C . TYR A 1 360 ? 16.042 -0.940 -28.912 1.00 85.75 360 TYR A C 1
ATOM 2909 O O . TYR A 1 360 ? 17.161 -1.377 -28.636 1.00 85.75 360 TYR A O 1
ATOM 2917 N N . GLY A 1 361 ? 15.193 -1.625 -29.685 1.00 84.75 361 GLY A N 1
ATOM 2918 C CA . GLY A 1 361 ? 15.508 -2.951 -30.217 1.00 84.75 361 GLY A CA 1
ATOM 2919 C C . GLY A 1 361 ? 15.710 -4.008 -29.127 1.00 84.75 361 GLY A C 1
ATOM 2920 O O . GLY A 1 361 ? 16.364 -5.019 -29.372 1.00 84.75 361 GLY A O 1
ATOM 2921 N N . LYS A 1 362 ? 15.165 -3.784 -27.926 1.00 78.50 362 LYS A N 1
ATOM 2922 C CA . LYS A 1 362 ? 15.202 -4.741 -26.822 1.00 78.50 362 LYS A CA 1
ATOM 2923 C C . LYS A 1 362 ? 14.017 -5.686 -26.979 1.00 78.50 362 LYS A C 1
ATOM 2925 O O . LYS A 1 362 ? 12.862 -5.299 -26.814 1.00 78.50 362 LYS A O 1
ATOM 2930 N N . THR A 1 363 ? 14.302 -6.930 -27.349 1.00 70.25 363 THR A N 1
ATOM 2931 C CA . THR A 1 363 ? 13.294 -7.998 -27.465 1.00 70.25 363 THR A CA 1
ATOM 2932 C C . THR A 1 363 ? 13.232 -8.884 -26.230 1.00 70.25 363 THR A C 1
ATOM 2934 O O . THR A 1 363 ? 12.285 -9.650 -26.083 1.00 70.25 363 THR A O 1
ATOM 2937 N N . GLU A 1 364 ? 14.229 -8.779 -25.353 1.00 70.94 364 GLU A N 1
ATOM 2938 C CA . GLU A 1 364 ? 14.384 -9.623 -24.177 1.00 70.94 364 GLU A CA 1
ATOM 2939 C C . GLU A 1 364 ? 14.506 -8.789 -22.908 1.00 70.94 364 GLU A C 1
ATOM 2941 O O . GLU A 1 364 ? 14.825 -7.597 -22.926 1.00 70.94 364 GLU A O 1
ATOM 2946 N N . TYR A 1 365 ? 14.194 -9.447 -21.799 1.00 67.56 365 TYR A N 1
ATOM 2947 C CA . TYR A 1 365 ? 14.268 -8.877 -20.473 1.00 67.56 365 TYR A CA 1
ATOM 2948 C C . TYR A 1 365 ? 15.732 -8.653 -20.079 1.00 67.56 365 TYR A C 1
ATOM 2950 O O . TYR A 1 365 ? 16.461 -9.610 -19.837 1.00 67.56 365 TYR A O 1
ATOM 2958 N N . GLU A 1 366 ? 16.148 -7.389 -19.986 1.00 77.81 366 GLU A N 1
ATOM 2959 C CA . GLU A 1 366 ? 17.407 -6.999 -19.348 1.00 77.81 366 GLU A CA 1
ATOM 2960 C C . GLU A 1 366 ? 17.100 -6.506 -17.923 1.00 77.81 366 GLU A C 1
ATOM 2962 O O . GLU A 1 366 ? 16.628 -5.374 -17.766 1.00 77.81 366 GLU A O 1
ATOM 2967 N N . PRO A 1 367 ? 17.357 -7.321 -16.876 1.00 65.94 367 PRO A N 1
ATOM 2968 C CA . PRO A 1 367 ? 16.886 -7.082 -15.507 1.00 65.94 367 PRO A CA 1
ATOM 2969 C C . PRO A 1 367 ? 17.360 -5.782 -14.863 1.00 65.94 367 PRO A C 1
ATOM 2971 O O . PRO A 1 367 ? 16.880 -5.428 -13.799 1.00 65.94 367 PRO A O 1
ATOM 2974 N N . LEU A 1 368 ? 18.312 -5.078 -15.469 1.00 83.00 368 LEU A N 1
ATOM 2975 C CA . LEU A 1 368 ? 18.908 -3.866 -14.913 1.00 83.00 368 LEU A CA 1
ATOM 2976 C C . LEU A 1 368 ? 18.668 -2.633 -15.784 1.00 83.00 368 LEU A C 1
ATOM 2978 O O . LEU A 1 368 ? 18.972 -1.522 -15.358 1.00 83.00 368 LEU A O 1
ATOM 2982 N N . TRP A 1 369 ? 18.108 -2.786 -16.989 1.00 82.94 369 TRP A N 1
ATOM 2983 C CA . TRP A 1 369 ? 17.964 -1.656 -17.908 1.00 82.94 369 TRP A CA 1
ATOM 2984 C C . TRP A 1 369 ? 17.018 -0.576 -17.374 1.00 82.94 369 TRP A C 1
ATOM 2986 O O . TRP A 1 369 ? 17.252 0.616 -17.593 1.00 82.94 369 TRP A O 1
ATOM 2996 N N . PHE A 1 370 ? 16.011 -0.975 -16.591 1.00 85.19 370 PHE A N 1
ATOM 2997 C CA . PHE A 1 370 ? 15.078 -0.045 -15.955 1.00 85.19 370 PHE A CA 1
ATOM 2998 C C . PHE A 1 370 ? 15.743 0.915 -14.955 1.00 85.19 370 PHE A C 1
ATOM 3000 O O . PHE A 1 370 ? 15.132 1.920 -14.587 1.00 85.19 370 PHE A O 1
ATOM 3007 N N . ARG A 1 371 ? 16.982 0.620 -14.526 1.00 86.38 371 ARG A N 1
ATOM 3008 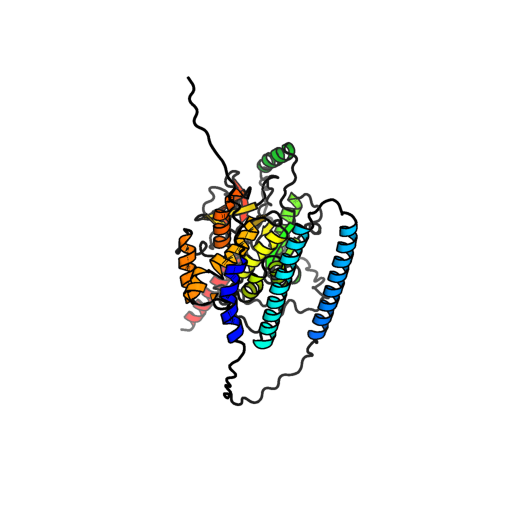C CA . ARG A 1 371 ? 17.802 1.488 -13.670 1.00 86.38 371 ARG A CA 1
ATOM 3009 C C . ARG A 1 371 ? 18.524 2.590 -14.450 1.00 86.38 371 ARG A C 1
ATOM 3011 O O . ARG A 1 371 ? 19.076 3.500 -13.844 1.00 86.38 371 ARG A O 1
ATOM 3018 N N . SER A 1 372 ? 18.569 2.515 -15.781 1.00 90.06 372 SER A N 1
ATOM 3019 C CA . SER A 1 372 ? 19.222 3.554 -16.579 1.00 90.06 372 SER A CA 1
ATOM 3020 C C . SER A 1 372 ? 18.437 4.865 -16.513 1.00 90.06 372 SER A C 1
ATOM 3022 O O . SER A 1 372 ? 17.207 4.865 -16.607 1.00 90.06 372 SER A O 1
ATOM 3024 N N . GLN A 1 373 ? 19.147 5.994 -16.421 1.00 89.38 373 GLN A N 1
ATOM 3025 C CA . GLN A 1 373 ? 18.519 7.320 -16.447 1.00 89.38 373 GLN A CA 1
ATOM 3026 C C . GLN A 1 373 ? 17.667 7.507 -17.709 1.00 89.38 373 GLN A C 1
ATOM 3028 O O . GLN A 1 373 ? 16.541 7.983 -17.638 1.00 89.38 373 GLN A O 1
ATOM 3033 N N . THR A 1 374 ? 18.162 7.030 -18.855 1.00 90.62 374 THR A N 1
ATOM 3034 C CA . THR A 1 374 ? 17.433 7.061 -20.127 1.00 90.62 374 THR A CA 1
ATOM 3035 C C . THR A 1 374 ? 16.080 6.354 -20.021 1.00 90.62 374 THR A C 1
ATOM 3037 O O . THR A 1 374 ? 15.073 6.903 -20.461 1.00 90.62 374 THR A O 1
ATOM 3040 N N . TYR A 1 375 ? 16.020 5.169 -19.400 1.00 90.06 375 TYR A N 1
ATOM 3041 C CA . TYR A 1 375 ? 14.747 4.486 -19.161 1.00 90.06 375 TYR A CA 1
ATOM 3042 C C . TYR A 1 375 ? 13.842 5.266 -18.205 1.00 90.06 375 TYR A C 1
ATOM 3044 O O . TYR A 1 375 ? 12.644 5.374 -18.460 1.00 90.06 375 TYR A O 1
ATOM 3052 N N . ALA A 1 376 ? 14.399 5.831 -17.131 1.00 90.00 376 ALA A N 1
ATOM 3053 C CA . ALA A 1 376 ? 13.641 6.632 -16.175 1.00 90.00 376 ALA A CA 1
ATOM 3054 C C . ALA A 1 376 ? 12.972 7.853 -16.834 1.00 90.00 376 ALA A C 1
ATOM 3056 O O . ALA A 1 376 ? 11.785 8.084 -16.599 1.00 90.00 376 ALA A O 1
ATOM 3057 N N . ASP A 1 377 ? 13.685 8.569 -17.709 1.00 90.75 377 ASP A N 1
ATOM 3058 C CA . ASP A 1 377 ? 13.166 9.738 -18.432 1.00 90.75 377 ASP A CA 1
ATOM 3059 C C . ASP A 1 377 ? 12.020 9.353 -19.384 1.00 90.75 377 ASP A C 1
ATOM 3061 O O . ASP A 1 377 ? 10.965 9.989 -19.411 1.00 90.75 377 ASP A O 1
ATOM 3065 N N . MET A 1 378 ? 12.180 8.256 -20.130 1.00 91.31 378 MET A N 1
ATOM 3066 C CA . MET A 1 378 ? 11.138 7.762 -21.038 1.00 91.31 378 MET A CA 1
ATOM 3067 C C . MET A 1 378 ? 9.930 7.190 -20.292 1.00 91.31 378 MET A C 1
ATOM 3069 O O . MET A 1 378 ? 8.787 7.357 -20.723 1.00 91.31 378 MET A O 1
ATOM 3073 N N . ARG A 1 379 ? 10.163 6.514 -19.161 1.00 92.19 379 ARG A N 1
ATOM 3074 C CA . ARG A 1 379 ? 9.097 6.048 -18.269 1.00 92.19 379 ARG A CA 1
ATOM 3075 C C . ARG A 1 379 ? 8.300 7.232 -17.743 1.00 92.19 379 ARG A C 1
ATOM 3077 O O . ARG A 1 379 ? 7.077 7.156 -17.720 1.00 92.19 379 ARG A O 1
ATOM 3084 N N . LEU A 1 380 ? 8.963 8.319 -17.351 1.00 90.69 380 LEU A N 1
ATOM 3085 C CA . LEU A 1 380 ? 8.291 9.536 -16.907 1.00 90.69 380 LEU A CA 1
ATOM 3086 C C . LEU A 1 380 ? 7.372 10.095 -18.005 1.00 90.69 380 LEU A C 1
ATOM 3088 O O . LEU A 1 380 ? 6.199 10.343 -17.736 1.00 90.69 380 LEU A O 1
ATOM 3092 N N . GLU A 1 381 ? 7.853 10.203 -19.249 1.00 90.56 381 GLU A N 1
ATOM 3093 C CA . GLU A 1 381 ? 7.023 10.616 -20.394 1.00 90.56 381 GLU A CA 1
ATOM 3094 C C . GLU A 1 381 ? 5.814 9.681 -20.595 1.00 90.56 381 GLU A C 1
ATOM 3096 O O . GLU A 1 381 ? 4.684 10.140 -20.787 1.00 90.56 381 GLU A O 1
ATOM 3101 N N . HIS A 1 382 ? 6.030 8.364 -20.492 1.00 90.00 382 HIS A N 1
ATOM 3102 C CA . HIS A 1 382 ? 4.963 7.363 -20.588 1.00 90.00 382 HIS A CA 1
ATOM 3103 C C . HIS A 1 382 ? 3.935 7.503 -19.463 1.00 90.00 382 HIS A C 1
ATOM 3105 O O . HIS A 1 382 ? 2.739 7.407 -19.718 1.00 90.00 382 HIS A O 1
ATOM 3111 N N . VAL A 1 383 ? 4.350 7.740 -18.220 1.00 87.69 383 VAL A N 1
ATOM 3112 C CA . VAL A 1 383 ? 3.418 7.845 -17.089 1.00 87.69 383 VAL A CA 1
ATOM 3113 C C . VAL A 1 383 ? 2.602 9.139 -17.170 1.00 87.69 383 VAL A C 1
ATOM 3115 O O . VAL A 1 383 ? 1.391 9.105 -16.958 1.00 87.69 383 VAL A O 1
ATOM 3118 N N . VAL A 1 384 ? 3.205 10.263 -17.571 1.00 89.00 384 VAL A N 1
ATOM 3119 C CA . VAL A 1 384 ? 2.514 11.564 -17.704 1.00 89.00 384 VAL A CA 1
ATOM 3120 C C . VAL A 1 384 ? 1.317 11.503 -18.661 1.00 89.00 384 VAL A C 1
ATOM 3122 O O . VAL A 1 384 ? 0.319 12.193 -18.442 1.00 89.00 384 VAL A O 1
ATOM 3125 N N . GLN A 1 385 ? 1.336 10.625 -19.670 1.00 89.88 385 GLN A N 1
ATOM 3126 C CA . GLN A 1 385 ? 0.204 10.460 -20.595 1.00 89.88 385 GLN A CA 1
ATOM 3127 C C . GLN A 1 385 ? -1.095 9.994 -19.901 1.00 89.88 385 GLN A C 1
ATOM 3129 O O . GLN A 1 385 ? -2.183 10.171 -20.448 1.00 89.88 385 GLN A O 1
ATOM 3134 N N . TYR A 1 386 ? -0.995 9.422 -18.695 1.00 88.00 386 TYR A N 1
ATOM 3135 C CA . TYR A 1 386 ? -2.138 9.021 -17.869 1.00 88.00 386 TYR A CA 1
ATOM 3136 C C . TYR A 1 386 ? -2.697 10.165 -17.006 1.00 88.00 386 TYR A C 1
ATOM 3138 O O . TYR A 1 386 ? -3.605 9.946 -16.206 1.00 88.00 386 TYR A O 1
ATOM 3146 N N . GLY A 1 387 ? -2.196 11.392 -17.177 1.00 86.69 387 GLY A N 1
ATOM 3147 C CA . GLY A 1 387 ? -2.676 12.578 -16.468 1.00 86.69 387 GLY A CA 1
ATOM 3148 C C . GLY A 1 387 ? -2.070 12.768 -15.077 1.00 86.69 387 GLY A C 1
ATOM 3149 O O . GLY A 1 387 ? -2.622 13.531 -14.284 1.00 86.69 387 GLY A O 1
ATOM 3150 N N . PHE A 1 388 ? -0.960 12.091 -14.772 1.00 85.19 388 PHE A N 1
ATOM 3151 C CA . PHE A 1 388 ? -0.174 12.384 -13.575 1.00 85.19 388 PHE A CA 1
ATOM 3152 C C . PHE A 1 388 ? 0.588 13.697 -13.758 1.00 85.19 388 PHE A C 1
ATOM 3154 O O . PHE A 1 388 ? 1.163 13.948 -14.817 1.00 85.19 388 PHE A O 1
ATOM 3161 N N . ASP A 1 389 ? 0.592 14.529 -12.718 1.00 80.75 389 ASP A N 1
ATOM 3162 C CA . ASP A 1 389 ? 1.379 15.759 -12.689 1.00 80.75 389 ASP A CA 1
ATOM 3163 C C . ASP A 1 389 ? 2.865 15.409 -12.483 1.00 80.75 389 ASP A C 1
ATOM 3165 O O . ASP A 1 389 ? 3.207 14.888 -11.415 1.00 80.75 389 ASP A O 1
ATOM 3169 N N . PRO A 1 390 ? 3.757 15.697 -13.455 1.00 79.31 390 PRO A N 1
ATOM 3170 C CA . PRO A 1 390 ? 5.182 15.411 -13.328 1.00 79.31 390 PRO A CA 1
ATOM 3171 C C . PRO A 1 390 ? 5.861 16.180 -12.183 1.00 79.31 390 PRO A C 1
ATOM 3173 O O . PRO A 1 390 ? 6.949 15.810 -11.751 1.00 79.31 390 PRO A O 1
ATOM 3176 N N . HIS A 1 391 ? 5.238 17.250 -11.683 1.00 79.75 391 HIS A N 1
ATOM 3177 C CA . HIS A 1 391 ? 5.753 18.045 -10.570 1.00 79.75 391 HIS A CA 1
ATOM 3178 C C . HIS A 1 391 ? 5.289 17.532 -9.203 1.00 79.75 391 HIS A C 1
ATOM 3180 O O . HIS A 1 391 ? 5.747 18.030 -8.172 1.00 79.75 391 HIS A O 1
ATOM 3186 N N . HIS A 1 392 ? 4.396 16.540 -9.165 1.00 73.69 392 HIS A N 1
ATOM 3187 C CA . HIS A 1 392 ? 3.914 15.958 -7.923 1.00 73.69 392 HIS A CA 1
ATOM 3188 C C . HIS A 1 392 ? 4.683 14.677 -7.585 1.00 73.69 392 HIS A C 1
ATOM 3190 O O . HIS A 1 392 ? 4.392 13.608 -8.119 1.00 73.69 392 HIS A O 1
ATOM 3196 N N . SER A 1 393 ? 5.632 14.780 -6.650 1.00 68.00 393 SER A N 1
ATOM 3197 C CA . SER A 1 393 ? 6.568 13.703 -6.285 1.00 68.00 393 SER A CA 1
ATOM 3198 C C . SER A 1 393 ? 5.902 12.365 -5.940 1.00 68.00 393 SER A C 1
ATOM 3200 O O . SER A 1 393 ? 6.438 11.317 -6.277 1.00 68.00 393 SER A O 1
ATOM 3202 N N . ILE A 1 394 ? 4.717 12.385 -5.322 1.00 59.91 394 ILE A N 1
ATOM 3203 C CA . ILE A 1 394 ? 4.004 11.167 -4.896 1.00 59.91 394 ILE A CA 1
ATOM 3204 C C . ILE A 1 394 ? 3.226 10.519 -6.055 1.00 59.91 394 ILE A C 1
ATOM 3206 O O . ILE A 1 394 ? 3.056 9.302 -6.095 1.00 59.91 394 ILE A O 1
ATOM 3210 N N . GLY A 1 395 ? 2.755 11.315 -7.022 1.00 56.97 395 GLY A N 1
ATOM 3211 C CA . GLY A 1 395 ? 1.915 10.827 -8.124 1.00 56.97 395 GLY A CA 1
ATOM 3212 C C . GLY A 1 395 ? 2.654 9.950 -9.131 1.00 56.97 395 GLY A C 1
ATOM 3213 O O . GLY A 1 395 ? 2.018 9.232 -9.895 1.00 56.97 395 GLY A O 1
ATOM 3214 N N . ILE A 1 396 ? 3.983 9.983 -9.095 1.00 75.62 396 ILE A N 1
ATOM 3215 C CA . ILE A 1 396 ? 4.885 9.242 -9.978 1.00 75.62 396 ILE A CA 1
ATOM 3216 C C . ILE A 1 396 ? 5.696 8.235 -9.156 1.00 75.62 396 ILE A C 1
ATOM 3218 O O . ILE A 1 396 ? 6.812 7.885 -9.517 1.00 75.62 396 ILE A O 1
ATOM 3222 N N . LEU A 1 397 ? 5.172 7.786 -8.018 1.00 86.31 397 LEU A N 1
ATOM 3223 C CA . LEU A 1 397 ? 5.717 6.617 -7.341 1.00 86.31 397 LEU A CA 1
ATOM 3224 C C . LEU A 1 397 ? 5.108 5.362 -7.961 1.00 86.31 397 LEU A C 1
ATOM 3226 O O . LEU A 1 397 ? 3.919 5.338 -8.298 1.00 86.31 397 LEU A O 1
ATOM 3230 N N . MET A 1 398 ? 5.935 4.328 -8.106 1.00 93.69 398 MET A N 1
ATOM 3231 C CA . MET A 1 398 ? 5.595 3.095 -8.814 1.00 93.69 398 MET A CA 1
ATOM 3232 C C . MET A 1 398 ? 4.272 2.496 -8.333 1.00 93.69 398 MET A C 1
ATOM 3234 O O . MET A 1 398 ? 3.350 2.309 -9.133 1.00 93.69 398 MET A O 1
ATOM 3238 N N . GLY A 1 399 ? 4.136 2.252 -7.030 1.00 94.50 399 GLY A N 1
ATOM 3239 C CA . GLY A 1 399 ? 2.929 1.681 -6.457 1.00 94.50 399 GLY A CA 1
ATOM 3240 C C . GLY A 1 399 ? 1.679 2.528 -6.722 1.00 94.50 399 GLY A C 1
ATOM 3241 O O . GLY A 1 399 ? 0.772 2.061 -7.426 1.00 94.50 399 GLY A O 1
ATOM 3242 N N . PRO A 1 400 ? 1.597 3.772 -6.212 1.00 93.88 400 PRO A N 1
ATOM 3243 C CA . PRO A 1 400 ? 0.422 4.620 -6.385 1.00 93.88 400 PRO A CA 1
ATOM 3244 C C . PRO A 1 400 ? 0.007 4.833 -7.846 1.00 93.88 400 PRO A C 1
ATOM 3246 O O . PRO A 1 400 ? -1.186 4.750 -8.160 1.00 93.88 400 PRO A O 1
ATOM 3249 N N . ALA A 1 401 ? 0.971 5.055 -8.747 1.00 92.31 401 ALA A N 1
ATOM 3250 C CA . ALA A 1 401 ? 0.703 5.263 -10.167 1.00 92.31 401 ALA A CA 1
ATOM 3251 C C . ALA A 1 401 ? 0.137 3.999 -10.832 1.00 92.31 401 ALA A C 1
ATOM 3253 O O . ALA A 1 401 ? -0.888 4.056 -11.515 1.00 92.31 401 ALA A O 1
ATOM 3254 N N . THR A 1 402 ? 0.754 2.838 -10.600 1.00 95.56 402 THR A N 1
ATOM 3255 C CA . THR A 1 402 ? 0.337 1.576 -11.235 1.00 95.56 402 THR A CA 1
ATOM 3256 C C . THR A 1 402 ? -1.024 1.097 -10.732 1.00 95.56 402 THR A C 1
ATOM 3258 O O . THR A 1 402 ? -1.855 0.655 -11.529 1.00 95.56 402 THR A O 1
ATOM 3261 N N . LEU A 1 403 ? -1.328 1.257 -9.439 1.00 95.94 403 LEU A N 1
ATOM 3262 C CA . LEU A 1 403 ? -2.667 0.972 -8.913 1.00 95.94 403 LEU A CA 1
ATOM 3263 C C . LEU A 1 403 ? -3.709 1.928 -9.480 1.00 95.94 403 LEU A C 1
ATOM 3265 O O . LEU A 1 403 ? -4.812 1.496 -9.818 1.00 95.94 403 LEU A O 1
ATOM 3269 N N . ARG A 1 404 ? -3.368 3.211 -9.623 1.00 94.75 404 ARG A N 1
ATOM 3270 C CA . ARG A 1 404 ? -4.265 4.200 -10.214 1.00 94.75 404 ARG A CA 1
ATOM 3271 C C . ARG A 1 404 ? -4.591 3.877 -11.672 1.00 94.75 404 ARG A C 1
ATOM 3273 O O . ARG A 1 404 ? -5.768 3.840 -12.027 1.00 94.75 404 ARG A O 1
ATOM 3280 N N . ILE A 1 405 ? -3.580 3.581 -12.488 1.00 94.19 405 ILE A N 1
ATOM 3281 C CA . ILE A 1 405 ? -3.752 3.167 -13.889 1.00 94.19 405 ILE A CA 1
ATOM 3282 C C . ILE A 1 405 ? -4.613 1.897 -13.969 1.00 94.19 405 ILE A C 1
ATOM 3284 O O . ILE A 1 405 ? -5.560 1.834 -14.758 1.00 94.19 405 ILE A O 1
ATOM 3288 N N . ALA A 1 406 ? -4.329 0.892 -13.133 1.00 95.88 406 ALA A N 1
ATOM 3289 C CA . ALA A 1 406 ? -5.102 -0.347 -13.090 1.00 95.88 406 ALA A CA 1
ATOM 3290 C C . ALA A 1 406 ? -6.569 -0.097 -12.702 1.00 95.88 406 ALA A C 1
ATOM 3292 O O . ALA A 1 406 ? -7.477 -0.653 -13.323 1.00 95.88 406 ALA A O 1
ATOM 3293 N N . TYR A 1 407 ? -6.808 0.776 -11.721 1.00 95.88 407 TYR A N 1
ATOM 3294 C CA . TYR A 1 407 ? -8.147 1.153 -11.282 1.00 95.88 407 TYR A CA 1
ATOM 3295 C C . TYR A 1 407 ? -8.909 1.887 -12.377 1.00 95.88 407 TYR A C 1
ATOM 3297 O O . TYR A 1 407 ? -10.024 1.494 -12.696 1.00 95.88 407 TYR A O 1
ATOM 3305 N N . ASP A 1 408 ? -8.313 2.889 -13.021 1.00 93.94 408 ASP A N 1
ATOM 3306 C CA . ASP A 1 408 ? -8.981 3.631 -14.094 1.00 93.94 408 ASP A CA 1
ATOM 3307 C C . ASP A 1 408 ? -9.353 2.711 -15.276 1.00 93.94 408 ASP A C 1
ATOM 3309 O O . ASP A 1 408 ? -10.405 2.884 -15.894 1.00 93.94 408 ASP A O 1
ATOM 3313 N N . ARG A 1 409 ? -8.562 1.659 -15.539 1.00 94.69 409 ARG A N 1
ATOM 3314 C CA . ARG A 1 409 ? -8.866 0.627 -16.550 1.00 94.69 409 ARG A CA 1
ATOM 3315 C C . ARG A 1 409 ? -9.945 -0.381 -16.122 1.00 94.69 409 ARG A C 1
ATOM 3317 O O . ARG A 1 409 ? -10.502 -1.057 -16.990 1.00 94.69 409 ARG A O 1
ATOM 3324 N N . LYS A 1 410 ? -10.193 -0.561 -14.817 1.00 93.94 410 LYS A N 1
ATOM 3325 C CA . LYS A 1 410 ? -10.983 -1.686 -14.260 1.00 93.94 410 LYS A CA 1
ATOM 3326 C C . LYS A 1 410 ? -11.979 -1.293 -13.164 1.00 93.94 410 LYS A C 1
ATOM 3328 O O . LYS A 1 410 ? -12.503 -2.172 -12.483 1.00 93.94 410 LYS A O 1
ATOM 3333 N N . ALA A 1 411 ? -12.284 -0.008 -13.000 1.00 85.25 411 ALA A N 1
ATOM 3334 C CA . ALA A 1 411 ? -13.128 0.498 -11.914 1.00 85.25 411 ALA A CA 1
ATOM 3335 C C . ALA A 1 411 ? -14.532 -0.132 -11.889 1.00 85.25 411 ALA A C 1
ATOM 3337 O O . ALA A 1 411 ? -15.150 -0.237 -10.837 1.00 85.25 411 ALA A O 1
ATOM 3338 N N . ASN A 1 412 ? -15.034 -0.593 -13.035 1.00 91.88 412 ASN A N 1
ATOM 3339 C CA . ASN A 1 412 ? -16.326 -1.268 -13.152 1.00 91.88 412 ASN A CA 1
ATOM 3340 C C . ASN A 1 412 ? -16.345 -2.715 -12.620 1.00 91.88 412 ASN A C 1
ATOM 3342 O O . ASN A 1 412 ? -17.411 -3.325 -12.604 1.00 91.88 412 ASN A O 1
ATOM 3346 N N . LEU A 1 413 ? -15.196 -3.277 -12.232 1.00 89.56 413 LEU A N 1
ATOM 3347 C CA . LEU A 1 413 ? -15.067 -4.659 -11.750 1.00 89.56 413 LEU A CA 1
ATOM 3348 C C . LEU A 1 413 ? -14.991 -4.775 -10.223 1.00 89.56 413 LEU A C 1
ATOM 3350 O O . LEU A 1 413 ? -14.758 -5.870 -9.719 1.00 89.56 413 LEU A O 1
ATOM 3354 N N . THR A 1 414 ? -15.132 -3.668 -9.498 1.00 92.06 414 THR A N 1
ATOM 3355 C CA . THR A 1 414 ? -14.968 -3.610 -8.042 1.00 92.06 414 THR A CA 1
ATOM 3356 C C . THR A 1 414 ? -16.101 -2.817 -7.406 1.00 92.06 414 THR A C 1
ATOM 3358 O O . THR A 1 414 ? -16.698 -1.935 -8.028 1.00 92.06 414 THR A O 1
ATOM 3361 N N . THR A 1 415 ? -16.395 -3.129 -6.149 1.00 95.06 415 THR A N 1
ATOM 3362 C CA . THR A 1 415 ? -17.228 -2.323 -5.258 1.00 95.06 415 THR A CA 1
ATOM 3363 C C . THR A 1 415 ? -16.328 -1.680 -4.197 1.00 95.06 415 THR A C 1
ATOM 3365 O O . THR A 1 415 ? -16.271 -2.155 -3.056 1.00 95.06 415 THR A O 1
ATOM 3368 N N . PRO A 1 416 ? -15.596 -0.609 -4.553 1.00 96.56 416 PRO A N 1
ATOM 3369 C CA . PRO A 1 416 ? -14.566 -0.061 -3.695 1.00 96.56 416 PRO A CA 1
ATOM 3370 C C . PRO A 1 416 ? -15.169 0.780 -2.568 1.00 96.56 416 PRO A C 1
ATOM 3372 O O . PRO A 1 416 ? -16.171 1.477 -2.744 1.00 96.56 416 PRO A O 1
ATOM 3375 N N . TRP A 1 417 ? -14.502 0.786 -1.420 1.00 97.12 417 TRP A N 1
ATOM 3376 C CA . TRP A 1 417 ? -14.663 1.816 -0.402 1.00 97.12 417 TRP A CA 1
ATOM 3377 C C . TRP A 1 417 ? -13.416 2.697 -0.407 1.00 97.12 417 TRP A C 1
ATOM 3379 O O . TRP A 1 417 ? -12.373 2.326 0.125 1.00 97.12 417 TRP A O 1
ATOM 3389 N N . LEU A 1 418 ? -13.528 3.853 -1.062 1.00 96.50 418 LEU A N 1
ATOM 3390 C CA . LEU A 1 418 ? -12.451 4.835 -1.127 1.00 96.50 418 LEU A CA 1
ATOM 3391 C C . LEU A 1 418 ? -12.532 5.762 0.088 1.00 96.50 418 LEU A C 1
ATOM 3393 O O . LEU A 1 418 ? -13.548 6.425 0.306 1.00 96.50 418 LEU A O 1
ATOM 3397 N N . LEU A 1 419 ? -11.469 5.756 0.884 1.00 96.81 419 LEU A N 1
ATOM 3398 C CA . LEU A 1 419 ? -11.223 6.699 1.972 1.00 96.81 419 LEU A CA 1
ATOM 3399 C C . LEU A 1 419 ? -10.493 7.930 1.421 1.00 96.81 419 LEU A C 1
ATOM 3401 O O . LEU A 1 419 ? -10.030 7.909 0.285 1.00 96.81 419 LEU A O 1
ATOM 3405 N N . ASP A 1 420 ? -10.335 8.965 2.237 1.00 95.31 420 ASP A N 1
ATOM 3406 C CA . ASP A 1 420 ? -9.511 10.130 1.912 1.00 95.31 420 ASP A CA 1
ATOM 3407 C C . ASP A 1 420 ? -8.290 10.167 2.844 1.00 95.31 420 ASP A C 1
ATOM 3409 O O . ASP A 1 420 ? -8.406 9.897 4.043 1.00 95.31 420 ASP A O 1
ATOM 3413 N N . GLU A 1 421 ? -7.120 10.499 2.302 1.00 93.38 421 GLU A N 1
ATOM 3414 C CA . GLU A 1 421 ? -5.959 10.918 3.084 1.00 93.38 421 GLU A CA 1
ATOM 3415 C C . GLU A 1 421 ? -5.927 12.448 3.123 1.00 93.38 421 GLU A C 1
ATOM 3417 O O . GLU A 1 421 ? -5.908 13.125 2.092 1.00 93.38 421 GLU A O 1
ATOM 3422 N N . PHE A 1 422 ? -5.949 13.006 4.328 1.00 89.75 422 PHE A N 1
ATOM 3423 C CA . PHE A 1 422 ? -6.095 14.437 4.540 1.00 89.75 422 PHE A CA 1
ATOM 3424 C C . PHE A 1 422 ? -5.132 14.930 5.615 1.00 89.75 422 PHE A C 1
ATOM 3426 O O . PHE A 1 422 ? -4.925 14.289 6.645 1.00 89.75 422 PHE A O 1
ATOM 3433 N N . GLU A 1 423 ? -4.576 16.115 5.388 1.00 89.31 423 GLU A N 1
ATOM 3434 C CA . GLU A 1 423 ? -3.685 16.777 6.329 1.00 89.31 423 GLU A CA 1
ATOM 3435 C C . GLU A 1 423 ? -4.462 17.564 7.402 1.00 89.31 423 GLU A C 1
ATOM 3437 O O . GLU A 1 423 ? -5.024 18.631 7.139 1.00 89.31 423 GLU A O 1
ATOM 3442 N N . ASN A 1 424 ? -4.441 17.089 8.650 1.00 84.62 424 ASN A N 1
ATOM 3443 C CA . ASN A 1 424 ? -5.191 17.675 9.767 1.00 84.62 424 ASN A CA 1
ATOM 3444 C C . ASN A 1 424 ? -4.466 18.840 10.466 1.00 84.62 424 ASN A C 1
ATOM 3446 O O . ASN A 1 424 ? -4.350 18.875 11.688 1.00 84.62 424 ASN A O 1
ATOM 3450 N N . LYS A 1 425 ? -3.981 19.821 9.697 1.00 73.38 425 LYS A N 1
ATOM 3451 C CA . LYS A 1 425 ? -3.131 20.920 10.200 1.00 73.38 425 LYS A CA 1
ATOM 3452 C C . LYS A 1 425 ? -3.826 21.960 11.093 1.00 73.38 425 LYS A C 1
ATOM 3454 O O . LYS A 1 425 ? -3.133 22.697 11.782 1.00 73.38 425 LYS A O 1
ATOM 3459 N N . ALA A 1 426 ? -5.154 22.087 11.041 1.00 59.88 426 ALA A N 1
ATOM 3460 C CA . ALA A 1 426 ? -5.857 23.259 11.588 1.00 59.88 426 ALA A CA 1
ATOM 3461 C C . ALA A 1 426 ? -7.100 22.932 12.431 1.00 59.88 426 ALA A C 1
ATOM 3463 O O . ALA A 1 426 ? -8.014 23.749 12.508 1.00 59.88 426 ALA A O 1
ATOM 3464 N N . GLU A 1 427 ? -7.164 21.739 13.031 1.00 65.94 427 GLU A N 1
ATOM 3465 C CA . GLU A 1 427 ? -8.167 21.348 14.045 1.00 65.94 427 GLU A CA 1
ATOM 3466 C C . GLU A 1 427 ? -9.637 21.294 13.579 1.00 65.94 427 GLU A C 1
ATOM 3468 O O . GLU A 1 427 ? -10.497 20.809 14.310 1.00 65.94 427 GLU A O 1
ATOM 3473 N N . LYS A 1 428 ? -9.965 21.763 12.367 1.00 76.81 428 LYS A N 1
ATOM 3474 C CA . LYS A 1 428 ? -11.361 21.973 11.945 1.00 76.81 428 LYS A CA 1
ATOM 3475 C C . LYS A 1 428 ? -12.183 20.692 11.863 1.00 76.81 428 LYS A C 1
ATOM 3477 O O . LYS A 1 428 ? -13.388 20.742 12.089 1.00 76.81 428 LYS A O 1
ATOM 3482 N N . VAL A 1 429 ? -11.561 19.574 11.484 1.00 85.31 429 VAL A N 1
ATOM 3483 C CA . VAL A 1 429 ? -12.279 18.305 11.292 1.00 85.31 429 VAL A CA 1
ATOM 3484 C C . VAL A 1 429 ? -12.148 17.419 12.526 1.00 85.31 429 VAL A C 1
ATOM 3486 O O . VAL A 1 429 ? -13.149 16.890 13.004 1.00 85.31 429 VAL A O 1
ATOM 3489 N N . TYR A 1 430 ? -10.933 17.295 13.069 1.00 90.50 430 TYR A N 1
ATOM 3490 C CA . TYR A 1 430 ? -10.645 16.421 14.205 1.00 90.50 430 TYR A CA 1
ATOM 3491 C C . TYR A 1 430 ? -9.756 17.122 15.243 1.00 90.50 430 TYR A C 1
ATOM 3493 O O . TYR A 1 430 ? -8.559 16.832 15.320 1.00 90.50 430 TYR A O 1
ATOM 3501 N N . PRO A 1 431 ? -10.315 18.032 16.060 1.00 88.69 431 PRO A N 1
ATOM 3502 C CA . PRO A 1 431 ? -9.535 18.817 17.019 1.00 88.69 431 PRO A CA 1
ATOM 3503 C C . PRO A 1 431 ? -8.933 17.962 18.145 1.00 88.69 431 PRO A C 1
ATOM 3505 O O . PRO A 1 431 ? -7.906 18.305 18.709 1.00 88.69 431 PRO A O 1
ATOM 3508 N N . ALA A 1 432 ? -9.530 16.810 18.463 1.00 89.31 432 ALA A N 1
ATOM 3509 C CA . ALA A 1 432 ? -9.003 15.894 19.480 1.00 89.31 432 ALA A CA 1
ATOM 3510 C C . ALA A 1 432 ? -7.878 14.970 18.967 1.00 89.31 432 ALA A C 1
ATOM 3512 O O . ALA A 1 432 ? -7.327 14.194 19.743 1.00 89.31 432 ALA A O 1
ATOM 3513 N N . LEU A 1 433 ? -7.576 15.008 17.665 1.00 87.19 433 LEU A N 1
ATOM 3514 C CA . LEU A 1 433 ? -6.652 14.094 16.978 1.00 87.19 433 LEU A CA 1
ATOM 3515 C C . LEU A 1 433 ? -5.546 14.865 16.248 1.00 87.19 433 LEU A C 1
ATOM 3517 O O . LEU A 1 433 ? -5.104 14.494 15.164 1.00 87.19 433 LEU A O 1
ATOM 3521 N N . ILE A 1 434 ? -5.138 15.993 16.815 1.00 79.75 434 ILE A N 1
ATOM 3522 C CA . ILE A 1 434 ? -4.037 16.787 16.283 1.00 79.75 434 ILE A CA 1
ATOM 3523 C C . ILE A 1 434 ? -2.728 16.139 16.723 1.00 79.75 434 ILE A C 1
ATOM 3525 O O . ILE A 1 434 ? -2.548 15.813 17.900 1.00 79.75 434 ILE A O 1
ATOM 3529 N N . ARG A 1 435 ? -1.799 15.975 15.782 1.00 80.69 435 ARG A N 1
ATOM 3530 C CA . ARG A 1 435 ? -0.401 15.656 16.072 1.00 80.69 435 ARG A CA 1
ATOM 3531 C C . ARG A 1 435 ? 0.451 16.899 15.864 1.00 80.69 435 ARG A C 1
ATOM 3533 O O . ARG A 1 435 ? 0.040 17.889 15.261 1.00 80.69 435 ARG A O 1
ATOM 3540 N N . GLU A 1 436 ? 1.658 16.879 16.403 1.00 70.88 436 GLU A N 1
ATOM 3541 C CA . GLU A 1 436 ? 2.573 18.000 16.219 1.00 70.88 436 GLU A CA 1
ATOM 3542 C C . GLU A 1 436 ? 2.925 18.187 14.736 1.00 70.88 436 GLU A C 1
ATOM 3544 O O . GLU A 1 436 ? 3.118 17.230 13.988 1.00 70.88 436 GLU A O 1
ATOM 3549 N N . THR A 1 437 ? 2.984 19.445 14.299 1.00 64.50 437 THR A N 1
ATOM 3550 C CA . THR A 1 437 ? 3.146 19.859 12.894 1.00 64.50 437 THR A CA 1
ATOM 3551 C C . THR A 1 437 ? 4.599 19.958 12.445 1.00 64.50 437 THR A C 1
ATOM 3553 O O . THR A 1 437 ? 4.867 20.552 11.404 1.00 64.50 437 THR A O 1
ATOM 3556 N N . SER A 1 438 ? 5.551 19.462 13.234 1.00 63.94 438 SER A N 1
ATOM 3557 C CA . SER A 1 438 ? 6.966 19.752 12.996 1.00 63.94 438 SER A CA 1
ATOM 3558 C C . SER A 1 438 ? 7.513 19.097 11.720 1.00 63.94 438 SER A C 1
ATOM 3560 O O . SER A 1 438 ? 8.527 19.570 11.218 1.00 63.94 438 SER A O 1
ATOM 3562 N N . HIS A 1 439 ? 6.858 18.052 11.187 1.00 70.19 439 HIS A N 1
ATOM 3563 C CA . HIS A 1 439 ? 7.341 17.273 10.039 1.00 70.19 439 HIS A CA 1
ATOM 3564 C C . HIS A 1 439 ? 6.243 16.951 9.024 1.00 70.19 439 HIS A C 1
ATOM 3566 O O . HIS A 1 439 ? 5.059 16.829 9.358 1.00 70.19 439 HIS A O 1
ATOM 3572 N N . TRP A 1 440 ? 6.668 16.813 7.766 1.00 70.69 440 TRP A N 1
ATOM 3573 C CA . TRP A 1 440 ? 5.836 16.361 6.659 1.00 70.69 440 TRP A CA 1
ATOM 3574 C C . TRP A 1 440 ? 5.377 14.914 6.925 1.00 70.69 440 TRP A C 1
ATOM 3576 O O . TRP A 1 440 ? 6.193 14.025 7.118 1.00 70.69 440 TRP A O 1
ATOM 3586 N N . GLY A 1 441 ? 4.066 14.676 7.020 1.00 76.12 441 GLY A N 1
ATOM 3587 C CA . GLY A 1 441 ? 3.507 13.323 7.187 1.00 76.12 441 GLY A CA 1
ATOM 3588 C C . GLY A 1 441 ? 2.880 13.011 8.552 1.00 76.12 441 GLY A C 1
ATOM 3589 O O . GLY A 1 441 ? 1.857 12.332 8.579 1.00 76.12 441 GLY A O 1
ATOM 3590 N N . CYS A 1 442 ? 3.381 13.557 9.672 1.00 82.69 442 CYS A N 1
ATOM 3591 C CA . CYS A 1 442 ? 2.827 13.265 11.014 1.00 82.69 442 CYS A CA 1
ATOM 3592 C C . CYS A 1 442 ? 1.317 13.522 11.135 1.00 82.69 442 CYS A C 1
ATOM 3594 O O . CYS A 1 442 ? 0.616 12.808 11.845 1.00 82.69 442 CYS A O 1
ATOM 3596 N N . ASN A 1 443 ? 0.833 14.588 10.495 1.00 85.06 443 ASN A N 1
ATOM 3597 C CA . ASN A 1 443 ? -0.545 15.068 10.624 1.00 85.06 443 ASN A CA 1
ATOM 3598 C C . ASN A 1 443 ? -1.490 14.577 9.532 1.00 85.06 443 ASN A C 1
ATOM 3600 O O . ASN A 1 443 ? -2.649 14.997 9.494 1.00 85.06 443 ASN A O 1
ATOM 3604 N N . PHE A 1 444 ? -1.012 13.720 8.636 1.00 90.88 444 PHE A N 1
ATOM 3605 C CA . PHE A 1 444 ? -1.877 13.107 7.647 1.00 90.88 444 PHE A CA 1
ATOM 3606 C C . PHE A 1 444 ? -2.691 11.996 8.303 1.00 90.88 444 PHE A C 1
ATOM 3608 O O . PHE A 1 444 ? -2.205 11.254 9.161 1.00 90.88 444 PHE A O 1
ATOM 3615 N N . MET A 1 445 ? -3.966 11.937 7.939 1.00 93.06 445 MET A N 1
ATOM 3616 C CA . MET A 1 445 ? -4.907 10.959 8.452 1.00 93.06 445 MET A CA 1
ATOM 3617 C C . MET A 1 445 ? -5.698 10.340 7.322 1.00 93.06 445 MET A C 1
ATOM 3619 O O . MET A 1 445 ? -6.200 11.041 6.444 1.00 93.06 445 MET A O 1
ATOM 3623 N N . VAL A 1 446 ? -5.896 9.034 7.426 1.00 95.12 446 VAL A N 1
ATOM 3624 C CA . VAL A 1 446 ? -6.824 8.292 6.586 1.00 95.12 446 VAL A CA 1
ATOM 3625 C C . VAL A 1 446 ? -8.182 8.280 7.269 1.00 95.12 446 VAL A C 1
ATOM 3627 O O . VAL A 1 446 ? -8.318 7.806 8.404 1.00 95.12 446 VAL A O 1
ATOM 3630 N N . HIS A 1 447 ? -9.201 8.800 6.592 1.00 95.69 447 HIS A N 1
ATOM 3631 C CA . HIS A 1 447 ? -10.543 8.918 7.146 1.00 95.69 447 HIS A CA 1
ATOM 3632 C C . HIS A 1 447 ? -11.636 8.645 6.110 1.00 95.69 447 HIS A C 1
ATOM 3634 O O . HIS A 1 447 ? -11.451 8.813 4.909 1.00 95.69 447 HIS A O 1
ATOM 3640 N N . ASP A 1 448 ? -12.811 8.238 6.585 1.00 95.75 448 ASP A N 1
ATOM 3641 C CA . ASP A 1 448 ? -14.020 8.259 5.771 1.00 95.75 448 ASP A CA 1
ATOM 3642 C C . ASP A 1 448 ? -14.612 9.666 5.827 1.00 95.75 448 ASP A C 1
ATOM 3644 O O . ASP A 1 448 ? -15.079 10.143 6.867 1.00 95.75 448 ASP A O 1
ATOM 3648 N N . ASN A 1 449 ? -14.563 10.347 4.692 1.00 93.38 449 ASN A N 1
ATOM 3649 C CA . ASN A 1 449 ? -15.016 11.719 4.552 1.00 93.38 449 ASN A CA 1
ATOM 3650 C C . ASN A 1 449 ? -16.544 11.860 4.621 1.00 93.38 449 ASN A C 1
ATOM 3652 O O . ASN A 1 449 ? -17.035 12.898 5.076 1.00 93.38 449 ASN A O 1
ATOM 3656 N N . ALA A 1 450 ? -17.298 10.821 4.247 1.00 93.69 450 ALA A N 1
ATOM 3657 C CA . ALA A 1 450 ? -18.755 10.822 4.321 1.00 93.69 450 ALA A CA 1
ATOM 3658 C C . ALA A 1 450 ? -19.235 10.707 5.772 1.00 93.69 450 ALA A C 1
ATOM 3660 O O . ALA A 1 450 ? -20.140 11.429 6.185 1.00 93.69 450 ALA A O 1
ATOM 3661 N N . THR A 1 451 ? -18.609 9.835 6.566 1.00 93.75 451 THR A N 1
ATOM 3662 C CA . THR A 1 451 ? -18.976 9.641 7.980 1.00 93.75 451 THR A CA 1
ATOM 3663 C C . THR A 1 451 ? -18.144 10.478 8.946 1.00 93.75 451 THR A C 1
ATOM 3665 O O . THR A 1 451 ? -18.365 10.416 10.156 1.00 93.75 451 THR A O 1
ATOM 3668 N N . LYS A 1 452 ? -17.176 11.243 8.427 1.00 93.44 452 LYS A N 1
ATOM 3669 C CA . LYS A 1 452 ? -16.162 11.962 9.205 1.00 93.44 452 LYS A CA 1
ATOM 3670 C C . LYS A 1 452 ? -15.537 11.050 10.250 1.00 93.44 452 LYS A C 1
ATOM 3672 O O . LYS A 1 452 ? -15.401 11.427 11.405 1.00 93.44 452 LYS A O 1
ATOM 3677 N N . THR A 1 453 ? -15.107 9.859 9.852 1.00 94.31 453 THR A N 1
ATOM 3678 C CA . THR A 1 453 ? -14.554 8.878 10.792 1.00 94.31 453 THR A CA 1
ATOM 3679 C C . THR A 1 453 ? -13.071 8.628 10.505 1.00 94.31 453 THR A C 1
ATOM 3681 O O . THR A 1 453 ? -12.759 8.126 9.428 1.00 94.31 453 THR A O 1
ATOM 3684 N N . PRO A 1 454 ? -12.152 8.981 11.421 1.00 95.94 454 PRO A N 1
ATOM 3685 C CA . PRO A 1 454 ? -10.719 8.787 11.227 1.00 95.94 454 PRO A CA 1
ATOM 3686 C C . PRO A 1 454 ? -10.338 7.342 11.558 1.00 95.94 454 PRO A C 1
ATOM 3688 O O . PRO A 1 454 ? -10.845 6.784 12.527 1.00 95.94 454 PRO A O 1
ATOM 3691 N N . TYR A 1 455 ? -9.470 6.724 10.761 1.00 96.94 455 TYR A N 1
ATOM 3692 C CA . TYR A 1 455 ? -9.047 5.332 10.955 1.00 96.94 455 TYR A CA 1
ATOM 3693 C C . TYR A 1 455 ? -7.575 5.207 11.303 1.00 96.94 455 TYR A C 1
ATOM 3695 O O . TYR A 1 455 ? -7.227 4.436 12.195 1.00 96.94 455 TYR A O 1
ATOM 3703 N N . PHE A 1 456 ? -6.726 5.989 10.645 1.00 96.19 456 PHE A N 1
ATOM 3704 C CA . PHE A 1 456 ? -5.284 5.891 10.808 1.00 96.19 456 PHE A CA 1
ATOM 3705 C C . PHE A 1 456 ? -4.639 7.264 10.741 1.00 96.19 456 PHE A C 1
ATOM 3707 O O . PHE A 1 456 ? -5.162 8.170 10.090 1.00 96.19 456 PHE A O 1
ATOM 3714 N N . TYR A 1 457 ? -3.476 7.382 11.362 1.00 94.62 457 TYR A N 1
ATOM 3715 C CA . TYR A 1 457 ? -2.500 8.395 10.995 1.00 94.62 457 TYR A CA 1
ATOM 3716 C C . TYR A 1 457 ? -1.519 7.800 9.993 1.00 94.62 457 TYR A C 1
ATOM 3718 O O . TYR A 1 457 ? -1.135 6.637 10.129 1.00 94.62 457 TYR A O 1
ATOM 3726 N N . SER A 1 458 ? -1.093 8.599 9.018 1.00 89.06 458 SER A N 1
ATOM 3727 C CA . SER A 1 458 ? -0.225 8.124 7.937 1.00 89.06 458 SER A CA 1
ATOM 3728 C C . SER A 1 458 ? 1.175 7.735 8.412 1.00 89.06 458 SER A C 1
ATOM 3730 O O . SER A 1 458 ? 1.875 7.052 7.680 1.00 89.06 458 SER A O 1
ATOM 3732 N N . ARG A 1 459 ? 1.604 8.165 9.607 1.00 90.69 459 ARG A N 1
ATOM 3733 C CA . ARG A 1 459 ? 2.894 7.801 10.214 1.00 90.69 459 ARG A CA 1
ATOM 3734 C C . ARG A 1 459 ? 2.771 7.667 11.731 1.00 90.69 459 ARG A C 1
ATOM 3736 O O . ARG A 1 459 ? 2.091 8.480 12.369 1.00 90.69 459 ARG A O 1
ATOM 3743 N N . CYS A 1 460 ? 3.451 6.687 12.318 1.00 89.50 460 CYS A N 1
ATOM 3744 C CA . CYS A 1 460 ? 3.596 6.526 13.759 1.00 89.50 460 CYS A CA 1
ATOM 3745 C C . CYS A 1 460 ? 4.762 7.377 14.281 1.00 89.50 460 CYS A C 1
ATOM 3747 O O . CYS A 1 460 ? 5.711 7.689 13.556 1.00 89.50 460 CYS A O 1
ATOM 3749 N N . LYS A 1 461 ? 4.668 7.795 15.546 1.00 86.88 461 LYS A N 1
ATOM 3750 C CA . LYS A 1 461 ? 5.711 8.606 16.184 1.00 86.88 461 LYS A CA 1
ATOM 3751 C C . LYS A 1 461 ? 7.011 7.810 16.343 1.00 86.88 461 LYS A C 1
ATOM 3753 O O . LYS A 1 461 ? 6.972 6.640 16.710 1.00 86.88 461 LYS A O 1
ATOM 3758 N N . GLY A 1 462 ? 8.143 8.473 16.130 1.00 83.06 462 GLY A N 1
ATOM 3759 C CA . GLY A 1 462 ? 9.485 7.889 16.179 1.00 83.06 462 GLY A CA 1
ATOM 3760 C C . GLY A 1 462 ? 10.058 7.510 14.812 1.00 83.06 462 GLY A C 1
ATOM 3761 O O . GLY A 1 462 ? 11.243 7.225 14.732 1.00 83.06 462 GLY A O 1
ATOM 3762 N N . THR A 1 463 ? 9.258 7.560 13.746 1.00 83.56 463 THR A N 1
ATOM 3763 C CA . THR A 1 463 ? 9.733 7.306 12.375 1.00 83.56 463 THR A CA 1
ATOM 3764 C C . THR A 1 463 ? 10.438 8.526 11.791 1.00 83.56 463 THR A C 1
ATOM 3766 O O . THR A 1 463 ? 10.174 9.651 12.220 1.00 83.56 463 THR A O 1
ATOM 3769 N N . ALA A 1 464 ? 11.272 8.344 10.761 1.00 81.50 464 ALA A N 1
ATOM 3770 C CA . ALA A 1 464 ? 11.975 9.444 10.087 1.00 81.50 464 ALA A CA 1
ATOM 3771 C C . ALA A 1 464 ? 11.033 10.588 9.646 1.00 81.50 464 ALA A C 1
ATOM 3773 O O . ALA A 1 464 ? 11.333 11.772 9.816 1.00 81.50 464 ALA A O 1
ATOM 3774 N N . ASN A 1 465 ? 9.836 10.234 9.165 1.00 79.00 465 ASN A N 1
ATOM 3775 C CA . ASN A 1 465 ? 8.807 11.185 8.728 1.00 79.00 465 ASN A CA 1
ATOM 3776 C C . ASN A 1 465 ? 7.888 11.667 9.864 1.00 79.00 465 ASN A C 1
ATOM 3778 O O . ASN A 1 465 ? 7.089 12.587 9.677 1.00 79.00 465 ASN A O 1
ATOM 3782 N N . CYS A 1 466 ? 7.983 11.066 11.052 1.00 84.75 466 CYS A N 1
ATOM 3783 C CA . CYS A 1 466 ? 7.281 11.535 12.236 1.00 84.75 466 CYS A CA 1
ATOM 3784 C C . CYS A 1 466 ? 8.092 11.358 13.534 1.00 84.75 466 CYS A C 1
ATOM 3786 O O . CYS A 1 466 ? 7.713 10.574 14.405 1.00 84.75 466 CYS A O 1
ATOM 3788 N N . PRO A 1 467 ? 9.207 12.088 13.694 1.00 82.25 467 PRO A N 1
ATOM 3789 C CA . PRO A 1 467 ? 10.152 11.882 14.789 1.00 82.25 467 PRO A CA 1
ATOM 3790 C C . PRO A 1 467 ? 9.588 12.323 16.145 1.00 82.25 467 PRO A C 1
ATOM 3792 O O . PRO A 1 467 ? 8.717 13.194 16.229 1.00 82.25 467 PRO A O 1
ATOM 3795 N N . ASN A 1 468 ? 10.125 11.759 17.229 1.00 80.00 468 ASN A N 1
ATOM 3796 C CA . ASN A 1 468 ? 9.776 12.183 18.583 1.00 80.00 468 ASN A CA 1
ATOM 3797 C C . ASN A 1 468 ? 10.337 13.586 18.873 1.00 80.00 468 ASN A C 1
ATOM 3799 O O . ASN A 1 468 ? 11.524 13.856 18.691 1.00 80.00 468 ASN A O 1
ATOM 3803 N N . TYR A 1 469 ? 9.484 14.489 19.362 1.00 68.94 469 TYR A N 1
ATOM 3804 C CA . TYR A 1 469 ? 9.850 15.883 19.642 1.00 68.94 469 TYR A CA 1
ATOM 3805 C C . TYR A 1 469 ? 11.033 16.018 20.613 1.00 68.94 469 TYR A C 1
ATOM 3807 O O . TYR A 1 469 ? 11.939 16.829 20.400 1.00 68.94 469 TYR A O 1
ATOM 3815 N N . ASP A 1 470 ? 11.054 15.183 21.655 1.00 67.69 470 ASP A N 1
ATOM 3816 C CA . ASP A 1 470 ? 12.064 15.242 22.715 1.00 67.69 470 ASP A CA 1
ATOM 3817 C C . ASP A 1 470 ? 13.480 14.900 22.224 1.00 67.69 470 ASP A C 1
ATOM 3819 O O . ASP A 1 470 ? 14.463 15.401 22.776 1.00 67.69 470 ASP A O 1
ATOM 3823 N N . GLU A 1 471 ? 13.609 14.106 21.160 1.00 63.22 471 GLU A N 1
ATOM 3824 C CA . GLU A 1 471 ? 14.904 13.758 20.564 1.00 63.22 471 GLU A CA 1
ATOM 3825 C C . GLU A 1 471 ? 15.482 14.921 19.752 1.00 63.22 471 GLU A C 1
ATOM 3827 O O . GLU A 1 471 ? 16.689 15.164 19.781 1.00 63.22 471 GLU A O 1
ATOM 3832 N N . LYS A 1 472 ? 14.629 15.729 19.109 1.00 58.81 472 LYS A N 1
ATOM 3833 C CA . LYS A 1 472 ? 15.086 16.903 18.350 1.00 58.81 472 LYS A CA 1
ATOM 3834 C C . LYS A 1 472 ? 15.545 18.046 19.225 1.00 58.81 472 LYS A C 1
ATOM 3836 O O . LYS A 1 472 ? 16.501 18.731 18.871 1.00 58.81 472 LYS A O 1
ATOM 3841 N N . LYS A 1 473 ? 14.890 18.267 20.367 1.00 65.25 473 LYS A N 1
ATOM 3842 C CA . LYS A 1 473 ? 15.364 19.284 21.306 1.00 65.25 473 LYS A CA 1
ATOM 3843 C C . LYS A 1 473 ? 16.773 18.937 21.789 1.00 65.25 473 LYS A C 1
ATOM 3845 O O . LYS A 1 473 ? 17.632 19.810 21.806 1.00 65.25 473 LYS A O 1
ATOM 3850 N N . LYS A 1 474 ? 17.032 17.655 22.068 1.00 66.31 474 LYS A N 1
ATOM 3851 C CA . LYS A 1 474 ? 18.370 17.167 22.422 1.00 66.31 474 LYS A CA 1
ATOM 3852 C C . LYS A 1 474 ? 19.373 17.342 21.283 1.00 66.31 474 LYS A C 1
ATOM 3854 O O . LYS A 1 474 ? 20.404 17.957 21.518 1.00 66.31 474 LYS A O 1
ATOM 3859 N N . SER A 1 475 ? 19.063 16.909 20.058 1.00 70.06 475 SER A N 1
ATOM 3860 C CA . SER A 1 475 ? 20.015 17.021 18.941 1.00 70.06 475 SER A CA 1
ATOM 3861 C C . SER A 1 475 ? 20.302 18.471 18.540 1.00 70.06 475 SER A C 1
ATOM 3863 O O . SER A 1 475 ? 21.438 18.815 18.215 1.00 70.06 475 SER A O 1
ATOM 3865 N N . HIS A 1 476 ? 19.303 19.355 18.608 1.00 72.56 476 HIS A N 1
ATOM 3866 C CA . HIS A 1 476 ? 19.488 20.784 18.372 1.00 72.56 476 HIS A CA 1
ATOM 3867 C C . HIS A 1 476 ? 20.303 21.442 19.496 1.00 72.56 476 HIS A C 1
ATOM 3869 O O . HIS A 1 476 ? 21.212 22.221 19.211 1.00 72.56 476 HIS A O 1
ATOM 3875 N N . ASP A 1 477 ? 20.022 21.120 20.762 1.00 77.56 477 ASP A N 1
ATOM 3876 C CA . ASP A 1 477 ? 20.784 21.635 21.906 1.00 77.56 477 ASP A CA 1
ATOM 3877 C C . ASP A 1 477 ? 22.236 21.111 21.909 1.00 77.56 477 ASP A C 1
ATOM 3879 O O . ASP A 1 477 ? 23.155 21.853 22.255 1.00 77.56 477 ASP A O 1
ATOM 3883 N N . GLU A 1 478 ? 22.476 19.874 21.465 1.00 81.19 478 GLU A N 1
ATOM 3884 C CA . GLU A 1 478 ? 23.813 19.282 21.298 1.00 81.19 478 GLU A CA 1
ATOM 3885 C C . GLU A 1 478 ? 24.585 19.900 20.125 1.00 81.19 478 GLU A C 1
ATOM 3887 O O . GLU A 1 478 ? 25.742 20.293 20.295 1.00 81.19 478 GLU A O 1
ATOM 3892 N N . LYS A 1 479 ? 23.945 20.081 18.959 1.00 80.81 479 LYS A N 1
ATOM 3893 C CA . LYS A 1 479 ? 24.548 20.800 17.821 1.00 80.81 479 LYS A CA 1
ATOM 3894 C C . LYS A 1 479 ? 24.880 22.247 18.190 1.00 80.81 479 LYS A C 1
ATOM 3896 O O . LYS A 1 479 ? 25.949 22.736 17.828 1.00 80.81 479 LYS A O 1
ATOM 3901 N N . LYS A 1 480 ? 24.008 22.915 18.953 1.00 81.56 480 LYS A N 1
ATOM 3902 C CA . LYS A 1 480 ? 24.246 24.278 19.442 1.00 81.56 480 LYS A CA 1
ATOM 3903 C C . LYS A 1 480 ? 25.420 24.338 20.423 1.00 81.56 480 LYS A C 1
ATOM 3905 O O . LYS A 1 480 ? 26.296 25.174 20.236 1.00 81.56 480 LYS A O 1
ATOM 3910 N N . LYS A 1 481 ? 25.503 23.416 21.393 1.00 81.12 481 LYS A N 1
ATOM 3911 C CA . LYS A 1 481 ? 26.664 23.307 22.297 1.00 81.12 481 LYS A CA 1
ATOM 3912 C C . LYS A 1 481 ? 27.974 23.080 21.541 1.00 81.12 481 LYS A C 1
ATOM 3914 O O . LYS A 1 481 ? 28.954 23.750 21.838 1.00 81.12 481 LYS A O 1
ATOM 3919 N N . SER A 1 482 ? 27.983 22.201 20.536 1.00 83.81 482 SER A N 1
ATOM 3920 C CA . SER A 1 482 ? 29.176 21.953 19.712 1.00 83.81 482 SER A CA 1
ATOM 3921 C C . SER A 1 482 ? 29.628 23.196 18.934 1.00 83.81 482 SER A C 1
ATOM 3923 O O . SER A 1 482 ? 30.828 23.430 18.771 1.00 83.81 482 SER A O 1
ATOM 3925 N N . TYR A 1 483 ? 28.680 24.009 18.460 1.00 79.75 483 TYR A N 1
ATOM 3926 C CA . TYR A 1 483 ? 28.982 25.255 17.758 1.00 79.75 483 TYR A CA 1
ATOM 3927 C C . TYR A 1 483 ? 29.524 26.326 18.713 1.00 79.75 483 TYR A C 1
ATOM 3929 O O . TYR A 1 483 ? 30.555 26.931 18.420 1.00 79.75 483 TYR A O 1
ATOM 3937 N N . ASP A 1 484 ? 28.883 26.493 19.874 1.00 79.00 484 ASP A N 1
ATOM 3938 C CA . ASP A 1 484 ? 29.297 27.448 20.906 1.00 79.00 484 ASP A CA 1
ATOM 3939 C C . ASP A 1 484 ? 30.707 27.111 21.443 1.00 79.00 484 ASP A C 1
ATOM 3941 O O . ASP A 1 484 ? 31.552 28.001 21.564 1.00 79.00 484 ASP A O 1
ATOM 3945 N N . GLU A 1 485 ? 31.014 25.824 21.663 1.00 80.06 485 GLU A N 1
ATOM 3946 C CA . GLU A 1 485 ? 32.356 25.356 22.046 1.00 80.06 485 GLU A CA 1
ATOM 3947 C C . GLU A 1 485 ? 33.403 25.656 20.964 1.00 80.06 485 GLU A C 1
ATOM 3949 O O . GLU A 1 485 ? 34.481 26.152 21.282 1.00 80.06 485 GLU A O 1
ATOM 3954 N N . LYS A 1 486 ? 33.097 25.445 19.677 1.00 73.62 486 LYS A N 1
ATOM 3955 C CA . LYS A 1 486 ? 34.031 25.770 18.582 1.00 73.62 486 LYS A CA 1
ATOM 3956 C C . LYS A 1 486 ? 34.304 27.269 18.457 1.00 73.62 486 LYS A C 1
ATOM 3958 O O . LYS A 1 486 ? 35.438 27.641 18.173 1.00 73.62 486 LYS A O 1
ATOM 3963 N N . THR A 1 487 ? 33.308 28.123 18.696 1.00 75.00 487 THR A N 1
ATOM 3964 C CA . THR A 1 487 ? 33.486 29.587 18.663 1.00 75.00 487 THR A CA 1
ATOM 3965 C C . THR A 1 487 ? 34.216 30.153 19.879 1.00 75.00 487 THR A C 1
ATOM 3967 O O . THR A 1 487 ? 34.721 31.266 19.815 1.00 75.00 487 THR A O 1
ATOM 3970 N N . MET A 1 488 ? 34.296 29.409 20.986 1.00 66.19 488 MET A N 1
ATOM 3971 C CA . MET A 1 488 ? 35.009 29.850 22.190 1.00 66.19 488 MET A CA 1
ATOM 3972 C C . MET A 1 488 ? 36.532 29.621 22.102 1.00 66.19 488 MET A C 1
ATOM 3974 O O . MET A 1 488 ? 37.283 30.205 22.881 1.00 66.19 488 MET A O 1
ATOM 3978 N N . TYR A 1 489 ? 36.990 28.799 21.150 1.00 62.72 489 TYR A N 1
ATOM 3979 C CA . TYR A 1 489 ? 38.408 28.487 20.912 1.00 62.72 489 TYR A CA 1
ATOM 3980 C C . TYR A 1 489 ? 38.999 29.142 19.646 1.00 62.72 489 TYR A C 1
ATOM 3982 O O . TYR A 1 489 ? 40.147 28.857 19.298 1.00 62.72 489 TYR A O 1
ATOM 3990 N N . SER A 1 490 ? 38.245 30.020 18.977 1.00 51.19 490 SER A N 1
ATOM 3991 C CA . SER A 1 490 ? 38.697 30.883 17.871 1.00 51.19 490 SER A CA 1
ATOM 3992 C C . SER A 1 490 ? 38.774 32.332 18.321 1.00 51.19 490 SER A C 1
ATOM 3994 O O . SER A 1 490 ? 39.776 33.002 17.990 1.00 51.19 490 SER A O 1
#

Foldseek 3Di:
DDDDDDDDDDDDDDDDDDPVVVVVVVVVVVVVPPDDDDDDDDDDDDDDDDDDDDDDDDPPVVVVVVVVVVVVVVVVVVVVVVVVVVVVVPPPDDDPVVVVVVVVVVVVVVVVLVVLVVVVVCCCVVVVPPLPPDDDQPDPCPDPPDDLCVVQPDPPPDDDDDDPPDDDDDDPPDPPPPPPPDPPQVPPVVVVCVVPVADALFDQEEEEEDQDFCVRRCPPVLLNVQVVQVLVQSCVVVVNPDSVPRHYHYDHLVNQLVLCCVQPPVCNLLLSLDSDRVVNVLSSQLSCCQAAWHKYAYSFKHWPHDDDDDRQAAKEFEQEPPRFTDPNIITGRHNQQLSSQLNVLLCCLQQNPPVVCVVVVNPDDDSNPSVDPVNVVVSLVSLCVVVFDSPDPRCPDSNRSSSSVSCVVCVVRGDYDYWYWDFCDDCPLPVPPADDPPFDQQRIFTGHPVSSGTTIRRGGECDPRHYDPVVVVVVVVVVVVVVVVVVVVD

pLDDT: mean 72.78, std 24.64, range [26.03, 98.81]

Secondary structure (DSSP, 8-state):
------------------THHHHTTTSTTGGGSSS------------------PPP----HHHHHHHHHHHHHHHHHHHHHHHHHHHTT--S---HHHHHHHHHHHHHHHHHHHHHHHHHHHHHHHTT--TTS-----SS-TT----THHHH-S-TT---------S---------------TTTHHHHHHHHHHH-PPPSS-SEEEEE-SS-HHHH--SHHHHHHHHHHHHHHHHHHT-SSGGGSEEEEE-HHHHHHHHHHH-GGGHHHHHT---HHHHHHHHHHHHHHHH-EEEE-TTPEESS-----TT--EEEEE-GGG-EEEEEEEE-TT-HHHHHHHHHIIIIIIS-HHHHHHTT--S--TTGGGSHHHHHHHHHHHHTTT--TT-TTTTSHHHHHHHHHHHHHGGG--EEEEEEEE-TTSSS-GGG----SSTTTTEEEEETTTTEEEEESS-TTBTTB--HHHHHHHHHHHHHHHHHHHH--

Organism: NCBI:txid2856